Protein AF-A0A8R1HWM1-F1 (afdb_monomer)

Solvent-accessible surface area (backbone atoms only — not comparable to full-atom values): 23052 Å² total; per-residue (Å²): 131,86,76,56,77,92,45,78,84,64,81,51,101,79,60,51,82,54,88,75,76,94,62,88,82,75,90,76,90,52,84,56,70,100,64,66,70,79,60,43,54,37,56,49,40,22,76,74,70,72,50,34,58,72,68,88,91,53,58,70,65,62,51,48,55,46,31,58,74,72,67,46,66,76,88,62,41,38,75,86,42,36,60,61,50,49,51,52,50,52,52,40,65,73,65,43,74,74,76,65,71,82,68,69,85,60,83,48,70,48,51,56,53,39,40,39,74,74,55,67,76,42,70,67,28,49,49,53,50,52,49,53,52,48,42,46,51,52,44,51,50,39,53,54,53,42,68,37,70,91,41,39,41,60,29,37,62,57,95,93,43,78,44,72,66,85,65,89,77,89,71,64,74,94,44,58,45,79,41,49,42,68,67,45,56,53,53,42,50,54,37,44,54,51,54,50,51,55,50,49,56,53,53,73,39,43,92,54,52,68,68,45,58,73,32,70,73,47,41,40,56,47,53,41,44,43,45,59,54,50,55,51,48,38,58,72,70,66,50,50,69,70,75,40,46,81,42,70,63,49,52,49,49,57,54,48,37,61,56,41,50,62,52,35,64,59,53,53,38,80,76,32,68,65,48,49,53,48,53,52,33,48,61,75,36,39,69,54,52,51,52,46,51,54,54,50,53,50,47,24,56,51,51,9,46,56,39,26,75,65,40,53,87,47,84,92,47,77,37,79,38,50,75,57,21,33,57,46,30,49,35,38,30,68,67,65,58,86,71,86,64,72,67,84,48,70,71,28,45,53,52,49,53,51,42,40,56,50,19,52,59,59,52,52,60,52,52,54,53,47,50,52,45,38,48,58,55,50,53,50,51,52,53,54,51,51,53,50,52,51,53,49,51,52,55,59,58,74,76,108

pLDDT: mean 78.15, std 17.61, range [32.47, 98.19]

Radius of gyration: 32.24 Å; Cα contacts (8 Å, |Δi|>4): 320; chains: 1; bounding box: 120×38×75 Å

Mean predicted aligned error: 14.05 Å

InterPro domains:
  IPR003131 Potassium channel tetramerisation-type BTB domain [PF02214] (21-80)
  IPR003968 Potassium channel, voltage dependent, Kv [PR01491] (30-40)
  IPR003968 Potassium channel, voltage dependent, Kv [PR01491] (264-272)
  IPR003968 Potassium channel, voltage dependent, Kv [PR01491] (288-302)
  IPR003968 Potassium channel, voltage dependent, Kv [PR01491] (359-370)
  IPR003971 Potassium channel, voltage dependent, Kv5/Kv9 [PR01494] (22-35)
  IPR003971 Potassium channel, voltage dependent, Kv5/Kv9 [PR01494] (46-61)
  IPR003971 Potassium channel, voltage dependent, Kv5/Kv9 [PR01494] (69-81)
  IPR003971 Potassium channel, voltage dependent, Kv5/Kv9 [PR01494] (358-376)
  IPR005821 Ion transport domain [PF00520] (127-377)
  IPR011333 SKP1/BTB/POZ domain superfamily [G3DSA:3.30.710.10] (3-90)
  IPR011333 SKP1/BTB/POZ domain superfamily [SSF54695] (18-84)
  IPR027359 Voltage-dependent channel domain superfamily [G3DSA:1.20.120.350] (97-271)
  IPR028325 Voltage-gated potassium channel [PTHR11537] (4-377)

Structure (mmCIF, N/CA/C/O backbone):
data_AF-A0A8R1HWM1-F1
#
_entry.id   AF-A0A8R1HWM1-F1
#
loop_
_atom_site.group_PDB
_atom_site.id
_atom_site.type_symbol
_atom_site.label_atom_id
_atom_site.label_alt_id
_atom_site.label_comp_id
_atom_site.label_asym_id
_atom_site.label_entity_id
_atom_site.label_seq_id
_atom_site.pdbx_PDB_ins_code
_atom_site.Cartn_x
_atom_site.Cartn_y
_atom_site.Cartn_z
_atom_site.occupancy
_atom_site.B_iso_or_equiv
_atom_site.auth_seq_id
_atom_site.auth_comp_id
_atom_site.auth_asym_id
_atom_site.auth_atom_id
_atom_site.pdbx_PDB_model_num
ATOM 1 N N . MET A 1 1 ? -56.741 -4.517 9.909 1.00 45.84 1 MET A N 1
ATOM 2 C CA . MET A 1 1 ? -55.502 -5.313 9.727 1.00 45.84 1 MET A CA 1
ATOM 3 C C . MET A 1 1 ? -55.373 -6.243 10.922 1.00 45.84 1 MET A C 1
ATOM 5 O O . MET A 1 1 ? -55.339 -5.748 12.039 1.00 45.84 1 MET A O 1
ATOM 9 N N . VAL A 1 2 ? -55.370 -7.567 10.738 1.00 46.16 2 VAL A N 1
ATOM 10 C CA . VAL A 1 2 ? -55.149 -8.482 11.872 1.00 46.16 2 VAL A CA 1
ATOM 11 C C . VAL A 1 2 ? -53.681 -8.360 12.268 1.00 46.16 2 VAL A C 1
ATOM 13 O O . VAL A 1 2 ? -52.810 -8.808 11.526 1.00 46.16 2 VAL A O 1
ATOM 16 N N . ILE A 1 3 ? -53.399 -7.712 13.402 1.00 55.03 3 ILE A N 1
ATOM 17 C CA . ILE A 1 3 ? -52.036 -7.626 13.936 1.00 55.03 3 ILE A CA 1
ATOM 18 C C . ILE A 1 3 ? -51.513 -9.063 14.101 1.00 55.03 3 ILE A C 1
ATOM 20 O O . ILE A 1 3 ? -52.213 -9.889 14.707 1.00 55.03 3 ILE A O 1
ATOM 24 N N . PRO A 1 4 ? -50.330 -9.399 13.559 1.00 48.62 4 PRO A N 1
ATOM 25 C CA . PRO A 1 4 ? -49.829 -10.762 13.597 1.00 48.62 4 PRO A CA 1
ATOM 26 C C . PRO A 1 4 ? -49.644 -11.245 15.040 1.00 48.62 4 PRO A C 1
ATOM 28 O O . PRO A 1 4 ? -49.398 -10.472 15.973 1.00 48.62 4 PRO A O 1
ATOM 31 N N . SER A 1 5 ? -49.724 -12.561 15.225 1.00 48.03 5 SER A N 1
ATOM 32 C CA . SER A 1 5 ? -49.538 -13.249 16.511 1.00 48.03 5 SER A CA 1
ATOM 33 C C . SER A 1 5 ? -48.206 -12.933 17.210 1.00 48.03 5 SER A C 1
ATOM 35 O O . SER A 1 5 ? -48.091 -13.146 18.414 1.00 48.03 5 SER A O 1
ATOM 37 N N . THR A 1 6 ? -47.229 -12.354 16.504 1.00 48.84 6 THR A N 1
ATOM 38 C CA . THR A 1 6 ? -45.945 -11.875 17.044 1.00 48.84 6 THR A CA 1
ATOM 39 C C . THR A 1 6 ? -46.082 -10.773 18.107 1.00 48.84 6 THR A C 1
ATOM 41 O O . THR A 1 6 ? -45.171 -10.604 18.929 1.00 48.84 6 THR A O 1
ATOM 44 N N . ARG A 1 7 ? -47.216 -10.051 18.145 1.00 55.78 7 ARG A N 1
ATOM 45 C CA . ARG A 1 7 ? -47.496 -9.005 19.148 1.00 55.78 7 ARG A CA 1
ATOM 46 C C . ARG A 1 7 ? -48.726 -9.255 20.023 1.00 55.78 7 ARG A C 1
ATOM 48 O O . ARG A 1 7 ? -48.749 -8.747 21.141 1.00 55.78 7 ARG A O 1
ATOM 55 N N . LYS A 1 8 ? -49.699 -10.073 19.593 1.00 46.94 8 LYS A N 1
ATOM 56 C CA . LYS A 1 8 ? -50.934 -10.334 20.372 1.00 46.94 8 LYS A CA 1
ATOM 57 C C . LYS A 1 8 ? -50.687 -10.824 21.811 1.00 46.94 8 LYS A C 1
ATOM 59 O O . LYS A 1 8 ? -51.560 -10.663 22.649 1.00 46.94 8 LYS A O 1
ATOM 64 N N . GLY A 1 9 ? -49.508 -11.375 22.114 1.00 42.31 9 GLY A N 1
ATOM 65 C CA . GLY A 1 9 ? -49.141 -11.807 23.466 1.00 42.31 9 GLY A CA 1
ATOM 66 C C . GLY A 1 9 ? -48.302 -10.833 24.306 1.00 42.31 9 GLY A C 1
ATOM 67 O O . GLY A 1 9 ? -47.884 -11.246 25.380 1.00 42.31 9 GLY A O 1
ATOM 68 N N . HIS A 1 10 ? -47.956 -9.625 23.836 1.00 46.56 10 HIS A N 1
ATOM 69 C CA . HIS A 1 10 ? -46.914 -8.778 24.463 1.00 46.56 10 HIS A CA 1
ATOM 70 C C . HIS A 1 10 ? -47.157 -7.256 24.340 1.00 46.56 10 HIS A C 1
ATOM 72 O O . HIS A 1 10 ? -46.195 -6.493 24.259 1.00 46.56 10 HIS A O 1
ATOM 78 N N . ALA A 1 11 ? -48.409 -6.787 24.306 1.00 46.56 11 ALA A N 1
ATOM 79 C CA . ALA A 1 11 ? -48.686 -5.347 24.386 1.00 46.56 11 ALA A CA 1
ATOM 80 C C . ALA A 1 11 ? -48.074 -4.777 25.685 1.00 46.56 11 ALA A C 1
ATOM 82 O O . ALA A 1 11 ? -48.495 -5.127 26.787 1.00 46.56 11 ALA A O 1
ATOM 83 N N . GLY A 1 12 ? -47.009 -3.984 25.552 1.00 48.69 12 GLY A N 1
ATOM 84 C CA . GLY A 1 12 ? -46.338 -3.317 26.668 1.00 48.69 12 GLY A CA 1
ATOM 85 C C . GLY A 1 12 ? -47.055 -2.016 27.030 1.00 48.69 12 GLY A C 1
ATOM 86 O O . GLY A 1 12 ? -47.869 -1.524 26.255 1.00 48.69 12 GLY A O 1
ATOM 87 N N . SER A 1 13 ? -46.725 -1.415 28.178 1.00 46.03 13 SER A N 1
ATOM 88 C CA . SER A 1 13 ? -47.480 -0.299 28.790 1.00 46.03 13 SER A CA 1
ATOM 89 C C . SER A 1 13 ? -47.536 1.029 28.003 1.00 46.03 13 SER A C 1
ATOM 91 O O . SER A 1 13 ? -47.972 2.031 28.562 1.00 46.03 13 SER A O 1
ATOM 93 N N . ARG A 1 14 ? -47.055 1.067 26.754 1.00 46.69 14 ARG A N 1
ATOM 94 C CA . ARG A 1 14 ? -47.082 2.225 25.840 1.00 46.69 14 ARG A CA 1
ATOM 95 C C . ARG A 1 14 ? -48.038 2.050 24.655 1.00 46.69 14 ARG A C 1
ATOM 97 O O . ARG A 1 14 ? -48.199 2.975 23.869 1.00 46.69 14 ARG A O 1
ATOM 104 N N . ASP A 1 15 ? -48.658 0.882 24.524 1.00 51.81 15 ASP A N 1
ATOM 105 C CA . ASP A 1 15 ? -49.674 0.624 23.508 1.00 51.81 15 ASP A CA 1
ATOM 106 C C . ASP A 1 15 ? -51.043 0.895 24.137 1.00 51.81 15 ASP A C 1
ATOM 108 O O . ASP A 1 15 ? -51.530 0.102 24.945 1.00 51.81 15 ASP A O 1
ATOM 112 N N . HIS A 1 16 ? -51.651 2.038 23.825 1.00 52.09 16 HIS A N 1
ATOM 113 C CA . HIS A 1 16 ? -52.964 2.384 24.362 1.00 52.09 16 HIS A CA 1
ATOM 114 C C . HIS A 1 16 ? -54.080 1.892 23.437 1.00 52.09 16 HIS A C 1
ATOM 116 O O . HIS A 1 16 ? -54.130 2.226 22.255 1.00 52.09 16 HIS A O 1
ATOM 122 N N . PHE A 1 17 ? -55.004 1.111 24.003 1.00 46.34 17 PHE A N 1
ATOM 123 C CA . PHE A 1 17 ? -56.314 0.860 23.408 1.00 46.34 17 PHE A CA 1
ATOM 124 C C . PHE A 1 17 ? -57.102 2.171 23.463 1.00 46.34 17 PHE A C 1
ATOM 126 O O . PHE A 1 17 ? -57.482 2.623 24.545 1.00 46.34 17 PHE A O 1
ATOM 133 N N . ALA A 1 18 ? -57.316 2.803 22.315 1.00 44.47 18 ALA A N 1
ATOM 134 C CA . ALA A 1 18 ? -58.170 3.973 22.225 1.00 44.47 18 ALA A CA 1
ATOM 135 C C . ALA A 1 18 ? -59.570 3.519 21.797 1.00 44.47 18 ALA A C 1
ATOM 137 O O . ALA A 1 18 ? -59.796 3.193 20.639 1.00 44.47 18 ALA A O 1
ATOM 138 N N . ASN A 1 19 ? -60.521 3.506 22.733 1.00 44.00 19 ASN A N 1
ATOM 139 C CA . ASN A 1 19 ? -61.940 3.508 22.377 1.00 44.00 19 ASN A CA 1
ATOM 140 C C . ASN A 1 19 ? -62.306 4.947 21.996 1.00 44.00 19 ASN A C 1
ATOM 142 O O . ASN A 1 19 ? -62.684 5.736 22.863 1.00 44.00 19 ASN A O 1
ATOM 146 N N . SER A 1 20 ? -62.151 5.330 20.730 1.00 43.19 20 SER A N 1
ATOM 147 C CA . SER A 1 20 ? -62.604 6.644 20.271 1.00 43.19 20 SER A CA 1
ATOM 148 C C . SER A 1 20 ? -63.974 6.561 19.606 1.00 43.19 20 SER A C 1
ATOM 150 O O . SER A 1 20 ? -64.132 5.972 18.549 1.00 43.19 20 SER A O 1
ATOM 152 N N . HIS A 1 21 ? -64.924 7.222 20.268 1.00 42.06 21 HIS A N 1
ATOM 153 C CA . HIS A 1 21 ? -66.100 7.913 19.741 1.00 42.06 21 HIS A CA 1
ATOM 154 C C . HIS A 1 21 ? -67.022 7.202 18.734 1.00 42.06 21 HIS A C 1
ATOM 156 O O . HIS A 1 21 ? -66.702 6.983 17.573 1.00 42.06 21 HIS A O 1
ATOM 162 N N . HIS A 1 22 ? -68.265 7.015 19.196 1.00 45.72 22 HIS A N 1
ATOM 163 C CA . HIS A 1 22 ? -69.458 6.698 18.416 1.00 45.72 22 HIS A CA 1
ATOM 164 C C . HIS A 1 22 ? -69.655 7.648 17.220 1.00 45.72 22 HIS A C 1
ATOM 166 O O . HIS A 1 22 ? -70.283 8.699 17.347 1.00 45.72 22 HIS A O 1
ATOM 172 N N . HIS A 1 23 ? -69.207 7.232 16.042 1.00 42.28 23 HIS A N 1
ATOM 173 C CA . HIS A 1 23 ? -69.969 7.455 14.820 1.00 42.28 23 HIS A CA 1
ATOM 174 C C . HIS A 1 23 ? -70.703 6.154 14.494 1.00 42.28 23 HIS A C 1
ATOM 176 O O . HIS A 1 23 ? -70.165 5.077 14.717 1.00 42.28 23 HIS A O 1
ATOM 182 N N . GLY A 1 24 ? -71.976 6.281 14.115 1.00 49.19 24 GLY A N 1
ATOM 183 C CA . GLY A 1 24 ? -72.960 5.199 14.090 1.00 49.19 24 GLY A CA 1
ATOM 184 C C . GLY A 1 24 ? -72.475 3.881 13.479 1.00 49.19 24 GLY A C 1
ATOM 185 O O . GLY A 1 24 ? -71.831 3.874 12.436 1.00 49.19 24 GLY A O 1
ATOM 186 N N . ASP A 1 25 ? -72.897 2.817 14.162 1.00 52.41 25 ASP A N 1
ATOM 187 C CA . ASP A 1 25 ? -72.867 1.392 13.827 1.00 52.41 25 ASP A CA 1
ATOM 188 C C . ASP A 1 25 ? -71.491 0.678 13.825 1.00 52.41 25 ASP A C 1
ATOM 190 O O . ASP A 1 25 ? -70.649 0.851 12.952 1.00 52.41 25 ASP A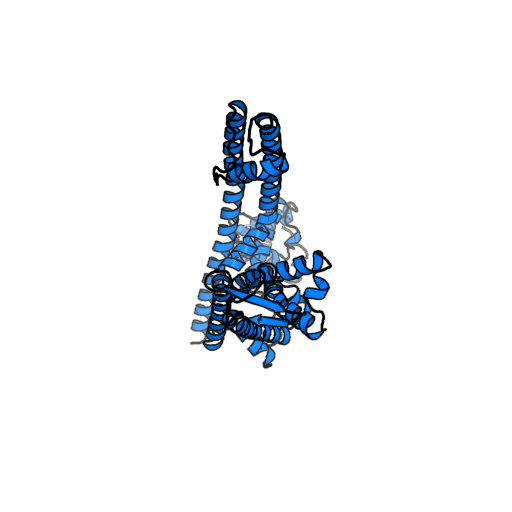 O 1
ATOM 194 N N . GLU A 1 26 ? -71.351 -0.191 14.842 1.00 53.25 26 GLU A N 1
ATOM 195 C CA . GLU A 1 26 ? -70.239 -1.078 15.245 1.00 53.25 26 GLU A CA 1
ATOM 196 C C . GLU A 1 26 ? -68.971 -0.426 15.857 1.00 53.25 26 GLU A C 1
ATOM 198 O O . GLU A 1 26 ? -68.368 0.468 15.267 1.00 53.25 26 GLU A O 1
ATOM 203 N N . PRO A 1 27 ? -68.511 -0.875 17.051 1.00 51.81 27 PRO A N 1
ATOM 204 C CA . PRO A 1 27 ? -67.243 -0.421 17.618 1.00 51.81 27 PRO A CA 1
ATOM 205 C C . PRO A 1 27 ? -66.083 -0.931 16.754 1.00 51.81 27 PRO A C 1
ATOM 207 O O . PRO A 1 27 ? -65.773 -2.122 16.752 1.00 51.81 27 PRO A O 1
ATOM 210 N N . GLN A 1 28 ? -65.434 -0.034 16.013 1.00 55.34 28 GLN A N 1
ATOM 211 C CA . GLN A 1 28 ? -64.207 -0.363 15.295 1.00 55.34 28 GLN A CA 1
ATOM 212 C C . GLN A 1 28 ? -63.047 -0.418 16.296 1.00 55.34 28 GLN A C 1
ATOM 214 O O . GLN A 1 28 ? -62.700 0.579 16.925 1.00 55.34 28 GLN A O 1
ATOM 219 N N . GLU A 1 29 ? -62.466 -1.606 16.479 1.00 68.06 29 GLU A N 1
ATOM 220 C CA . GLU A 1 29 ? -61.249 -1.780 17.273 1.00 68.06 29 GLU A CA 1
ATOM 221 C C . GLU A 1 29 ? -60.053 -1.189 16.512 1.00 68.06 29 GLU A C 1
ATOM 223 O O . GLU A 1 29 ? -59.460 -1.830 15.637 1.00 68.06 29 GLU A O 1
ATOM 228 N N . GLU A 1 30 ? -59.702 0.052 16.838 1.00 68.12 30 GLU A N 1
ATOM 229 C CA . GLU A 1 30 ? -58.536 0.734 16.287 1.00 68.12 30 GLU A CA 1
ATOM 230 C C . GLU A 1 30 ? -57.333 0.626 17.232 1.00 68.12 30 GLU A C 1
ATOM 232 O O . GLU A 1 30 ? -57.444 0.711 18.456 1.00 68.12 30 GLU A O 1
ATOM 237 N N . TYR A 1 31 ? -56.149 0.436 16.649 1.00 74.75 31 TYR A N 1
ATOM 238 C CA . TYR A 1 31 ? -54.893 0.371 17.389 1.00 74.75 31 TYR A CA 1
ATOM 239 C C . TYR A 1 31 ? -54.086 1.638 17.133 1.00 74.75 31 TYR A C 1
ATOM 241 O O . TYR A 1 31 ? -53.707 1.912 15.993 1.00 74.75 31 TYR A O 1
ATOM 249 N N . TYR A 1 32 ? -53.791 2.378 18.200 1.00 76.31 32 TYR A N 1
ATOM 250 C CA . TYR A 1 32 ? -52.963 3.574 18.132 1.00 76.31 32 TYR A CA 1
ATOM 251 C C . TYR A 1 32 ? -51.512 3.262 18.510 1.00 76.31 32 TYR A C 1
ATOM 253 O O . TYR A 1 32 ? -51.240 2.578 19.499 1.00 76.31 32 TYR A O 1
ATOM 261 N N . PHE A 1 33 ? -50.573 3.786 17.721 1.00 82.06 33 PHE A N 1
ATOM 262 C CA . PHE A 1 33 ? -49.137 3.647 17.952 1.00 82.06 33 PHE A CA 1
ATOM 263 C C . PHE A 1 33 ? -48.482 5.031 17.907 1.00 82.06 33 PHE A C 1
ATOM 265 O O . PHE A 1 33 ? -48.514 5.694 16.872 1.00 82.06 33 PHE A O 1
ATOM 272 N N . GLU A 1 34 ? -47.845 5.455 19.001 1.00 82.81 34 GLU A N 1
ATOM 273 C CA . GLU A 1 34 ? -47.062 6.702 19.075 1.00 82.81 34 GLU A CA 1
ATOM 274 C C . GLU A 1 34 ? -45.709 6.548 18.359 1.00 82.81 34 GLU A C 1
ATOM 276 O O . GLU A 1 34 ? -44.646 6.455 18.976 1.00 82.81 34 GLU A O 1
ATOM 281 N N . ARG A 1 35 ? -45.753 6.409 17.033 1.00 82.56 35 ARG A N 1
ATOM 282 C CA . ARG A 1 35 ? -44.607 6.067 16.179 1.00 82.56 35 ARG A CA 1
ATOM 283 C C . ARG A 1 35 ? -44.646 6.866 14.877 1.00 82.56 35 ARG A C 1
ATOM 285 O O . ARG A 1 35 ? -45.625 7.546 14.577 1.00 82.56 35 ARG A O 1
ATOM 292 N N . SER A 1 36 ? -43.578 6.778 14.087 1.00 83.31 36 SER A N 1
ATOM 293 C CA . SER A 1 36 ? -43.493 7.508 12.821 1.00 83.31 36 SER A CA 1
ATOM 294 C C . SER A 1 36 ? -44.486 6.961 11.790 1.00 83.31 36 SER A C 1
ATOM 296 O O . SER A 1 36 ? -44.346 5.838 11.297 1.00 83.31 36 SER A O 1
ATOM 298 N N . ALA A 1 37 ? -45.473 7.780 11.420 1.00 84.25 37 ALA A N 1
ATOM 299 C CA . ALA A 1 37 ? -46.473 7.431 10.408 1.00 84.25 37 ALA A CA 1
ATOM 300 C C . ALA A 1 37 ? -45.848 7.188 9.021 1.00 84.25 37 ALA A C 1
ATOM 302 O O . ALA A 1 37 ? -46.320 6.342 8.265 1.00 84.25 37 ALA A O 1
ATOM 303 N N . ILE A 1 38 ? -44.754 7.890 8.709 1.00 84.38 38 ILE A N 1
ATOM 304 C CA . ILE A 1 38 ? -44.042 7.780 7.427 1.00 84.38 38 ILE A CA 1
ATOM 305 C C . ILE A 1 38 ? -43.411 6.388 7.286 1.00 84.38 38 ILE A C 1
ATOM 307 O O . ILE A 1 38 ? -43.467 5.770 6.224 1.00 84.38 38 ILE A O 1
ATOM 311 N N . LEU A 1 39 ? -42.847 5.857 8.374 1.00 87.81 39 LEU A N 1
ATOM 312 C CA . LEU A 1 39 ? -42.186 4.550 8.374 1.00 87.81 39 LEU A CA 1
ATOM 313 C C . LEU A 1 39 ? -43.183 3.395 8.383 1.00 87.81 39 LEU A C 1
ATOM 315 O O . LEU A 1 39 ? -42.899 2.328 7.830 1.00 87.81 39 LEU A O 1
ATOM 319 N N . PHE A 1 40 ? -44.367 3.621 8.954 1.00 89.38 40 PHE A N 1
ATOM 320 C CA . PHE A 1 40 ? -45.415 2.614 9.027 1.00 89.38 40 PHE A CA 1
ATOM 321 C C . PHE A 1 40 ? -45.896 2.142 7.648 1.00 89.38 40 PHE A C 1
ATOM 323 O O . PHE A 1 40 ? -46.219 0.967 7.505 1.00 89.38 40 PHE A O 1
ATOM 330 N N . ASP A 1 41 ? -45.864 2.982 6.608 1.00 89.38 41 ASP A N 1
ATOM 331 C CA . ASP A 1 41 ? -46.233 2.571 5.241 1.00 89.38 41 ASP A CA 1
ATOM 332 C C . ASP A 1 41 ? -45.383 1.388 4.738 1.00 89.38 41 ASP A C 1
ATOM 334 O O . ASP A 1 41 ? -45.895 0.433 4.150 1.00 89.38 41 ASP A O 1
ATOM 338 N N . SER A 1 42 ? -44.084 1.386 5.046 1.00 88.88 42 SER A N 1
ATOM 339 C CA . SER A 1 42 ? -43.180 0.291 4.668 1.00 88.88 42 SER A CA 1
ATOM 340 C C . SER A 1 42 ? -43.459 -0.992 5.458 1.00 88.88 42 SER A C 1
ATOM 342 O O . SER A 1 42 ? -43.397 -2.093 4.909 1.00 88.88 42 SER A O 1
ATOM 344 N N . ILE A 1 43 ? -43.823 -0.851 6.735 1.00 89.94 43 ILE A N 1
ATOM 345 C CA . ILE A 1 43 ? -44.234 -1.956 7.612 1.00 89.94 43 ILE A CA 1
ATOM 346 C C . ILE A 1 43 ? -45.552 -2.562 7.122 1.00 89.94 43 ILE A C 1
ATOM 348 O O . ILE A 1 43 ? -45.688 -3.781 7.011 1.00 89.94 43 ILE A O 1
ATOM 352 N N . PHE A 1 44 ? -46.518 -1.713 6.779 1.00 88.75 44 PHE A N 1
ATOM 353 C CA . PHE A 1 44 ? -47.808 -2.118 6.244 1.00 88.75 44 PHE A CA 1
ATOM 354 C C . PHE A 1 44 ? -47.649 -2.870 4.920 1.00 88.75 44 PHE A C 1
ATOM 356 O O . PHE A 1 44 ? -48.184 -3.969 4.775 1.00 88.75 44 PHE A O 1
ATOM 363 N N . LYS A 1 45 ? -46.854 -2.334 3.985 1.00 88.75 45 LYS A N 1
ATOM 364 C CA . LYS A 1 45 ? -46.549 -2.983 2.699 1.00 88.75 45 LYS A CA 1
ATOM 365 C C . LYS A 1 45 ? -45.893 -4.348 2.872 1.00 88.75 45 LYS A C 1
ATOM 367 O O . LYS A 1 45 ? -46.241 -5.269 2.137 1.00 88.75 45 LYS A O 1
ATOM 372 N N . TYR A 1 46 ? -45.018 -4.513 3.863 1.00 89.44 46 TYR A N 1
ATOM 373 C CA . TYR A 1 46 ? -44.458 -5.823 4.189 1.00 89.44 46 TYR A CA 1
ATOM 374 C C . TYR A 1 46 ? -45.545 -6.830 4.583 1.00 89.44 46 TYR A C 1
ATOM 376 O O . TYR A 1 46 ? -45.574 -7.934 4.048 1.00 89.44 46 TYR A O 1
ATOM 384 N N . TYR A 1 47 ? -46.483 -6.455 5.452 1.00 85.69 47 TYR A N 1
ATOM 385 C CA . TYR A 1 47 ? -47.568 -7.357 5.846 1.00 85.69 47 TYR A CA 1
ATOM 386 C C . TYR A 1 47 ? -48.620 -7.575 4.751 1.00 85.69 47 TYR A C 1
ATOM 388 O O . TYR A 1 47 ? -49.224 -8.644 4.699 1.00 85.69 47 TYR A O 1
ATOM 396 N N . ALA A 1 48 ? -48.844 -6.589 3.881 1.00 87.38 48 ALA A N 1
ATOM 397 C CA . ALA A 1 48 ? -49.823 -6.676 2.802 1.00 87.38 48 ALA A CA 1
ATOM 398 C C . ALA A 1 48 ? -49.302 -7.453 1.580 1.00 87.38 48 ALA A C 1
ATOM 400 O O . ALA A 1 48 ? -50.036 -8.247 0.999 1.00 87.38 48 ALA A O 1
ATOM 401 N N . ALA A 1 49 ? -48.047 -7.225 1.185 1.00 86.94 49 ALA A N 1
ATOM 402 C CA . ALA A 1 49 ? -47.459 -7.745 -0.052 1.00 86.94 49 ALA A CA 1
ATOM 403 C C . ALA A 1 49 ? -46.314 -8.750 0.172 1.00 86.94 49 ALA A C 1
ATOM 405 O O . ALA A 1 49 ? -45.815 -9.334 -0.788 1.00 86.94 49 ALA A O 1
ATOM 406 N N . GLY A 1 50 ? -45.862 -8.944 1.415 1.00 84.94 50 GLY A N 1
ATOM 407 C CA . GLY A 1 50 ? -44.740 -9.828 1.753 1.00 84.94 50 GLY A CA 1
ATOM 408 C C . GLY A 1 50 ? -43.360 -9.276 1.382 1.00 84.94 50 GLY A C 1
ATOM 409 O O . GLY A 1 50 ? -42.371 -9.997 1.484 1.00 84.94 50 GLY A O 1
ATOM 410 N N . GLN A 1 51 ? -43.271 -8.021 0.933 1.00 85.81 51 GLN A N 1
ATOM 411 C CA . GLN A 1 51 ? -42.024 -7.399 0.484 1.00 85.81 51 GLN A CA 1
ATOM 412 C C . GLN A 1 51 ? -41.637 -6.241 1.396 1.00 85.81 51 GLN A C 1
ATOM 414 O O . GLN A 1 51 ? -42.407 -5.298 1.575 1.00 85.81 51 GLN A O 1
ATOM 419 N N . LEU A 1 52 ? -40.421 -6.293 1.943 1.00 89.31 52 LEU A N 1
ATOM 420 C CA . LEU A 1 52 ? -39.884 -5.237 2.792 1.00 89.31 52 LEU A CA 1
ATOM 421 C C . LEU A 1 52 ? -38.927 -4.344 1.997 1.00 89.31 52 LEU A C 1
ATOM 423 O O . LEU A 1 52 ? -37.868 -4.786 1.540 1.00 89.31 52 LEU A O 1
ATOM 427 N N . HIS A 1 53 ? -39.297 -3.072 1.870 1.00 88.50 53 HIS A N 1
ATOM 428 C CA . HIS A 1 53 ? -38.494 -2.034 1.234 1.00 88.50 53 HIS A CA 1
ATOM 429 C C . HIS A 1 53 ? -38.271 -0.874 2.200 1.00 88.50 53 HIS A C 1
ATOM 431 O O . HIS A 1 53 ? -39.167 -0.513 2.957 1.00 88.50 53 HIS A O 1
ATOM 437 N N . ARG A 1 54 ? -37.074 -0.287 2.149 1.00 86.38 54 ARG A N 1
ATOM 438 C CA . ARG A 1 54 ? -36.705 0.881 2.952 1.00 86.38 54 ARG A CA 1
ATOM 439 C C . ARG A 1 54 ? -36.820 2.160 2.112 1.00 86.38 54 ARG A C 1
ATOM 441 O O . ARG A 1 54 ? -36.215 2.189 1.033 1.00 86.38 54 ARG A O 1
ATOM 448 N N . PRO A 1 55 ? -37.492 3.214 2.604 1.00 85.06 55 PRO A N 1
ATOM 449 C CA . PRO A 1 55 ? -37.463 4.537 1.982 1.00 85.06 55 PRO A CA 1
ATOM 450 C C . PRO A 1 55 ? -36.034 5.108 1.932 1.00 85.06 55 PRO A C 1
ATOM 452 O O . PRO A 1 55 ? -35.235 4.907 2.850 1.00 85.06 55 PRO A O 1
ATOM 455 N N . LEU A 1 56 ? -35.665 5.774 0.833 1.00 77.81 56 LEU A N 1
ATOM 456 C CA . LEU A 1 56 ? -34.287 6.253 0.619 1.00 77.81 56 LEU A CA 1
ATOM 457 C C . LEU A 1 56 ? -33.941 7.489 1.461 1.00 77.81 56 LEU A C 1
ATOM 459 O O . LEU A 1 56 ? -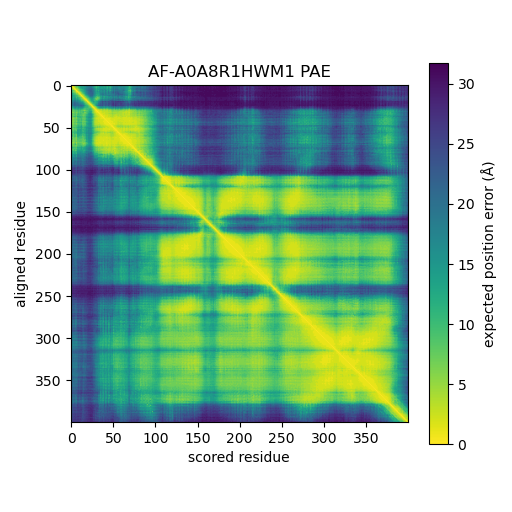32.771 7.705 1.765 1.00 77.81 56 LEU A O 1
ATOM 463 N N . ASP A 1 57 ? -34.958 8.255 1.827 1.00 78.81 57 ASP A N 1
ATOM 464 C CA . ASP A 1 57 ? -34.953 9.501 2.594 1.00 78.81 57 ASP A CA 1
ATOM 465 C C . ASP A 1 57 ? -34.887 9.296 4.116 1.00 78.81 57 ASP A C 1
ATOM 467 O O . ASP A 1 57 ? -34.662 10.245 4.860 1.00 78.81 57 ASP A O 1
ATOM 471 N N . VAL A 1 58 ? -35.030 8.057 4.584 1.00 79.44 58 VAL A N 1
ATOM 472 C CA . VAL A 1 58 ? -35.050 7.713 6.011 1.00 79.44 58 VAL A CA 1
ATOM 473 C C . VAL A 1 58 ? -33.676 7.230 6.473 1.00 79.44 58 VAL A C 1
ATOM 475 O O . VAL A 1 58 ? -32.972 6.532 5.739 1.00 79.44 58 VAL A O 1
ATOM 478 N N . CYS A 1 59 ? -33.285 7.533 7.713 1.00 75.38 59 CYS A N 1
ATOM 479 C CA . CYS A 1 59 ? -32.058 6.999 8.307 1.00 75.38 59 CYS A CA 1
ATOM 480 C C . CYS A 1 59 ? -32.137 5.461 8.490 1.00 75.38 59 CYS A C 1
ATOM 482 O O . CYS A 1 59 ? -33.138 4.953 8.997 1.00 75.38 59 CYS A O 1
ATOM 484 N N . PRO A 1 60 ? -31.096 4.675 8.137 1.00 75.88 60 PRO A N 1
ATOM 485 C CA . PRO A 1 60 ? -31.094 3.225 8.352 1.00 75.88 60 PRO A CA 1
ATOM 486 C C . PRO A 1 60 ? -31.353 2.800 9.805 1.00 75.88 60 PRO A C 1
ATOM 488 O O . PRO A 1 60 ? -32.049 1.811 10.014 1.00 75.88 60 PRO A O 1
ATOM 491 N N . GLN A 1 61 ? -30.838 3.544 10.792 1.00 74.25 61 GLN A N 1
ATOM 492 C CA . GLN A 1 61 ? -31.040 3.242 12.215 1.00 74.25 61 GLN A CA 1
ATOM 493 C C . GLN A 1 61 ? -32.488 3.460 12.651 1.00 74.25 61 GLN A C 1
ATOM 495 O O . GLN A 1 61 ? -33.056 2.622 13.341 1.00 74.25 61 GLN A O 1
ATOM 500 N N . GLU A 1 62 ? -33.093 4.565 12.218 1.00 80.75 62 GLU A N 1
ATOM 501 C CA . GLU A 1 62 ? -34.490 4.882 12.518 1.00 80.75 62 GLU A CA 1
ATOM 502 C C . GLU A 1 62 ? -35.418 3.807 11.939 1.00 80.75 62 GLU A C 1
ATOM 504 O O . GLU A 1 62 ? -36.316 3.309 12.616 1.00 80.75 62 GLU A O 1
ATOM 509 N N . PHE A 1 63 ? -35.123 3.354 10.717 1.00 86.88 63 PHE A N 1
ATOM 510 C CA . PHE A 1 63 ? -35.851 2.251 10.105 1.00 86.88 63 PHE A CA 1
ATOM 511 C C . PHE A 1 63 ? -35.621 0.913 10.822 1.00 86.88 63 PHE A C 1
ATOM 513 O O . PHE A 1 63 ? -36.579 0.181 11.050 1.00 86.88 63 PHE A O 1
ATOM 520 N N . SER A 1 64 ? -34.384 0.596 11.223 1.00 83.50 64 SER A N 1
ATOM 521 C CA . SER A 1 64 ? -34.076 -0.615 12.002 1.00 83.50 64 SER A CA 1
ATOM 522 C C . SER A 1 64 ? -34.786 -0.606 13.362 1.00 83.50 64 SER A C 1
ATOM 524 O O . SER A 1 64 ? -35.356 -1.613 13.774 1.00 83.50 64 SER A O 1
ATOM 526 N N . ALA A 1 65 ? -34.848 0.549 14.032 1.00 82.06 65 ALA A N 1
ATOM 527 C CA . ALA A 1 65 ? -35.592 0.727 15.277 1.00 82.06 65 ALA A CA 1
ATOM 528 C C . ALA A 1 65 ? -37.109 0.543 15.083 1.00 82.06 65 ALA A C 1
ATOM 530 O O . ALA A 1 65 ? -37.799 0.064 15.991 1.00 82.06 65 ALA A O 1
ATOM 531 N N . GLU A 1 66 ? -37.640 0.887 13.905 1.00 87.50 66 GLU A N 1
ATOM 532 C CA . GLU A 1 66 ? -39.001 0.519 13.516 1.00 87.50 66 GLU A CA 1
ATOM 533 C C . GLU A 1 66 ? -39.167 -0.980 13.308 1.00 87.50 66 GLU A C 1
ATOM 535 O O . GLU A 1 66 ? -40.025 -1.586 13.950 1.00 87.50 66 GLU A O 1
ATOM 540 N N . LEU A 1 67 ? -38.321 -1.617 12.504 1.00 87.69 67 LEU A N 1
ATOM 541 C CA . LEU A 1 67 ? -38.391 -3.064 12.284 1.00 87.69 67 LEU A CA 1
ATOM 542 C C . LEU A 1 67 ? -38.287 -3.855 13.592 1.00 87.69 67 LEU A C 1
ATOM 544 O O . LEU A 1 67 ? -39.090 -4.762 13.817 1.00 87.69 67 LEU A O 1
ATOM 548 N N . ALA A 1 68 ? -37.385 -3.460 14.492 1.00 84.81 68 ALA A N 1
ATOM 549 C CA . ALA A 1 68 ? -37.219 -4.070 15.805 1.00 84.81 68 ALA A CA 1
ATOM 550 C C . ALA A 1 68 ? -38.485 -3.957 16.669 1.00 84.81 68 ALA A C 1
ATOM 552 O O . ALA A 1 68 ? -38.900 -4.939 17.289 1.00 84.81 68 ALA A O 1
ATOM 553 N N . TYR A 1 69 ? -39.142 -2.793 16.678 1.00 83.81 69 TYR A N 1
ATOM 554 C CA . TYR A 1 69 ? -40.412 -2.595 17.388 1.00 83.81 69 TYR A CA 1
ATOM 555 C C . TYR A 1 69 ? -41.536 -3.454 16.806 1.00 83.81 69 TYR A C 1
ATOM 557 O O . TYR A 1 69 ? -42.275 -4.103 17.548 1.00 83.81 69 TYR A O 1
ATOM 565 N N . TRP A 1 70 ? -41.625 -3.521 15.476 1.00 85.38 70 TRP A N 1
ATOM 566 C CA . TRP A 1 70 ? -42.589 -4.366 14.768 1.00 85.38 70 TRP A CA 1
ATOM 567 C C . TRP A 1 70 ? -42.190 -5.849 14.732 1.00 85.38 70 TRP A C 1
ATOM 569 O O . TRP A 1 70 ? -42.945 -6.667 14.201 1.00 85.38 70 TRP A O 1
ATOM 579 N N . LYS A 1 71 ? -41.038 -6.203 15.322 1.00 83.75 71 LYS A N 1
ATOM 580 C CA . LYS A 1 71 ? -40.430 -7.543 15.342 1.00 83.75 71 LYS A CA 1
ATOM 581 C C . LYS A 1 71 ? -40.285 -8.165 13.951 1.00 83.75 71 LYS A C 1
ATOM 583 O O . LYS A 1 71 ? -40.433 -9.376 13.782 1.00 83.75 71 LYS A O 1
ATOM 588 N N . ILE A 1 72 ? -40.011 -7.337 12.953 1.00 86.06 72 ILE A N 1
ATOM 589 C CA . ILE A 1 72 ? -39.693 -7.780 11.600 1.00 86.06 72 ILE A CA 1
ATOM 590 C C . ILE A 1 72 ? -38.184 -7.985 11.539 1.00 86.06 72 ILE A C 1
ATOM 592 O O . ILE A 1 72 ? -37.421 -7.119 11.948 1.00 86.06 72 ILE A O 1
ATOM 596 N N . ASN A 1 73 ? -37.747 -9.146 11.055 1.00 81.62 73 ASN A N 1
ATOM 597 C CA . ASN A 1 73 ? -36.325 -9.402 10.870 1.00 81.62 73 ASN A CA 1
ATOM 598 C C . ASN A 1 73 ? -35.813 -8.587 9.677 1.00 81.62 73 ASN A C 1
ATOM 600 O O . ASN A 1 73 ? -36.271 -8.792 8.552 1.00 81.62 73 ASN A O 1
ATOM 604 N N . ASP A 1 74 ? -34.831 -7.720 9.916 1.00 80.38 74 ASP A N 1
ATOM 605 C CA . ASP A 1 74 ? -34.146 -6.913 8.902 1.00 80.38 74 ASP A CA 1
ATOM 606 C C . ASP A 1 74 ? -33.666 -7.753 7.707 1.00 80.38 74 ASP A C 1
ATOM 608 O O . ASP A 1 74 ? -33.680 -7.276 6.573 1.00 80.38 74 ASP A O 1
ATOM 612 N N . GLY A 1 75 ? -33.318 -9.027 7.940 1.00 77.62 75 GLY A N 1
ATOM 613 C CA . GLY A 1 75 ? -32.912 -10.012 6.931 1.00 77.62 75 GLY A CA 1
ATOM 614 C C . GLY A 1 75 ? -33.943 -10.326 5.844 1.00 77.62 75 GLY A C 1
ATOM 615 O O . GLY A 1 75 ? -33.594 -10.945 4.843 1.00 77.62 75 GLY A O 1
ATOM 616 N N . LEU A 1 76 ? -35.197 -9.907 6.019 1.00 83.31 76 LEU A N 1
ATOM 617 C CA . LEU A 1 76 ? -36.287 -10.103 5.056 1.00 83.31 76 LEU A CA 1
ATOM 618 C C . LEU A 1 76 ? -36.359 -8.997 3.994 1.00 83.31 76 LEU A C 1
ATOM 620 O O . LEU A 1 76 ? -37.236 -9.011 3.130 1.00 83.31 76 LEU A O 1
ATOM 624 N N . MET A 1 77 ? -35.458 -8.020 4.060 1.00 85.75 77 MET A N 1
ATOM 625 C CA . MET A 1 77 ? -35.435 -6.888 3.146 1.00 85.75 77 MET A CA 1
ATOM 626 C C . MET A 1 77 ? -35.055 -7.305 1.721 1.00 85.75 77 MET A C 1
ATOM 628 O O . MET A 1 77 ? -34.061 -7.992 1.482 1.00 85.75 77 MET A O 1
ATOM 632 N N . SER A 1 78 ? -35.838 -6.829 0.751 1.00 83.19 78 SER A N 1
ATOM 633 C CA . SER A 1 78 ? -35.652 -7.119 -0.670 1.00 83.19 78 SER A CA 1
ATOM 634 C C . SER A 1 78 ? -34.265 -6.698 -1.180 1.00 83.19 78 SER A C 1
ATOM 636 O O . SER A 1 78 ? -33.713 -5.667 -0.783 1.00 83.19 78 SER A O 1
ATOM 638 N N . ASN A 1 79 ? -33.732 -7.443 -2.159 1.00 77.19 79 ASN A N 1
ATOM 639 C CA . ASN A 1 79 ? -32.380 -7.266 -2.716 1.00 77.19 79 ASN A CA 1
ATOM 640 C C . ASN A 1 79 ? -32.036 -5.830 -3.167 1.00 77.19 79 ASN A C 1
ATOM 642 O O . ASN A 1 79 ? -30.877 -5.421 -3.074 1.00 77.19 79 ASN A O 1
ATOM 646 N N . CYS A 1 80 ? -33.015 -5.057 -3.652 1.00 79.81 80 CYS A N 1
ATOM 647 C CA . CYS A 1 80 ? -32.800 -3.676 -4.100 1.00 79.81 80 CYS A CA 1
ATOM 648 C C . CYS A 1 80 ? -32.476 -2.711 -2.946 1.00 79.81 80 CYS A C 1
ATOM 650 O O . CYS A 1 80 ? -31.665 -1.805 -3.118 1.00 79.81 80 CYS A O 1
ATOM 652 N N . CYS A 1 81 ? -33.048 -2.935 -1.761 1.00 77.62 81 CYS A N 1
ATOM 653 C CA . CYS A 1 81 ? -32.804 -2.133 -0.562 1.00 77.62 81 CYS A CA 1
ATOM 654 C C . CYS A 1 81 ? -31.685 -2.739 0.302 1.00 77.62 81 CYS A C 1
ATOM 656 O O . CYS A 1 81 ? -30.969 -2.005 0.985 1.00 77.62 81 CYS A O 1
ATOM 658 N N . TRP A 1 82 ? -31.478 -4.060 0.210 1.00 70.19 82 TRP A N 1
ATOM 659 C CA . TRP A 1 82 ? -30.488 -4.812 0.984 1.00 70.19 82 TRP A CA 1
ATOM 660 C C . TRP A 1 82 ? -29.057 -4.310 0.791 1.00 70.19 82 TRP A C 1
ATOM 662 O O . TRP A 1 82 ? -28.322 -4.137 1.757 1.00 70.19 82 TRP A O 1
ATOM 672 N N . ARG A 1 83 ? -28.636 -4.032 -0.449 1.00 60.03 83 ARG A N 1
ATOM 673 C CA . ARG A 1 83 ? -27.233 -3.683 -0.739 1.00 60.03 83 ARG A CA 1
ATOM 674 C C . ARG A 1 83 ? -26.828 -2.315 -0.180 1.00 60.03 83 ARG A C 1
ATOM 676 O O . ARG A 1 83 ? -25.713 -2.172 0.314 1.00 60.03 83 ARG A O 1
ATOM 683 N N . GLY A 1 84 ? -27.730 -1.334 -0.238 1.00 61.25 84 GLY A N 1
ATOM 684 C CA . GLY A 1 84 ? -27.532 -0.016 0.370 1.00 61.25 84 GLY A CA 1
ATOM 685 C C . GLY A 1 84 ? -27.595 -0.075 1.896 1.00 61.25 84 GLY A C 1
ATOM 686 O O . GLY A 1 84 ? -26.715 0.478 2.549 1.00 61.25 84 GLY A O 1
ATOM 687 N N . TYR A 1 85 ? -28.565 -0.820 2.443 1.00 64.12 85 TYR A N 1
ATOM 688 C CA . TYR A 1 85 ? -28.744 -1.031 3.884 1.00 64.12 85 TYR A CA 1
ATOM 689 C C . TYR A 1 85 ? -27.554 -1.750 4.534 1.00 64.12 85 TYR A C 1
ATOM 691 O O . TYR A 1 85 ? -27.039 -1.307 5.555 1.00 64.12 85 TYR A O 1
ATOM 699 N N . ASN A 1 86 ? -27.055 -2.818 3.908 1.00 60.94 86 ASN A N 1
ATOM 700 C CA . ASN A 1 86 ? -25.955 -3.620 4.436 1.00 60.94 86 ASN A CA 1
ATOM 701 C C . ASN A 1 86 ? -24.597 -2.917 4.268 1.00 60.94 86 ASN A C 1
ATOM 703 O O . ASN A 1 86 ? -23.736 -3.036 5.129 1.00 60.94 86 ASN A O 1
ATOM 707 N N . MET A 1 87 ? -24.395 -2.119 3.211 1.00 55.31 87 MET A N 1
ATOM 708 C CA . MET A 1 87 ? -23.217 -1.245 3.108 1.00 55.31 87 MET A CA 1
ATOM 709 C C . MET A 1 87 ? -23.259 -0.148 4.175 1.00 55.31 87 MET A C 1
ATOM 711 O O . MET A 1 87 ? -22.236 0.128 4.794 1.00 55.31 87 MET A O 1
ATOM 715 N N . SER A 1 88 ? -24.425 0.467 4.425 1.00 56.62 88 SER A N 1
ATOM 716 C CA . SER A 1 88 ? -24.541 1.438 5.510 1.00 56.62 88 SER A CA 1
ATOM 717 C C . SER A 1 88 ? -24.291 0.798 6.867 1.00 56.62 88 SER A C 1
ATOM 719 O O . SER A 1 88 ? -23.446 1.318 7.581 1.00 56.62 88 SER A O 1
ATOM 721 N N . ALA A 1 89 ? -24.921 -0.344 7.150 1.00 55.41 89 ALA A N 1
ATOM 722 C CA . ALA A 1 89 ? -24.805 -1.068 8.409 1.00 55.41 89 ALA A CA 1
ATOM 723 C C . ALA A 1 89 ? -23.404 -1.654 8.637 1.00 55.41 89 ALA A C 1
ATOM 725 O O . ALA A 1 89 ? -22.896 -1.548 9.738 1.00 55.41 89 ALA A O 1
ATOM 726 N N . SER A 1 90 ? -22.729 -2.199 7.618 1.00 52.16 90 SER A N 1
ATOM 727 C CA . SER A 1 90 ? -21.361 -2.733 7.756 1.00 52.16 90 SER A CA 1
ATOM 728 C C . SER A 1 90 ? -20.285 -1.652 7.828 1.00 52.16 90 SER A C 1
ATOM 730 O O . SER A 1 90 ? -19.322 -1.814 8.574 1.00 52.16 90 SER A O 1
ATOM 732 N N . LEU A 1 91 ? -20.419 -0.531 7.103 1.00 51.50 91 LEU A N 1
ATOM 733 C CA . LEU A 1 91 ? -19.547 0.627 7.338 1.00 51.50 91 LEU A CA 1
ATOM 734 C C . LEU A 1 91 ? -19.786 1.201 8.726 1.00 51.50 91 LEU A C 1
ATOM 736 O O . LEU A 1 91 ? -18.840 1.616 9.373 1.00 51.50 91 LEU A O 1
ATOM 740 N N . GLU A 1 92 ? -21.027 1.217 9.186 1.00 53.81 92 GLU A N 1
ATOM 741 C CA . GLU A 1 92 ? -21.358 1.705 10.513 1.00 53.81 92 GLU A CA 1
ATOM 742 C C . GLU A 1 92 ? -20.938 0.717 11.598 1.00 53.81 92 GLU A C 1
ATOM 744 O O . GLU A 1 92 ? -20.418 1.154 12.593 1.00 53.81 92 GLU A O 1
ATOM 749 N N . GLU A 1 93 ? -20.948 -0.595 11.397 1.00 53.84 93 GLU A N 1
ATOM 750 C CA . GLU A 1 93 ? -20.329 -1.556 12.325 1.00 53.84 93 GLU A CA 1
ATOM 751 C C . GLU A 1 93 ? -18.789 -1.424 12.369 1.00 53.84 93 GLU A C 1
ATOM 753 O O . GLU A 1 93 ? -18.146 -1.734 13.373 1.00 53.84 93 GLU A O 1
ATOM 758 N N . LEU A 1 94 ? -18.177 -0.942 11.279 1.00 50.66 94 LEU A N 1
ATOM 759 C CA . LEU A 1 94 ? -16.744 -0.636 11.205 1.00 50.66 94 LEU A CA 1
ATOM 760 C C . LEU A 1 94 ? -16.381 0.737 11.807 1.00 50.66 94 LEU A C 1
ATOM 762 O O . LEU A 1 94 ? -15.228 0.917 12.208 1.00 50.66 94 LEU A O 1
ATOM 766 N N . VAL A 1 95 ? -17.317 1.695 11.821 1.00 49.16 95 VAL A N 1
ATOM 767 C CA . VAL A 1 95 ? -17.111 3.105 12.224 1.00 49.16 95 VAL A CA 1
ATOM 768 C C . VAL A 1 95 ? -17.715 3.415 13.591 1.00 49.16 95 VAL A C 1
ATOM 770 O O . VAL A 1 95 ? -17.098 4.132 14.380 1.00 49.16 95 VAL A O 1
ATOM 773 N N . ALA A 1 96 ? -18.898 2.877 13.883 1.00 45.00 96 ALA A N 1
ATOM 774 C CA . ALA A 1 96 ? -19.483 2.881 15.207 1.00 45.00 96 ALA A CA 1
ATOM 775 C C . ALA A 1 96 ? -18.433 2.297 16.144 1.00 45.00 96 ALA A C 1
ATOM 777 O O . ALA A 1 96 ? -17.791 1.284 15.816 1.00 45.00 96 ALA A O 1
ATOM 778 N N . PRO A 1 97 ? -18.211 2.935 17.303 1.00 41.28 97 PRO A N 1
ATOM 779 C CA . PRO A 1 97 ? -17.459 2.266 18.334 1.00 41.28 97 PRO A CA 1
ATOM 780 C C . PRO A 1 97 ? -18.125 0.906 18.477 1.00 41.28 97 PRO A C 1
ATOM 782 O O . PRO A 1 97 ? -19.345 0.830 18.613 1.00 41.28 97 PRO A O 1
ATOM 785 N N . LYS A 1 98 ? -17.340 -0.176 18.418 1.00 40.41 98 LYS A N 1
ATOM 786 C CA . LYS A 1 98 ? -17.787 -1.388 19.083 1.00 40.41 98 LYS A CA 1
ATOM 787 C C . LYS A 1 98 ? -18.176 -0.885 20.461 1.00 40.41 98 LYS A C 1
ATOM 789 O O . LYS A 1 98 ? -17.284 -0.546 21.244 1.00 40.41 98 LYS A O 1
ATOM 794 N N . GLU A 1 99 ? -19.471 -0.795 20.744 1.00 38.34 99 GLU A N 1
ATOM 795 C CA . GLU A 1 99 ? -19.950 -0.989 22.087 1.00 38.34 99 GLU A CA 1
ATOM 796 C C . GLU A 1 99 ? -19.417 -2.376 22.395 1.00 38.34 99 GLU A C 1
ATOM 798 O O . GLU A 1 99 ? -20.009 -3.410 22.085 1.00 38.34 99 GLU A O 1
ATOM 803 N N . LYS A 1 100 ? -18.173 -2.407 22.890 1.00 38.91 100 LYS A N 1
ATOM 804 C CA . LYS A 1 100 ? -17.700 -3.486 23.714 1.00 38.91 100 LYS A CA 1
ATOM 805 C C . LYS A 1 100 ? -18.835 -3.547 24.705 1.00 38.91 100 LYS A C 1
ATOM 807 O O . LYS A 1 100 ? -18.960 -2.626 25.516 1.00 38.91 100 LYS A O 1
ATOM 812 N N . LYS A 1 101 ? -19.697 -4.569 24.558 1.00 33.50 101 LYS A N 1
ATOM 813 C CA . LYS A 1 101 ? -20.532 -5.069 25.643 1.00 33.50 101 LYS A CA 1
ATOM 814 C C . LYS A 1 101 ? -19.717 -4.774 26.874 1.00 33.50 101 LYS A C 1
ATOM 816 O O . LYS A 1 101 ? -18.550 -5.177 26.895 1.00 33.50 101 LYS A O 1
ATOM 821 N N . ILE A 1 102 ? -20.265 -3.955 27.763 1.00 40.31 102 ILE A N 1
ATOM 822 C CA . ILE A 1 102 ? -19.636 -3.607 29.024 1.00 40.31 102 ILE A CA 1
ATOM 823 C C . ILE A 1 102 ? -19.491 -4.946 29.753 1.00 40.31 102 ILE A C 1
ATOM 825 O O . ILE A 1 102 ? -20.337 -5.356 30.538 1.00 40.31 102 ILE A O 1
ATOM 829 N N . GLU A 1 103 ? -18.460 -5.705 29.389 1.00 41.25 103 GLU A N 1
ATOM 830 C CA . GLU A 1 103 ? -17.888 -6.777 30.155 1.00 41.25 103 GLU A CA 1
ATOM 831 C C . GLU A 1 103 ? -17.364 -6.018 31.352 1.00 41.25 103 GLU A C 1
ATOM 833 O O . GLU A 1 103 ? -16.377 -5.287 31.251 1.00 41.25 103 GLU A O 1
ATOM 838 N N . LEU A 1 104 ? -18.198 -6.040 32.393 1.00 46.25 104 LEU A N 1
ATOM 839 C CA . LEU A 1 104 ? -17.919 -5.723 33.780 1.00 46.25 104 LEU A CA 1
ATOM 840 C C . LEU A 1 104 ? -16.534 -5.091 33.937 1.00 46.25 104 LEU A C 1
ATOM 842 O O . LEU A 1 104 ? -15.551 -5.820 33.883 1.00 46.25 104 LEU A O 1
ATOM 846 N N . HIS A 1 105 ? -16.472 -3.758 34.054 1.00 48.78 105 HIS A N 1
ATOM 847 C CA . HIS A 1 105 ? -15.246 -2.957 34.144 1.00 48.78 105 HIS A CA 1
ATOM 848 C C . HIS A 1 105 ? -14.175 -3.654 35.001 1.00 48.78 105 HIS A C 1
ATOM 850 O O . HIS A 1 105 ? -14.133 -3.485 36.222 1.00 48.78 105 HIS A O 1
ATOM 856 N N . ASP A 1 106 ? -13.327 -4.465 34.363 1.00 54.41 106 ASP A N 1
ATOM 857 C CA . ASP A 1 106 ? -12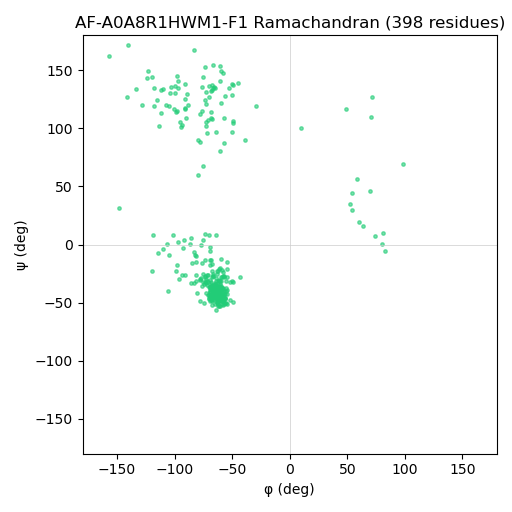.266 -5.173 35.055 1.00 54.41 106 ASP A CA 1
ATOM 858 C C . ASP A 1 106 ? -11.229 -4.113 35.412 1.00 54.41 106 ASP A C 1
ATOM 860 O O . ASP A 1 106 ? -10.522 -3.583 34.549 1.00 54.41 106 ASP A O 1
ATOM 864 N N . ARG A 1 107 ? -11.181 -3.748 36.698 1.00 59.09 107 ARG A N 1
ATOM 865 C CA . ARG A 1 107 ? -10.230 -2.769 37.251 1.00 59.09 107 ARG A CA 1
ATOM 866 C C . ARG A 1 107 ? -8.795 -3.293 37.283 1.00 59.09 107 ARG A C 1
ATOM 868 O O . ARG A 1 107 ? -7.920 -2.632 37.840 1.00 59.09 107 ARG A O 1
ATOM 875 N N . SER A 1 108 ? -8.543 -4.453 36.683 1.00 77.38 108 SER A N 1
ATOM 876 C CA . SER A 1 108 ? -7.215 -4.989 36.449 1.00 77.38 108 SER A CA 1
ATOM 877 C C . SER A 1 108 ? -6.290 -3.964 35.782 1.00 77.38 108 SER A C 1
ATOM 879 O O . SER A 1 108 ? -6.653 -3.264 34.831 1.00 77.38 108 SER A O 1
ATOM 881 N N . LEU A 1 109 ? -5.042 -3.925 36.259 1.00 82.81 109 LEU A N 1
ATOM 882 C CA . LEU A 1 109 ? -3.943 -3.148 35.675 1.00 82.81 109 LEU A CA 1
ATOM 883 C C . LEU A 1 109 ? -3.819 -3.376 34.161 1.00 82.81 109 LEU A C 1
ATOM 885 O O . LEU A 1 109 ? -3.498 -2.448 33.423 1.00 82.81 109 LEU A O 1
ATOM 889 N N . ARG A 1 110 ? -4.148 -4.584 33.686 1.00 85.88 110 ARG A N 1
ATOM 890 C CA . ARG A 1 110 ? -4.174 -4.932 32.262 1.00 85.88 110 ARG A CA 1
ATOM 891 C C . ARG A 1 110 ? -5.127 -4.036 31.472 1.00 85.88 110 ARG A C 1
ATOM 893 O O . ARG A 1 110 ? -4.730 -3.484 30.455 1.00 85.88 110 ARG A O 1
ATOM 900 N N . SER A 1 111 ? -6.358 -3.852 31.945 1.00 83.06 111 SER A N 1
ATOM 901 C CA . SER A 1 111 ? -7.367 -3.031 31.263 1.00 83.06 111 SER A CA 1
ATOM 902 C C . SER A 1 111 ? -6.936 -1.561 31.180 1.00 83.06 111 SER A C 1
ATOM 904 O O . SER A 1 111 ? -7.053 -0.935 30.128 1.00 83.06 111 SER A O 1
ATOM 906 N N . ARG A 1 112 ? -6.318 -1.036 32.249 1.00 84.38 112 ARG A N 1
ATOM 907 C CA . ARG A 1 112 ? -5.769 0.331 32.271 1.00 84.38 112 ARG A CA 1
ATOM 908 C C . ARG A 1 112 ? -4.643 0.527 31.261 1.00 84.38 112 ARG A C 1
ATOM 910 O O . ARG A 1 112 ? -4.663 1.494 30.510 1.00 84.38 112 ARG A O 1
ATOM 917 N N . ILE A 1 113 ? -3.685 -0.401 31.206 1.00 86.81 113 ILE A N 1
ATOM 918 C CA . ILE A 1 113 ? -2.590 -0.333 30.226 1.00 86.81 113 ILE A CA 1
ATOM 919 C C . ILE A 1 113 ? -3.146 -0.487 28.800 1.00 86.81 113 ILE A C 1
ATOM 921 O O . ILE A 1 113 ? -2.649 0.149 27.876 1.00 86.81 113 ILE A O 1
ATOM 925 N N . HIS A 1 114 ? -4.210 -1.276 28.612 1.00 86.06 114 HIS A N 1
ATOM 926 C CA . HIS A 1 114 ? -4.837 -1.456 27.302 1.00 86.06 114 HIS A CA 1
ATOM 927 C C . HIS A 1 114 ? -5.406 -0.136 26.793 1.00 86.06 114 HIS A C 1
ATOM 929 O O . HIS A 1 114 ? -5.113 0.275 25.674 1.00 86.06 114 HIS A O 1
ATOM 935 N N . GLN A 1 115 ? -6.190 0.535 27.639 1.00 83.56 115 GLN A N 1
ATOM 936 C CA . GLN A 1 115 ? -6.785 1.835 27.340 1.00 83.56 115 GLN A CA 1
ATOM 937 C C . GLN A 1 115 ? -5.704 2.892 27.101 1.00 83.56 115 GLN A C 1
ATOM 939 O O . GLN A 1 115 ? -5.764 3.614 26.109 1.00 83.56 115 GLN A O 1
ATOM 944 N N . PHE A 1 116 ? -4.658 2.905 27.929 1.00 88.19 116 PHE A N 1
ATOM 945 C CA . PHE A 1 116 ? -3.496 3.766 27.735 1.00 88.19 116 PHE A CA 1
ATOM 946 C C . PHE A 1 116 ? -2.841 3.568 26.357 1.00 88.19 116 PHE A C 1
ATOM 948 O O . PHE A 1 116 ? -2.571 4.543 25.658 1.00 88.19 116 PHE A O 1
ATOM 955 N N . CYS A 1 117 ? -2.613 2.320 25.935 1.00 85.38 117 CYS A N 1
ATOM 956 C CA . CYS A 1 117 ? -2.013 2.005 24.636 1.00 85.38 117 CYS A CA 1
ATOM 957 C C . CYS A 1 117 ? -2.933 2.291 23.439 1.00 85.38 117 CYS A C 1
ATOM 959 O O . CYS A 1 117 ? -2.424 2.484 22.331 1.00 85.38 117 CYS A O 1
ATOM 961 N N . GLU A 1 118 ? -4.256 2.270 23.632 1.00 80.19 118 GLU A N 1
ATOM 962 C CA . GLU A 1 118 ? -5.243 2.601 22.596 1.00 80.19 118 GLU A CA 1
ATOM 963 C C . GLU A 1 118 ? -5.466 4.111 22.430 1.00 80.19 118 GLU A C 1
ATOM 965 O O . GLU A 1 118 ? -5.994 4.516 21.394 1.00 80.19 118 GLU A O 1
ATOM 970 N N . GLY A 1 119 ? -5.024 4.937 23.382 1.00 77.19 119 GLY A N 1
ATOM 971 C CA . GLY A 1 119 ? -5.265 6.378 23.355 1.00 77.19 119 GLY A CA 1
ATOM 972 C C . GLY A 1 119 ? -6.441 6.774 24.238 1.00 77.19 119 GLY A C 1
ATOM 973 O O . GLY A 1 119 ? -7.476 7.189 23.726 1.00 77.19 119 GLY A O 1
ATOM 974 N N . ASP A 1 120 ? -6.295 6.671 25.560 1.00 77.12 120 ASP A N 1
ATOM 975 C CA . ASP A 1 120 ? -7.337 7.048 26.533 1.00 77.12 120 ASP A CA 1
ATOM 976 C C . ASP A 1 120 ? -7.598 8.568 26.617 1.00 77.12 120 ASP A C 1
ATOM 978 O O . ASP A 1 120 ? -8.475 9.008 27.357 1.00 77.12 120 ASP A O 1
ATOM 982 N N . GLY A 1 121 ? -6.850 9.375 25.857 1.00 76.50 121 GLY A N 1
ATOM 983 C CA . GLY A 1 121 ? -6.918 10.838 25.872 1.00 76.50 121 GLY A CA 1
ATOM 984 C C . GLY A 1 121 ? -6.147 11.476 27.030 1.00 76.50 121 GLY A C 1
ATOM 985 O O . GLY A 1 121 ? -6.109 12.700 27.137 1.00 76.50 121 GLY A O 1
ATOM 986 N N . SER A 1 122 ? -5.495 10.680 27.884 1.00 87.12 122 SER A N 1
ATOM 987 C CA . SER A 1 122 ? -4.630 11.207 28.935 1.00 87.12 122 SER A CA 1
ATOM 988 C C . SER A 1 122 ? -3.397 11.894 28.345 1.00 87.12 122 SER A C 1
ATOM 990 O O . SER A 1 122 ? -2.913 11.563 27.254 1.00 87.12 122 SER A O 1
ATOM 992 N N . LEU A 1 123 ? -2.829 12.836 29.103 1.00 87.31 123 LEU A N 1
ATOM 993 C CA . LEU A 1 123 ? -1.589 13.515 28.722 1.00 87.31 123 LEU A CA 1
ATOM 994 C C . LEU A 1 123 ? -0.440 12.512 28.527 1.00 87.31 123 LEU A C 1
ATOM 996 O O . LEU A 1 123 ? 0.344 12.642 27.591 1.00 87.31 123 LEU A O 1
ATOM 1000 N N . LEU A 1 124 ? -0.378 11.470 29.362 1.00 88.69 124 LEU A N 1
ATOM 1001 C CA . LEU A 1 124 ? 0.644 10.428 29.262 1.00 88.69 124 LEU A CA 1
ATOM 1002 C C . LEU A 1 124 ? 0.465 9.555 28.013 1.00 88.69 124 LEU A C 1
ATOM 1004 O O . LEU A 1 124 ? 1.452 9.240 27.352 1.00 88.69 124 LEU A O 1
ATOM 1008 N N . SER A 1 125 ? -0.769 9.179 27.661 1.00 88.12 125 SER A N 1
ATOM 1009 C CA . SER A 1 125 ? -1.033 8.405 26.439 1.00 88.12 125 SER A CA 1
ATOM 1010 C C . SER A 1 125 ? -0.754 9.231 25.180 1.00 88.12 125 SER A C 1
ATOM 1012 O O . SER A 1 125 ? -0.185 8.737 24.200 1.00 88.12 125 SER A O 1
ATOM 1014 N N . THR A 1 126 ? -1.055 10.530 25.238 1.00 88.12 126 THR A N 1
ATOM 1015 C CA . THR A 1 126 ? -0.708 11.492 24.186 1.00 88.12 126 THR A CA 1
ATOM 1016 C C . THR A 1 126 ? 0.808 11.609 24.026 1.00 88.12 126 THR A C 1
ATOM 1018 O O . THR A 1 126 ? 1.316 11.532 22.908 1.00 88.12 126 THR A O 1
ATOM 1021 N N . LEU A 1 127 ? 1.554 11.706 25.132 1.00 91.19 127 LEU A N 1
ATOM 1022 C CA . LEU A 1 127 ? 3.017 11.745 25.111 1.00 91.19 127 LEU A CA 1
ATOM 1023 C C . LEU A 1 127 ? 3.620 10.441 24.574 1.00 91.19 127 LEU A C 1
ATOM 1025 O O . LEU A 1 127 ? 4.543 10.479 23.766 1.00 91.19 127 LEU A O 1
ATOM 1029 N N . PHE A 1 128 ? 3.080 9.287 24.969 1.00 91.31 128 PHE A N 1
ATOM 1030 C CA . PHE A 1 128 ? 3.491 7.984 24.444 1.00 91.31 128 PHE A CA 1
ATOM 1031 C C . PHE A 1 128 ? 3.256 7.868 22.932 1.00 91.31 128 PHE A C 1
ATOM 1033 O O . PHE A 1 128 ? 4.111 7.369 22.193 1.00 91.31 128 PHE A O 1
ATOM 1040 N N . THR A 1 129 ? 2.116 8.373 22.460 1.00 90.31 129 THR A N 1
ATOM 1041 C CA . THR A 1 129 ? 1.775 8.448 21.036 1.00 90.31 129 THR A CA 1
ATOM 1042 C C . THR A 1 129 ? 2.752 9.347 20.282 1.00 90.31 129 THR A C 1
ATOM 1044 O O . THR A 1 129 ? 3.336 8.920 19.287 1.00 90.31 129 THR A O 1
ATOM 1047 N N . PHE A 1 130 ? 2.998 10.557 20.788 1.00 91.88 130 PHE A N 1
ATOM 1048 C CA . PHE A 1 130 ? 3.951 11.498 20.201 1.00 91.88 130 PHE A CA 1
ATOM 1049 C C . PHE A 1 130 ? 5.379 10.937 20.175 1.00 91.88 130 PHE A C 1
ATOM 1051 O O . PHE A 1 130 ? 6.065 11.021 19.154 1.00 91.88 130 PHE A O 1
ATOM 1058 N N . GLY A 1 131 ? 5.810 10.298 21.265 1.00 93.56 131 GLY A N 1
ATOM 1059 C CA . GLY A 1 131 ? 7.094 9.609 21.345 1.00 93.56 131 GLY A CA 1
ATOM 1060 C C . GLY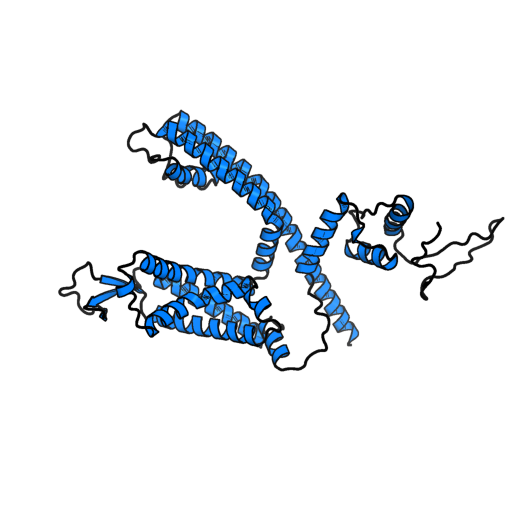 A 1 131 ? 7.210 8.517 20.285 1.00 93.56 131 GLY A C 1
ATOM 1061 O O . GLY A 1 131 ? 8.183 8.483 19.538 1.00 93.56 131 GLY A O 1
ATOM 1062 N N . SER A 1 132 ? 6.182 7.682 20.136 1.00 93.50 132 SER A N 1
ATOM 1063 C CA . SER A 1 132 ? 6.188 6.607 19.139 1.00 93.50 132 SER A CA 1
ATOM 1064 C C . SER A 1 132 ? 6.242 7.131 17.700 1.00 93.50 132 SER A C 1
ATOM 1066 O O . SER A 1 132 ? 7.010 6.607 16.895 1.00 93.50 132 SER A O 1
ATOM 1068 N N . ILE A 1 133 ? 5.505 8.202 17.379 1.00 93.38 133 ILE A N 1
ATOM 1069 C CA . ILE A 1 133 ? 5.605 8.886 16.077 1.00 93.38 133 ILE A CA 1
ATOM 1070 C C . ILE A 1 133 ? 7.027 9.418 15.863 1.00 93.38 133 ILE A C 1
ATOM 1072 O O . ILE A 1 133 ? 7.607 9.215 14.797 1.00 93.38 133 ILE A O 1
ATOM 1076 N N . THR A 1 134 ? 7.613 10.041 16.886 1.00 94.81 134 THR A N 1
ATOM 1077 C CA . THR A 1 134 ? 8.972 10.598 16.834 1.00 94.81 134 THR A CA 1
ATOM 1078 C C . THR A 1 134 ? 10.012 9.513 16.543 1.00 94.81 134 THR A C 1
ATOM 1080 O O . THR A 1 134 ? 10.841 9.694 15.655 1.00 94.81 134 THR A O 1
ATOM 1083 N N . PHE A 1 135 ? 9.935 8.349 17.198 1.00 96.00 135 PHE A N 1
ATOM 1084 C CA . PHE A 1 135 ? 10.823 7.214 16.910 1.00 96.00 135 PHE A CA 1
ATOM 1085 C C . PHE A 1 135 ? 10.662 6.677 15.482 1.00 96.00 135 PHE A C 1
ATOM 1087 O O . PHE A 1 135 ? 11.657 6.326 14.845 1.00 96.00 135 PHE A O 1
ATOM 1094 N N . VAL A 1 136 ? 9.439 6.649 14.939 1.00 94.94 136 VAL A N 1
ATOM 1095 C CA . VAL A 1 136 ? 9.224 6.288 13.527 1.00 94.94 136 VAL A CA 1
ATOM 1096 C C . VAL A 1 136 ? 9.895 7.298 12.598 1.00 94.94 136 VAL A C 1
ATOM 1098 O O . VAL A 1 136 ? 10.617 6.886 11.692 1.00 94.94 136 VAL A O 1
ATOM 1101 N N . LEU A 1 137 ? 9.730 8.599 12.844 1.00 94.69 137 LEU A N 1
ATOM 1102 C CA . LEU A 1 137 ? 10.363 9.645 12.037 1.00 94.69 137 LEU A CA 1
ATOM 1103 C C . LEU A 1 137 ? 11.894 9.578 12.103 1.00 94.69 137 LEU A C 1
ATOM 1105 O O . LEU A 1 137 ? 12.537 9.590 11.057 1.00 94.69 137 LEU A O 1
ATOM 1109 N N . ILE A 1 138 ? 12.478 9.425 13.297 1.00 95.75 138 ILE A N 1
ATOM 1110 C CA . ILE A 1 138 ? 13.932 9.264 13.476 1.00 95.75 138 ILE A CA 1
ATOM 1111 C C . ILE A 1 138 ? 14.440 8.046 12.696 1.00 95.75 138 ILE A C 1
ATOM 1113 O O . ILE A 1 138 ? 15.454 8.132 12.008 1.00 95.75 138 ILE A O 1
ATOM 1117 N N . SER A 1 139 ? 13.725 6.924 12.754 1.00 94.56 139 SER A N 1
ATOM 1118 C CA . SER A 1 139 ? 14.113 5.698 12.056 1.00 94.56 139 SER A CA 1
ATOM 1119 C C . SER A 1 139 ? 14.009 5.817 10.526 1.00 94.56 139 SER A C 1
ATOM 1121 O O . SER A 1 139 ? 14.853 5.285 9.801 1.00 94.56 139 SER A O 1
ATOM 1123 N N . VAL A 1 140 ? 13.013 6.550 10.014 1.00 93.56 140 VAL A N 1
ATOM 1124 C CA . VAL A 1 140 ? 12.892 6.860 8.578 1.00 93.56 140 VAL A CA 1
ATOM 1125 C C . VAL A 1 140 ? 14.000 7.816 8.133 1.00 93.56 140 VAL A C 1
ATOM 1127 O O . VAL A 1 140 ? 14.648 7.555 7.124 1.00 93.56 140 VAL A O 1
ATOM 1130 N N . ILE A 1 141 ? 14.277 8.872 8.901 1.00 93.88 141 ILE A N 1
ATOM 1131 C CA . ILE A 1 141 ? 15.373 9.808 8.618 1.00 93.88 141 ILE A CA 1
ATOM 1132 C C . ILE A 1 141 ? 16.717 9.073 8.630 1.00 93.88 141 ILE A C 1
ATOM 1134 O O . ILE A 1 141 ? 17.510 9.254 7.715 1.00 93.88 141 ILE A O 1
ATOM 1138 N N . GLY A 1 142 ? 16.959 8.195 9.607 1.00 92.69 142 GLY A N 1
ATOM 1139 C CA . GLY A 1 142 ? 18.167 7.370 9.662 1.00 92.69 142 GLY A CA 1
ATOM 1140 C C . GLY A 1 142 ? 18.323 6.457 8.443 1.00 92.69 142 GLY A C 1
ATOM 1141 O O . GLY A 1 142 ? 19.430 6.314 7.930 1.00 92.69 142 GLY A O 1
ATOM 1142 N N . LEU A 1 143 ? 17.222 5.894 7.931 1.00 90.44 143 LEU A N 1
ATOM 1143 C CA . LEU A 1 143 ? 17.222 5.104 6.695 1.00 90.44 143 LEU A CA 1
ATOM 1144 C C . LEU A 1 143 ? 17.564 5.959 5.469 1.00 90.44 143 LEU A C 1
ATOM 1146 O O . LEU A 1 143 ? 18.375 5.541 4.647 1.00 90.44 143 LEU A O 1
ATOM 1150 N N . VAL A 1 144 ? 16.974 7.152 5.357 1.00 92.00 144 VAL A N 1
ATOM 1151 C CA . VAL A 1 144 ? 17.242 8.080 4.249 1.00 92.00 144 VAL A CA 1
ATOM 1152 C C . VAL A 1 144 ? 18.692 8.559 4.297 1.00 92.00 144 VAL A C 1
ATOM 1154 O O . VAL A 1 144 ? 19.412 8.405 3.315 1.00 92.00 144 VAL A O 1
ATOM 1157 N N . LEU A 1 145 ? 19.162 9.059 5.441 1.00 93.44 145 LEU A N 1
ATOM 1158 C CA . LEU A 1 145 ? 20.535 9.542 5.602 1.00 93.44 145 LEU A CA 1
ATOM 1159 C C . LEU A 1 145 ? 21.570 8.424 5.424 1.00 93.44 145 LEU A C 1
ATOM 1161 O O . LEU A 1 145 ? 22.605 8.654 4.814 1.00 93.44 145 LEU A O 1
ATOM 1165 N N . GLY A 1 146 ? 21.282 7.200 5.873 1.00 89.50 146 GLY A N 1
ATOM 1166 C CA . GLY A 1 146 ? 22.162 6.049 5.646 1.00 89.50 146 GLY A CA 1
ATOM 1167 C C . GLY A 1 146 ? 22.267 5.615 4.177 1.00 89.50 146 GLY A C 1
ATOM 1168 O O . GLY A 1 146 ? 23.192 4.885 3.822 1.00 89.50 146 GLY A O 1
ATOM 1169 N N . SER A 1 147 ? 21.340 6.048 3.314 1.00 89.19 147 SER A N 1
ATOM 1170 C CA . SER A 1 147 ? 21.387 5.767 1.872 1.00 89.19 147 SER A CA 1
ATOM 1171 C C . SER A 1 147 ? 22.258 6.751 1.080 1.00 89.19 147 SER A C 1
ATOM 1173 O O . SER A 1 147 ? 22.632 6.449 -0.051 1.00 89.19 147 SER A O 1
ATOM 1175 N N . ILE A 1 148 ? 22.605 7.896 1.677 1.00 91.50 148 ILE A N 1
ATOM 1176 C CA . ILE A 1 148 ? 23.415 8.958 1.068 1.00 91.50 148 ILE A CA 1
ATOM 1177 C C . ILE A 1 148 ? 24.879 8.505 0.982 1.00 91.50 148 ILE A C 1
ATOM 1179 O O . ILE A 1 148 ? 25.437 8.029 1.972 1.00 91.50 148 ILE A O 1
ATOM 1183 N N . HIS A 1 149 ? 25.505 8.665 -0.189 1.00 87.44 149 HIS A N 1
ATOM 1184 C CA . HIS A 1 149 ? 26.861 8.169 -0.452 1.00 87.44 149 HIS A CA 1
ATOM 1185 C C . HIS A 1 149 ? 27.913 8.826 0.453 1.00 87.44 149 HIS A C 1
ATOM 1187 O O . HIS A 1 149 ? 28.804 8.152 0.959 1.00 87.44 149 HIS A O 1
ATOM 1193 N N . GLU A 1 150 ? 27.759 10.116 0.747 1.00 89.62 150 GLU A N 1
ATOM 1194 C CA . GLU A 1 150 ? 28.637 10.895 1.625 1.00 89.62 150 GLU A CA 1
ATOM 1195 C C . GLU A 1 150 ? 28.661 10.374 3.072 1.00 89.62 150 GLU A C 1
ATOM 1197 O O . GLU A 1 150 ? 29.620 10.607 3.806 1.00 89.62 150 GLU A O 1
ATOM 1202 N N . PHE A 1 151 ? 27.616 9.655 3.489 1.00 89.38 151 PHE A N 1
ATOM 1203 C CA . PHE A 1 151 ? 27.508 9.048 4.815 1.00 89.38 151 PHE A CA 1
ATOM 1204 C C . PHE A 1 151 ? 27.805 7.541 4.822 1.00 89.38 151 PHE A C 1
ATOM 1206 O O . PHE A 1 151 ? 27.628 6.875 5.852 1.00 89.38 151 PHE A O 1
ATOM 1213 N N . GLN A 1 152 ? 28.272 6.997 3.698 1.00 87.88 152 GLN A N 1
ATOM 1214 C CA . GLN A 1 152 ? 28.753 5.626 3.604 1.00 87.88 152 GLN A CA 1
ATOM 1215 C C . GLN A 1 152 ? 30.253 5.573 3.885 1.00 87.88 152 GLN A C 1
ATOM 1217 O O . GLN A 1 152 ? 31.034 6.406 3.436 1.00 87.88 152 GLN A O 1
ATOM 1222 N N . VAL A 1 153 ? 30.660 4.564 4.648 1.00 85.06 153 VAL A N 1
ATOM 1223 C CA . VAL A 1 153 ? 32.057 4.311 4.988 1.00 85.06 153 VAL A CA 1
ATOM 1224 C C . VAL A 1 153 ? 32.509 3.055 4.256 1.00 85.06 153 VAL A C 1
ATOM 1226 O O . VAL A 1 153 ? 31.810 2.040 4.252 1.00 85.06 153 VAL A O 1
ATOM 1229 N N . ALA A 1 154 ? 33.690 3.128 3.646 1.00 79.50 154 ALA A N 1
ATOM 1230 C CA . ALA A 1 154 ? 34.323 1.996 2.989 1.00 79.50 154 ALA A CA 1
ATOM 1231 C C . ALA A 1 154 ? 34.877 1.004 4.029 1.00 79.50 154 ALA A C 1
ATOM 1233 O O . ALA A 1 154 ? 35.674 1.358 4.906 1.00 79.50 154 ALA A O 1
ATOM 1234 N N . ILE A 1 155 ? 34.451 -0.251 3.925 1.00 75.50 155 ILE A N 1
ATOM 1235 C CA . ILE A 1 155 ? 34.888 -1.363 4.772 1.00 75.50 155 ILE A CA 1
ATOM 1236 C C . ILE A 1 155 ? 35.574 -2.396 3.882 1.00 75.50 155 ILE A C 1
ATOM 1238 O O . ILE A 1 155 ? 35.054 -2.743 2.824 1.00 75.50 155 ILE A O 1
ATOM 1242 N N . TYR A 1 156 ? 36.724 -2.907 4.318 1.00 69.44 156 TYR A N 1
ATOM 1243 C CA . TYR A 1 156 ? 37.431 -3.989 3.638 1.00 69.44 156 TYR A CA 1
ATOM 1244 C C . TYR A 1 156 ? 37.225 -5.308 4.383 1.00 69.44 156 TYR A C 1
ATOM 1246 O O . TYR A 1 156 ? 37.335 -5.360 5.611 1.00 69.44 156 TYR A O 1
ATOM 1254 N N . LYS A 1 157 ? 36.945 -6.391 3.651 1.00 62.62 157 LYS A N 1
ATOM 1255 C CA . LYS A 1 157 ? 36.857 -7.740 4.229 1.00 62.62 157 LYS A CA 1
ATOM 1256 C C . LYS A 1 157 ? 38.154 -8.516 4.009 1.00 62.62 157 LYS A C 1
ATOM 1258 O O . LYS A 1 157 ? 38.454 -8.907 2.887 1.00 62.62 157 LYS A O 1
ATOM 1263 N N . LYS A 1 158 ? 38.870 -8.830 5.096 1.00 60.22 158 LYS A N 1
ATOM 1264 C CA . LYS A 1 158 ? 40.030 -9.737 5.088 1.00 60.22 158 LYS A CA 1
ATOM 1265 C C . LYS A 1 158 ? 39.698 -11.021 5.844 1.00 60.22 158 LYS A C 1
ATOM 1267 O O . LYS A 1 158 ? 39.504 -10.989 7.056 1.00 60.22 158 LYS A O 1
ATOM 1272 N N . GLY A 1 159 ? 39.636 -12.159 5.147 1.00 56.47 159 GLY A N 1
ATOM 1273 C CA . GLY A 1 159 ? 39.505 -13.484 5.778 1.00 56.47 159 GLY A CA 1
ATOM 1274 C C . GLY A 1 159 ? 38.322 -13.621 6.750 1.00 56.47 159 GLY A C 1
ATOM 1275 O O . GLY A 1 159 ? 38.502 -14.117 7.858 1.00 56.47 159 GLY A O 1
ATOM 1276 N N . GLY A 1 160 ? 37.138 -13.120 6.374 1.00 56.81 160 GLY A N 1
ATOM 1277 C CA . GLY A 1 160 ? 35.920 -13.174 7.202 1.00 56.81 160 GLY A CA 1
ATOM 1278 C C . GLY A 1 160 ? 35.797 -12.073 8.265 1.00 56.81 160 GLY A C 1
ATOM 1279 O O . GLY A 1 160 ? 34.750 -11.945 8.890 1.00 56.81 160 GLY A O 1
ATOM 1280 N N . LYS A 1 161 ? 36.821 -11.228 8.452 1.00 56.19 161 LYS A N 1
ATOM 1281 C CA . LYS A 1 161 ? 36.762 -10.061 9.344 1.00 56.19 161 LYS A CA 1
ATOM 1282 C C . LYS A 1 161 ? 36.620 -8.772 8.537 1.00 56.19 161 LYS A C 1
ATOM 1284 O O . LYS A 1 161 ? 37.354 -8.543 7.577 1.00 56.19 161 LYS A O 1
ATOM 1289 N N . SER A 1 162 ? 35.654 -7.947 8.929 1.00 59.78 162 SER A N 1
ATOM 1290 C CA . SER A 1 162 ? 35.406 -6.620 8.359 1.00 59.78 162 SER A CA 1
ATOM 1291 C C . SER A 1 162 ? 36.190 -5.570 9.148 1.00 59.78 162 SER A C 1
ATOM 1293 O O . SER A 1 162 ? 35.914 -5.368 10.330 1.00 59.78 162 SER A O 1
ATOM 1295 N N . GLU A 1 163 ? 37.137 -4.884 8.510 1.00 64.50 163 GLU A N 1
ATOM 1296 C CA . GLU A 1 163 ? 37.909 -3.792 9.118 1.00 64.50 163 GLU A CA 1
ATOM 1297 C C . GLU A 1 163 ? 37.688 -2.481 8.349 1.00 64.50 163 GLU A C 1
ATOM 1299 O O . GLU A 1 163 ? 37.510 -2.470 7.128 1.00 64.50 163 GLU A O 1
ATOM 1304 N N . ARG A 1 164 ? 37.653 -1.349 9.067 1.00 64.44 164 ARG A N 1
ATOM 1305 C CA . ARG A 1 164 ? 37.492 -0.029 8.437 1.00 64.44 164 ARG A CA 1
ATOM 1306 C C . ARG A 1 164 ? 38.799 0.405 7.796 1.00 64.44 164 ARG A C 1
ATOM 1308 O O . ARG A 1 164 ? 39.850 0.335 8.429 1.00 64.44 164 ARG A O 1
ATOM 1315 N N . ILE A 1 165 ? 38.709 0.928 6.579 1.00 65.38 165 ILE A N 1
ATOM 1316 C CA . ILE A 1 165 ? 39.869 1.461 5.869 1.00 65.38 165 ILE A CA 1
ATOM 1317 C C . ILE A 1 165 ? 40.266 2.781 6.540 1.00 65.38 165 ILE A C 1
ATOM 1319 O O . ILE A 1 165 ? 39.610 3.802 6.356 1.00 65.38 165 ILE A O 1
ATOM 1323 N N . GLN A 1 166 ? 41.318 2.754 7.360 1.00 65.19 166 GLN A N 1
ATOM 1324 C CA . GLN A 1 166 ? 41.917 3.973 7.917 1.00 65.19 166 GLN A CA 1
ATOM 1325 C C . GLN A 1 166 ? 42.911 4.613 6.938 1.00 65.19 166 GLN A C 1
ATOM 1327 O O . GLN A 1 166 ? 42.982 5.834 6.874 1.00 65.19 166 GLN A O 1
ATOM 1332 N N . ASN A 1 167 ? 43.617 3.802 6.138 1.00 63.22 167 ASN A N 1
ATOM 1333 C CA . ASN A 1 167 ? 44.594 4.242 5.140 1.00 63.22 167 ASN A CA 1
ATOM 1334 C C . ASN A 1 167 ? 44.367 3.503 3.812 1.00 63.22 167 ASN A C 1
ATOM 1336 O O . ASN A 1 167 ? 44.245 2.281 3.799 1.00 63.22 167 ASN A O 1
ATOM 1340 N N . TRP A 1 168 ? 44.367 4.229 2.690 1.00 60.19 168 TRP A N 1
ATOM 1341 C CA . TRP A 1 168 ? 44.096 3.707 1.337 1.00 60.19 168 TRP A CA 1
ATOM 1342 C C . TRP A 1 168 ? 45.232 2.871 0.720 1.00 60.19 168 TRP A C 1
ATOM 1344 O O . TRP A 1 168 ? 45.207 2.546 -0.466 1.00 60.19 168 TRP A O 1
ATOM 1354 N N . THR A 1 169 ? 46.262 2.525 1.488 1.00 55.34 169 THR A N 1
ATOM 1355 C CA . THR A 1 169 ? 47.420 1.801 0.962 1.00 55.34 169 THR A CA 1
ATOM 1356 C C . THR A 1 169 ? 47.096 0.316 0.793 1.00 55.34 169 THR A C 1
ATOM 1358 O O . THR A 1 169 ? 46.959 -0.397 1.783 1.00 55.34 169 THR A O 1
ATOM 1361 N N . MET A 1 170 ? 47.049 -0.137 -0.466 1.00 54.34 170 MET A N 1
ATOM 1362 C CA . MET A 1 170 ? 46.995 -1.549 -0.893 1.00 54.34 170 MET A CA 1
ATOM 1363 C C . MET A 1 170 ? 45.674 -2.275 -0.579 1.00 54.34 170 MET A C 1
ATOM 1365 O O . MET A 1 170 ? 45.680 -3.404 -0.093 1.00 54.34 170 MET A O 1
ATOM 1369 N N . VAL A 1 171 ? 44.537 -1.638 -0.870 1.00 60.41 171 VAL A N 1
ATOM 1370 C CA . VAL A 1 171 ? 43.222 -2.294 -0.854 1.00 60.41 171 VAL A CA 1
ATOM 1371 C C . VAL A 1 171 ? 42.770 -2.548 -2.293 1.00 60.41 171 VAL A C 1
ATOM 1373 O O . VAL A 1 171 ? 42.623 -1.614 -3.075 1.00 60.41 171 VAL A O 1
ATOM 1376 N N . GLU A 1 172 ? 42.573 -3.815 -2.651 1.00 63.12 172 GLU A N 1
ATOM 1377 C CA . GLU A 1 172 ? 42.031 -4.219 -3.951 1.00 63.12 172 GLU A CA 1
ATOM 1378 C C . GLU A 1 172 ? 40.538 -3.844 -4.036 1.00 63.12 172 GLU A C 1
ATOM 1380 O O . GLU A 1 172 ? 39.761 -4.187 -3.141 1.00 63.12 172 GLU A O 1
ATOM 1385 N N . ASN A 1 173 ? 40.129 -3.120 -5.089 1.00 60.81 173 ASN A N 1
ATOM 1386 C CA . ASN A 1 173 ? 38.783 -2.528 -5.205 1.00 60.81 173 ASN A CA 1
ATOM 1387 C C . ASN A 1 173 ? 37.639 -3.550 -5.047 1.00 60.81 173 ASN A C 1
ATOM 1389 O O . ASN A 1 173 ? 36.597 -3.208 -4.491 1.00 60.81 173 ASN A O 1
ATOM 1393 N N . ASP A 1 174 ? 37.845 -4.805 -5.456 1.00 62.00 174 ASP A N 1
ATOM 1394 C CA . ASP A 1 174 ? 36.822 -5.865 -5.448 1.00 62.00 174 ASP A CA 1
ATOM 1395 C C . ASP A 1 174 ? 36.404 -6.346 -4.045 1.00 62.00 174 ASP A C 1
ATOM 1397 O O . ASP A 1 174 ? 35.469 -7.132 -3.899 1.00 62.00 174 ASP A O 1
ATOM 1401 N N . SER A 1 175 ? 37.060 -5.864 -2.987 1.00 64.69 175 SER A N 1
ATOM 1402 C CA . SER A 1 175 ? 36.784 -6.256 -1.592 1.00 64.69 175 SER A CA 1
ATOM 1403 C C . SER A 1 175 ? 36.339 -5.095 -0.700 1.00 64.69 175 SER A C 1
ATOM 1405 O O . SER A 1 175 ? 36.170 -5.265 0.513 1.00 64.69 175 SER A O 1
ATOM 1407 N N . VAL A 1 176 ? 36.094 -3.929 -1.306 1.00 70.38 176 VAL A N 1
ATOM 1408 C CA . VAL A 1 176 ? 35.545 -2.748 -0.636 1.00 70.38 176 VAL A CA 1
ATOM 1409 C C . VAL A 1 176 ? 34.019 -2.791 -0.674 1.00 70.38 176 VAL A C 1
ATOM 1411 O O . VAL A 1 176 ? 33.401 -2.782 -1.736 1.00 70.38 176 VAL A O 1
ATOM 1414 N N . ILE A 1 177 ? 33.396 -2.808 0.503 1.00 76.38 177 ILE A N 1
ATOM 1415 C CA . ILE A 1 177 ? 31.942 -2.762 0.674 1.00 76.38 177 ILE A CA 1
ATOM 1416 C C . ILE A 1 177 ? 31.576 -1.423 1.312 1.00 76.38 177 ILE A C 1
ATOM 1418 O O . ILE A 1 177 ? 32.181 -1.008 2.300 1.00 76.38 177 ILE A O 1
ATOM 1422 N N . TRP A 1 178 ? 30.564 -0.760 0.756 1.00 78.62 178 TRP A N 1
ATOM 1423 C CA . TRP A 1 178 ? 30.020 0.479 1.299 1.00 78.62 178 TRP A CA 1
ATOM 1424 C C . TRP A 1 178 ? 28.887 0.171 2.268 1.00 78.62 178 TRP A C 1
ATOM 1426 O O . TRP A 1 178 ? 27.860 -0.397 1.889 1.00 78.62 178 TRP A O 1
ATOM 1436 N N . GLU A 1 179 ? 29.076 0.554 3.526 1.00 82.06 179 GLU A N 1
ATOM 1437 C CA . GLU A 1 179 ? 28.054 0.433 4.560 1.00 82.06 179 GLU A CA 1
ATOM 1438 C C . GLU A 1 179 ? 27.768 1.802 5.186 1.00 82.06 179 GLU A C 1
ATO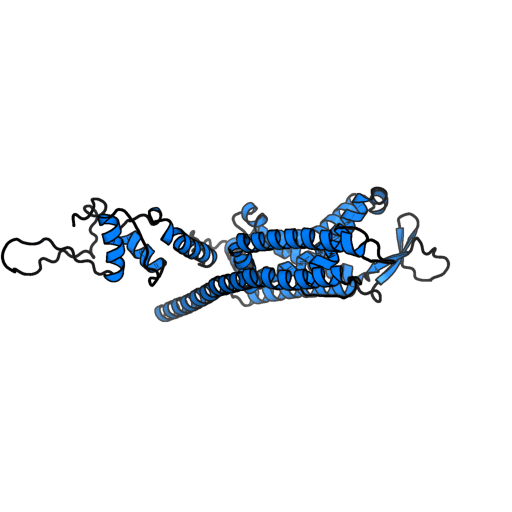M 1440 O O . GLU A 1 179 ? 28.654 2.659 5.237 1.00 82.06 179 GLU A O 1
ATOM 1445 N N . PRO A 1 180 ? 26.532 2.047 5.650 1.00 86.88 180 PRO A N 1
ATOM 1446 C CA . PRO A 1 180 ? 26.201 3.296 6.321 1.00 86.88 180 PRO A CA 1
ATOM 1447 C C . PRO A 1 180 ? 27.063 3.491 7.571 1.00 86.88 180 PRO A C 1
ATOM 1449 O O . PRO A 1 180 ? 27.428 2.530 8.253 1.00 86.88 180 PRO A O 1
ATOM 1452 N N . HIS A 1 181 ? 27.342 4.751 7.910 1.00 89.00 181 HIS A N 1
ATOM 1453 C CA . HIS A 1 181 ? 28.069 5.097 9.128 1.00 89.00 181 HIS A CA 1
ATOM 1454 C C . HIS A 1 181 ? 27.471 4.387 10.371 1.00 89.00 181 HIS A C 1
ATOM 1456 O O . HIS A 1 181 ? 26.247 4.376 10.545 1.00 89.00 181 HIS A O 1
ATOM 1462 N N . PRO A 1 182 ? 28.294 3.838 11.291 1.00 88.00 182 PRO A N 1
ATOM 1463 C CA . PRO A 1 182 ? 27.846 3.034 12.444 1.00 88.00 182 PRO A CA 1
ATOM 1464 C C . PRO A 1 182 ? 26.802 3.717 13.336 1.00 88.00 182 PRO A C 1
ATOM 1466 O O . PRO A 1 182 ? 25.986 3.041 13.958 1.00 88.00 182 PRO A O 1
ATOM 1469 N N . VAL A 1 183 ? 26.807 5.054 13.392 1.00 90.38 183 VAL A N 1
ATOM 1470 C CA . VAL A 1 183 ? 25.825 5.848 14.150 1.00 90.38 183 VAL A CA 1
ATOM 1471 C C . VAL A 1 183 ? 24.396 5.517 13.725 1.00 90.38 183 VAL A C 1
ATOM 1473 O O . VAL A 1 183 ? 23.539 5.357 14.591 1.00 90.38 183 VAL A O 1
ATOM 1476 N N . PHE A 1 184 ? 24.141 5.320 12.427 1.00 91.19 184 PHE A N 1
ATOM 1477 C CA . PHE A 1 184 ? 22.813 4.934 11.951 1.00 91.19 184 PHE A CA 1
ATOM 1478 C C . PHE A 1 184 ? 22.406 3.547 12.454 1.00 91.19 184 PHE A C 1
ATOM 1480 O O . PHE A 1 184 ? 21.243 3.347 12.781 1.00 91.19 184 PHE A O 1
ATOM 1487 N N . GLY A 1 185 ? 23.355 2.617 12.605 1.00 88.69 185 GLY A N 1
ATOM 1488 C CA . GLY A 1 185 ? 23.108 1.303 13.205 1.00 88.69 185 GLY A CA 1
ATOM 1489 C C . GLY A 1 185 ? 22.723 1.379 14.687 1.00 88.69 185 GLY A C 1
ATOM 1490 O O . GLY A 1 185 ? 21.806 0.682 15.125 1.00 88.69 185 GLY A O 1
ATOM 1491 N N . TYR A 1 186 ? 23.360 2.262 15.462 1.00 92.44 186 TYR A N 1
ATOM 1492 C CA . TYR A 1 186 ? 22.978 2.488 16.862 1.00 92.44 186 TYR A CA 1
ATOM 1493 C C . TYR A 1 186 ? 21.597 3.143 16.982 1.00 92.44 186 TYR A C 1
ATOM 1495 O O . TYR A 1 186 ? 20.768 2.678 17.764 1.00 92.44 186 TYR A O 1
ATOM 1503 N N . VAL A 1 187 ? 21.323 4.175 16.176 1.00 93.25 187 VAL A N 1
ATOM 1504 C CA . VAL A 1 187 ? 20.011 4.846 16.133 1.00 93.25 187 VAL A CA 1
ATOM 1505 C C . VAL A 1 187 ? 18.908 3.858 15.753 1.00 93.25 187 VAL A C 1
ATOM 1507 O O . VAL A 1 187 ? 17.876 3.796 16.421 1.00 93.25 187 VAL A O 1
ATOM 1510 N N . GLU A 1 188 ? 19.147 3.045 14.724 1.00 92.44 188 GLU A N 1
ATOM 1511 C CA . GLU A 1 188 ? 18.257 1.965 14.300 1.00 92.44 188 GLU A CA 1
ATOM 1512 C C . GLU A 1 188 ? 17.962 1.009 15.459 1.00 92.44 188 GLU A C 1
ATOM 1514 O O . GLU A 1 188 ? 16.801 0.742 15.757 1.00 92.44 188 GLU A O 1
ATOM 1519 N N . THR A 1 189 ? 19.003 0.541 16.152 1.00 92.88 189 THR A N 1
ATOM 1520 C CA . THR A 1 189 ? 18.873 -0.398 17.274 1.00 92.88 189 THR A CA 1
ATOM 1521 C C . THR A 1 189 ? 17.999 0.181 18.388 1.00 92.88 189 THR A C 1
ATOM 1523 O O . THR A 1 189 ? 17.097 -0.497 18.874 1.00 92.88 189 THR A O 1
ATOM 1526 N N . ILE A 1 190 ? 18.201 1.452 18.753 1.00 95.56 190 ILE A N 1
ATOM 1527 C CA . ILE A 1 190 ? 17.384 2.140 19.765 1.00 95.56 190 ILE A CA 1
ATOM 1528 C C . ILE A 1 190 ? 15.915 2.228 19.319 1.00 95.56 190 ILE A C 1
ATOM 1530 O O . ILE A 1 190 ? 15.013 1.930 20.105 1.00 95.56 190 ILE A O 1
ATOM 1534 N N . CYS A 1 191 ? 15.661 2.582 18.055 1.00 95.81 191 CYS A N 1
ATOM 1535 C CA . CYS A 1 191 ? 14.301 2.658 17.512 1.00 95.81 191 CYS A CA 1
ATOM 1536 C C . CYS A 1 191 ? 13.612 1.285 17.497 1.00 95.81 191 CYS A C 1
ATOM 1538 O O . CYS A 1 191 ? 12.442 1.176 17.860 1.00 95.81 191 CYS A O 1
ATOM 1540 N N . ILE A 1 192 ? 14.334 0.225 17.118 1.00 95.25 192 ILE A N 1
ATOM 1541 C CA . ILE A 1 192 ? 13.805 -1.143 17.129 1.00 95.25 192 ILE A CA 1
ATOM 1542 C C . ILE A 1 192 ? 13.493 -1.595 18.554 1.00 95.25 192 ILE A C 1
ATOM 1544 O O . ILE A 1 192 ? 12.421 -2.150 18.771 1.00 95.25 192 ILE A O 1
ATOM 1548 N N . ILE A 1 193 ? 14.357 -1.312 19.535 1.00 96.00 193 ILE A N 1
ATOM 1549 C CA . ILE A 1 193 ? 14.074 -1.615 20.947 1.00 96.00 193 ILE A CA 1
ATOM 1550 C C . ILE A 1 193 ? 12.759 -0.955 21.377 1.00 96.00 193 ILE A C 1
ATOM 1552 O O . ILE A 1 193 ? 11.907 -1.628 21.960 1.00 96.00 193 ILE A O 1
ATOM 1556 N N . TRP A 1 194 ? 12.550 0.321 21.036 1.00 96.31 194 TRP A N 1
ATOM 1557 C CA . TRP A 1 194 ? 11.288 1.011 21.315 1.00 96.31 194 TRP A CA 1
ATOM 1558 C C . TRP A 1 194 ? 10.089 0.316 20.653 1.00 96.31 194 TRP A C 1
ATOM 1560 O O . TRP A 1 194 ? 9.103 0.019 21.327 1.00 96.31 194 TRP A O 1
ATOM 1570 N N . PHE A 1 195 ? 10.175 -0.011 19.358 1.00 96.00 195 PHE A N 1
ATOM 1571 C CA . PHE A 1 195 ? 9.095 -0.702 18.640 1.00 96.00 195 PHE A CA 1
ATOM 1572 C C . PHE A 1 195 ? 8.798 -2.093 19.197 1.00 96.00 195 PHE A C 1
ATOM 1574 O O . PHE A 1 195 ? 7.633 -2.490 19.246 1.00 96.00 195 PHE A O 1
ATOM 1581 N N . THR A 1 196 ? 9.821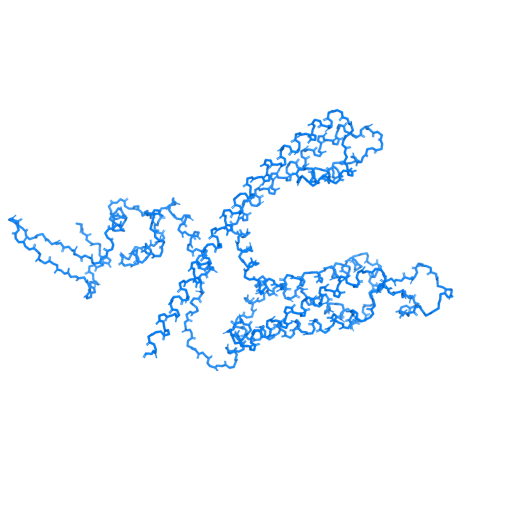 -2.825 19.631 1.00 96.31 196 THR A N 1
ATOM 1582 C CA . THR A 1 196 ? 9.659 -4.132 20.265 1.00 96.31 196 THR A CA 1
ATOM 1583 C C . THR A 1 196 ? 8.948 -3.999 21.602 1.00 96.31 196 THR A C 1
ATOM 1585 O O . THR A 1 196 ? 7.991 -4.729 21.848 1.00 96.31 196 THR A O 1
ATOM 1588 N N . VAL A 1 197 ? 9.368 -3.059 22.457 1.00 95.75 197 VAL A N 1
ATOM 1589 C CA . VAL A 1 197 ? 8.705 -2.802 23.746 1.00 95.75 197 VAL A CA 1
ATOM 1590 C C . VAL A 1 197 ? 7.241 -2.433 23.518 1.00 95.75 197 VAL A C 1
ATOM 1592 O O . VAL A 1 197 ? 6.352 -3.028 24.123 1.00 95.75 197 VAL A O 1
ATOM 1595 N N . GLU A 1 198 ? 6.979 -1.514 22.593 1.00 94.94 198 GLU A N 1
ATOM 1596 C CA . GLU A 1 198 ? 5.633 -1.097 22.208 1.00 94.94 198 GLU A CA 1
ATOM 1597 C C . GLU A 1 198 ? 4.766 -2.284 21.742 1.00 94.94 198 GLU A C 1
ATOM 1599 O O . GLU A 1 198 ? 3.622 -2.436 22.181 1.00 94.94 198 GLU A O 1
ATOM 1604 N N . PHE A 1 199 ? 5.308 -3.157 20.887 1.00 94.56 199 PHE A N 1
ATOM 1605 C CA . PHE A 1 199 ? 4.612 -4.347 20.398 1.00 94.56 199 PHE A CA 1
ATOM 1606 C C . PHE A 1 199 ? 4.345 -5.368 21.513 1.00 94.56 199 PHE A C 1
ATOM 1608 O O . PHE A 1 199 ? 3.222 -5.862 21.633 1.00 94.56 199 PHE A O 1
ATOM 1615 N N . ILE A 1 200 ? 5.340 -5.655 22.359 1.00 94.62 200 ILE A N 1
ATOM 1616 C CA . ILE A 1 200 ? 5.220 -6.609 23.471 1.00 94.62 200 ILE A CA 1
ATOM 1617 C C . ILE A 1 200 ? 4.193 -6.125 24.493 1.00 94.62 200 ILE A C 1
ATOM 1619 O O . ILE A 1 200 ? 3.342 -6.913 24.906 1.00 94.62 200 ILE A O 1
ATOM 1623 N N . VAL A 1 201 ? 4.225 -4.842 24.874 1.00 92.81 201 VAL A N 1
ATOM 1624 C CA . VAL A 1 201 ? 3.253 -4.266 25.817 1.00 92.81 201 VAL A CA 1
ATOM 1625 C C . VAL A 1 201 ? 1.834 -4.428 25.272 1.00 92.81 201 VAL A C 1
ATOM 1627 O O . VAL A 1 201 ? 0.958 -4.924 25.981 1.00 92.81 201 VAL A O 1
ATOM 1630 N N . ARG A 1 202 ? 1.601 -4.113 23.991 1.00 91.44 202 ARG A N 1
ATOM 1631 C CA . ARG A 1 202 ? 0.283 -4.303 23.360 1.00 91.44 202 ARG A CA 1
ATOM 1632 C C . ARG A 1 202 ? -0.140 -5.771 23.306 1.00 91.44 202 ARG A C 1
ATOM 1634 O O . ARG A 1 202 ? -1.285 -6.091 23.634 1.00 91.44 202 ARG A O 1
ATOM 1641 N N . LEU A 1 203 ? 0.769 -6.669 22.931 1.00 92.69 203 LEU A N 1
ATOM 1642 C CA . LEU A 1 203 ? 0.494 -8.104 22.844 1.00 92.69 203 LEU A CA 1
ATOM 1643 C C . LEU A 1 203 ? 0.167 -8.713 24.217 1.00 92.69 203 LEU A C 1
ATOM 1645 O O . LEU A 1 203 ? -0.751 -9.527 24.324 1.00 92.69 203 LEU A O 1
ATOM 1649 N N . ALA A 1 204 ? 0.891 -8.314 25.265 1.00 90.75 204 ALA A N 1
ATOM 1650 C CA . ALA A 1 204 ? 0.688 -8.797 26.631 1.00 90.75 204 ALA A CA 1
ATOM 1651 C C . ALA A 1 204 ? -0.676 -8.376 27.192 1.00 90.75 204 ALA A C 1
ATOM 1653 O O . ALA A 1 204 ? -1.317 -9.118 27.940 1.00 90.75 204 ALA A O 1
ATOM 1654 N N . VAL A 1 205 ? -1.123 -7.185 26.808 1.00 89.56 205 VAL A N 1
ATOM 1655 C CA . VAL A 1 205 ? -2.292 -6.540 27.387 1.00 89.56 205 VAL A CA 1
ATOM 1656 C C . VAL A 1 205 ? -3.587 -6.879 26.636 1.00 89.56 205 VAL A C 1
ATOM 1658 O O . VAL A 1 205 ? -4.651 -6.944 27.253 1.00 89.56 205 VAL A O 1
ATOM 1661 N N . THR A 1 206 ? -3.516 -7.211 25.344 1.00 86.06 206 THR A N 1
ATOM 1662 C CA . THR A 1 206 ? -4.694 -7.559 24.527 1.00 86.06 206 THR A CA 1
ATOM 1663 C C . THR A 1 206 ? -5.364 -8.865 24.997 1.00 86.06 206 THR A C 1
ATOM 1665 O O . THR A 1 206 ? -4.649 -9.837 25.255 1.00 86.06 206 THR A O 1
ATOM 1668 N N . PRO A 1 207 ? -6.712 -8.949 25.107 1.00 81.88 207 PRO A N 1
ATOM 1669 C CA . PRO A 1 207 ? -7.435 -10.154 25.545 1.00 81.88 207 PRO A CA 1
ATOM 1670 C C . PRO A 1 207 ? -7.163 -11.386 24.672 1.00 81.88 207 PRO A C 1
ATOM 1672 O O . PRO A 1 207 ? -6.824 -12.443 25.202 1.00 81.88 207 PRO A O 1
ATOM 1675 N N . ASN A 1 208 ? -7.250 -11.237 23.346 1.00 86.75 208 ASN A N 1
ATOM 1676 C CA . ASN A 1 208 ? -7.052 -12.318 22.381 1.00 86.75 208 ASN A CA 1
ATOM 1677 C C . ASN A 1 208 ? -5.789 -12.083 21.535 1.00 86.75 208 ASN A C 1
ATOM 1679 O O . ASN A 1 208 ? -5.784 -11.285 20.596 1.00 86.75 208 ASN A O 1
ATOM 1683 N N . ARG A 1 209 ? -4.707 -12.797 21.869 1.00 90.00 209 ARG A N 1
ATOM 1684 C CA . ARG A 1 209 ? -3.385 -12.639 21.236 1.00 90.00 209 ARG A CA 1
ATOM 1685 C C . ARG A 1 209 ? -3.382 -13.034 19.760 1.00 90.00 209 ARG A C 1
ATOM 1687 O O . ARG A 1 209 ? -2.723 -12.383 18.962 1.00 90.00 209 ARG A O 1
ATOM 1694 N N . PHE A 1 210 ? -4.123 -14.072 19.379 1.00 89.06 210 PHE A N 1
ATOM 1695 C CA . PHE A 1 210 ? -4.150 -14.523 17.987 1.00 89.06 210 PHE A CA 1
ATOM 1696 C C . PHE A 1 210 ? -4.880 -13.515 17.096 1.00 89.06 210 PHE A C 1
ATOM 1698 O O . PHE A 1 210 ? -4.362 -13.104 16.060 1.00 89.06 210 PHE A O 1
ATOM 1705 N N . GLN A 1 211 ? -6.042 -13.036 17.550 1.00 86.12 211 GLN A N 1
ATOM 1706 C CA . GLN A 1 211 ? -6.773 -11.979 16.849 1.00 86.12 211 GLN A CA 1
ATOM 1707 C C . GLN A 1 211 ? -5.945 -10.692 16.738 1.00 86.12 211 GLN A C 1
ATOM 1709 O O . GLN A 1 211 ? -6.005 -10.008 15.718 1.00 86.12 211 GLN A O 1
ATOM 1714 N N . PHE A 1 212 ? -5.145 -10.381 17.763 1.00 87.94 212 PHE A N 1
ATOM 1715 C CA . PHE A 1 212 ? -4.186 -9.286 17.705 1.00 87.94 212 PHE A CA 1
ATOM 1716 C C . PHE A 1 212 ? -3.154 -9.502 16.593 1.00 87.94 212 PHE A C 1
ATOM 1718 O O . PHE A 1 212 ? -3.012 -8.635 15.737 1.00 87.94 212 PHE A O 1
ATOM 1725 N N . LEU A 1 213 ? -2.473 -10.649 16.553 1.00 90.00 213 LEU A N 1
ATOM 1726 C CA . LEU A 1 213 ? -1.402 -10.913 15.582 1.00 90.00 213 LEU A CA 1
ATOM 1727 C C . LEU A 1 213 ? -1.872 -10.872 14.119 1.00 90.00 213 LEU A C 1
ATOM 1729 O O . LEU A 1 213 ? -1.110 -10.461 13.251 1.00 90.00 213 LEU A O 1
ATOM 1733 N N . VAL A 1 214 ? -3.125 -11.243 13.845 1.00 88.50 214 VAL A N 1
ATOM 1734 C CA . VAL A 1 214 ? -3.705 -11.225 12.488 1.00 88.50 214 VAL A CA 1
ATOM 1735 C C . VAL A 1 214 ? -4.195 -9.823 12.069 1.00 88.50 214 VAL A C 1
ATOM 1737 O O . VAL A 1 214 ? -4.519 -9.584 10.907 1.00 88.50 214 VAL A O 1
ATOM 1740 N N . GLY A 1 215 ? -4.237 -8.851 12.985 1.00 85.69 215 GLY A N 1
ATOM 1741 C CA . GLY A 1 215 ? -4.652 -7.482 12.673 1.00 85.69 215 GLY A CA 1
ATOM 1742 C C . GLY A 1 215 ? -3.657 -6.750 11.764 1.00 85.69 215 GLY A C 1
ATOM 1743 O O . GLY A 1 215 ? -2.468 -6.715 12.060 1.00 85.69 215 GLY A O 1
ATOM 1744 N N . ILE A 1 216 ? -4.143 -6.079 10.709 1.00 85.69 216 ILE A N 1
ATOM 1745 C CA . ILE A 1 216 ? -3.315 -5.397 9.684 1.00 85.69 216 ILE A CA 1
ATOM 1746 C C . ILE A 1 216 ? -2.237 -4.489 10.304 1.00 85.69 216 ILE A C 1
ATOM 1748 O O . ILE A 1 216 ? -1.064 -4.599 9.964 1.00 85.69 216 ILE A O 1
ATOM 1752 N N . MET A 1 217 ? -2.609 -3.627 11.257 1.00 84.81 217 MET A N 1
ATOM 1753 C CA . MET A 1 217 ? -1.656 -2.715 11.912 1.00 84.81 217 MET A CA 1
ATOM 1754 C C . MET A 1 217 ? -0.629 -3.442 12.791 1.00 84.81 217 MET A C 1
ATOM 1756 O O . MET A 1 217 ? 0.487 -2.964 12.966 1.00 84.81 217 MET A O 1
ATOM 1760 N N . ASN A 1 218 ? -0.987 -4.603 13.338 1.00 90.75 218 ASN A N 1
ATOM 1761 C CA . ASN A 1 218 ? -0.096 -5.398 14.180 1.00 90.75 218 ASN A CA 1
ATOM 1762 C C . ASN A 1 218 ? 0.864 -6.244 13.326 1.00 90.75 218 ASN A C 1
ATOM 1764 O O . ASN A 1 218 ? 2.012 -6.436 13.715 1.00 90.75 218 ASN A O 1
ATOM 1768 N N . ILE A 1 219 ? 0.434 -6.674 12.132 1.00 91.38 219 ILE A N 1
ATOM 1769 C CA . ILE A 1 219 ? 1.314 -7.269 11.115 1.00 91.38 219 ILE A CA 1
ATOM 1770 C C . ILE A 1 219 ? 2.380 -6.254 10.688 1.00 91.38 219 ILE A C 1
ATOM 1772 O O . ILE A 1 219 ? 3.555 -6.605 10.618 1.00 91.38 219 ILE A O 1
ATOM 1776 N N . VAL A 1 220 ? 1.999 -4.993 10.455 1.00 91.69 220 VAL A N 1
ATOM 1777 C CA . VAL A 1 220 ? 2.954 -3.912 10.147 1.00 91.69 220 VAL A CA 1
ATOM 1778 C C . VAL A 1 220 ? 3.963 -3.723 11.284 1.00 91.69 220 VAL A C 1
ATOM 1780 O O . VAL A 1 220 ? 5.162 -3.660 11.016 1.00 91.69 220 VAL A O 1
ATOM 1783 N N . ASP A 1 221 ? 3.509 -3.695 12.544 1.00 92.50 221 ASP A N 1
ATOM 1784 C CA . ASP A 1 221 ? 4.401 -3.602 13.710 1.00 92.50 221 ASP A CA 1
ATOM 1785 C C . ASP A 1 221 ? 5.397 -4.776 13.771 1.00 92.50 221 ASP A C 1
ATOM 1787 O O . ASP A 1 221 ? 6.569 -4.569 14.082 1.00 92.50 221 ASP A O 1
ATOM 1791 N N . MET A 1 222 ? 4.955 -5.990 13.429 1.00 92.50 222 MET A N 1
ATOM 1792 C CA . MET A 1 222 ? 5.801 -7.184 13.394 1.00 92.50 222 MET A CA 1
ATOM 1793 C C . MET A 1 222 ? 6.825 -7.130 12.247 1.00 92.50 222 MET A C 1
ATOM 1795 O O . MET A 1 222 ? 8.016 -7.335 12.474 1.00 92.50 222 MET A O 1
ATOM 1799 N N . ILE A 1 223 ? 6.398 -6.801 11.022 1.00 92.12 223 ILE A N 1
ATOM 1800 C CA . ILE A 1 223 ? 7.296 -6.671 9.858 1.00 92.12 223 ILE A CA 1
ATOM 1801 C C . ILE A 1 223 ? 8.344 -5.578 10.090 1.00 92.12 223 ILE A C 1
ATOM 1803 O O . ILE A 1 223 ? 9.485 -5.737 9.668 1.00 92.12 223 ILE A O 1
ATOM 1807 N N . ALA A 1 224 ? 8.000 -4.507 10.808 1.00 92.00 224 ALA A N 1
ATOM 1808 C CA . ALA A 1 224 ? 8.928 -3.422 11.113 1.00 92.00 224 ALA A CA 1
ATOM 1809 C C . ALA A 1 224 ? 10.121 -3.847 11.993 1.00 92.00 224 ALA A C 1
ATOM 1811 O O . ALA A 1 224 ? 11.188 -3.244 11.879 1.00 92.00 224 ALA A O 1
ATOM 1812 N N . ILE A 1 225 ? 9.964 -4.863 12.854 1.00 93.69 225 ILE A N 1
ATOM 1813 C CA . ILE A 1 225 ? 11.034 -5.353 13.745 1.00 93.69 225 ILE A CA 1
ATOM 1814 C C . ILE A 1 225 ? 11.754 -6.600 13.209 1.00 93.69 225 ILE A C 1
ATOM 1816 O O . ILE A 1 225 ? 12.907 -6.838 13.570 1.00 93.69 225 ILE A O 1
ATOM 1820 N N . ILE A 1 226 ? 11.109 -7.377 12.328 1.00 91.50 226 ILE A N 1
ATOM 1821 C CA . ILE A 1 226 ? 11.639 -8.641 11.784 1.00 91.50 226 ILE A CA 1
ATOM 1822 C C . ILE A 1 226 ? 13.053 -8.509 11.187 1.00 91.50 226 ILE A C 1
ATOM 1824 O O . ILE A 1 226 ? 13.889 -9.341 11.543 1.00 91.50 226 ILE A O 1
ATOM 1828 N N . PRO A 1 227 ? 13.373 -7.513 10.330 1.00 89.31 227 PRO A N 1
ATOM 1829 C CA . PRO A 1 227 ? 14.691 -7.428 9.702 1.00 89.31 227 PRO A CA 1
ATOM 1830 C C . PRO A 1 227 ? 15.848 -7.434 10.706 1.00 89.31 227 PRO A C 1
ATOM 1832 O O . PRO A 1 227 ? 16.826 -8.146 10.503 1.00 89.31 227 PRO A O 1
ATOM 1835 N N . PHE A 1 228 ? 15.711 -6.699 11.815 1.00 90.00 228 PHE A N 1
ATOM 1836 C CA . PHE A 1 228 ? 16.741 -6.609 12.850 1.00 90.00 228 PHE A CA 1
ATOM 1837 C C . PHE A 1 228 ? 16.935 -7.938 13.587 1.00 90.00 228 PHE A C 1
ATOM 1839 O O . PHE A 1 228 ? 18.059 -8.412 13.725 1.00 90.00 228 PHE A O 1
ATOM 1846 N N . TYR A 1 229 ? 15.846 -8.564 14.042 1.00 90.75 229 TYR A N 1
ATOM 1847 C CA . TYR A 1 229 ? 15.942 -9.826 14.783 1.00 90.75 229 TYR A CA 1
ATOM 1848 C C . TYR A 1 229 ? 16.388 -10.991 13.907 1.00 90.75 229 TYR A C 1
ATOM 1850 O O . TYR A 1 229 ? 17.057 -11.896 14.401 1.00 90.75 229 TYR A O 1
ATOM 1858 N N . LEU A 1 230 ? 16.052 -10.968 12.617 1.00 87.19 230 LEU A N 1
ATOM 1859 C CA . LEU A 1 230 ? 16.513 -11.977 11.675 1.00 87.19 230 LEU A CA 1
ATOM 1860 C C . LEU A 1 230 ? 18.018 -11.835 11.405 1.00 87.19 230 LEU A C 1
ATOM 1862 O O . LEU A 1 230 ? 18.726 -12.836 11.454 1.00 87.19 230 LEU A O 1
ATOM 1866 N N . GLU A 1 231 ? 18.525 -10.612 11.208 1.00 82.19 231 GLU A N 1
ATOM 1867 C CA . GLU A 1 231 ? 19.971 -10.349 11.104 1.00 82.19 231 GLU A CA 1
ATOM 1868 C C . GLU A 1 231 ? 20.719 -10.745 12.389 1.00 82.19 231 GLU A C 1
ATOM 1870 O O . GLU A 1 231 ? 21.742 -11.427 12.321 1.00 82.19 231 GLU A O 1
ATOM 1875 N N . LEU A 1 232 ? 20.182 -10.388 13.562 1.00 86.00 232 LEU A N 1
ATOM 1876 C CA . LEU A 1 232 ? 20.751 -10.768 14.857 1.00 86.00 232 LEU A CA 1
ATOM 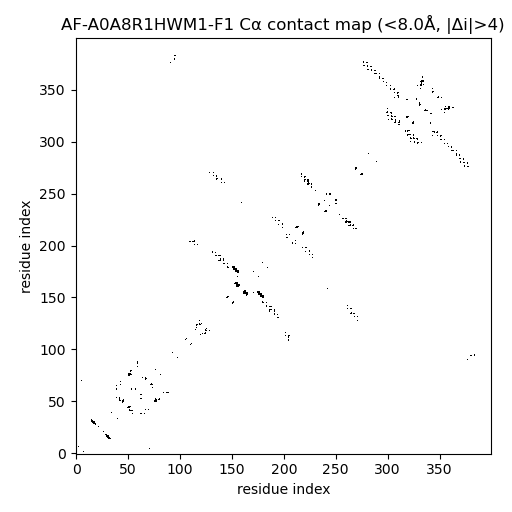1877 C C . LEU A 1 232 ? 20.758 -12.291 15.056 1.00 86.00 232 LEU A C 1
ATOM 1879 O O . LEU A 1 232 ? 21.752 -12.846 15.514 1.00 86.00 232 LEU A O 1
ATOM 1883 N N . GLY A 1 233 ? 19.669 -12.975 14.697 1.00 84.62 233 GLY A N 1
ATOM 1884 C CA . GLY A 1 233 ? 19.566 -14.429 14.778 1.00 84.62 233 GLY A CA 1
ATOM 1885 C C . GLY A 1 233 ? 20.607 -15.122 13.902 1.00 84.62 233 GLY A C 1
ATOM 1886 O O . GLY A 1 233 ? 21.337 -15.979 14.392 1.00 84.62 233 GLY A O 1
ATOM 1887 N N . LEU A 1 234 ? 20.736 -14.707 12.637 1.00 80.81 234 LEU A N 1
ATOM 1888 C CA . LEU A 1 234 ? 21.753 -15.236 11.719 1.00 80.81 234 LEU A CA 1
ATOM 1889 C C . LEU A 1 234 ? 23.173 -15.070 12.282 1.00 80.81 234 LEU A C 1
ATOM 1891 O O . LEU A 1 234 ? 23.956 -16.019 12.243 1.00 80.81 234 LEU A O 1
ATOM 1895 N N . ALA A 1 235 ? 23.472 -13.908 12.873 1.00 76.31 235 ALA A N 1
ATOM 1896 C CA . ALA A 1 235 ? 24.757 -13.651 13.519 1.00 76.31 235 ALA A CA 1
ATOM 1897 C C . ALA A 1 235 ? 25.003 -14.558 14.742 1.00 76.31 235 ALA A C 1
ATOM 1899 O O . ALA A 1 235 ? 26.103 -15.083 14.902 1.00 76.31 235 ALA A O 1
ATOM 1900 N N . LEU A 1 236 ? 23.989 -14.784 15.587 1.00 82.12 236 LEU A N 1
ATOM 1901 C CA . LEU A 1 236 ? 24.098 -15.639 16.779 1.00 82.12 236 LEU A CA 1
ATOM 1902 C C . LEU A 1 236 ? 24.294 -17.121 16.444 1.00 82.12 236 LEU A C 1
ATOM 1904 O O . LEU A 1 236 ? 25.027 -17.811 17.147 1.00 82.12 236 LEU A O 1
ATOM 1908 N N . PHE A 1 237 ? 23.673 -17.612 15.368 1.00 79.25 237 PHE A N 1
ATOM 1909 C CA . PHE A 1 237 ? 23.857 -18.991 14.903 1.00 79.25 237 PHE A CA 1
ATOM 1910 C C . PHE A 1 237 ? 25.204 -19.218 14.197 1.00 79.25 237 PHE A C 1
ATOM 1912 O O . PHE A 1 237 ? 25.450 -20.315 13.701 1.00 79.25 237 PHE A O 1
ATOM 1919 N N . GLY A 1 238 ? 26.077 -18.203 14.141 1.00 65.69 238 GLY A N 1
ATOM 1920 C CA . GLY A 1 238 ? 27.383 -18.295 13.486 1.00 65.69 238 GLY A CA 1
ATOM 1921 C C . GLY A 1 238 ? 27.278 -18.549 11.983 1.00 65.69 238 GLY A C 1
ATOM 1922 O O . GLY A 1 238 ? 28.256 -18.959 11.359 1.00 65.69 238 GLY A O 1
ATOM 1923 N N . ILE A 1 239 ? 26.096 -18.326 11.396 1.00 66.56 239 ILE A N 1
ATOM 1924 C CA . ILE A 1 239 ? 25.888 -18.439 9.960 1.00 66.56 239 ILE A CA 1
ATOM 1925 C C . ILE A 1 239 ? 26.423 -17.151 9.365 1.00 66.56 239 ILE A C 1
ATOM 1927 O O . ILE A 1 239 ? 25.723 -16.142 9.259 1.00 66.56 239 ILE A O 1
ATOM 1931 N N . ASP A 1 240 ? 27.705 -17.184 9.022 1.00 59.22 240 ASP A N 1
ATOM 1932 C CA . ASP A 1 240 ? 28.341 -16.055 8.383 1.00 59.22 240 ASP A CA 1
ATOM 1933 C C . ASP A 1 240 ? 27.600 -15.779 7.070 1.00 59.22 240 ASP A C 1
ATOM 1935 O O . ASP A 1 240 ? 27.477 -16.650 6.203 1.00 59.22 240 ASP A O 1
ATOM 1939 N N . VAL A 1 241 ? 27.066 -14.567 6.921 1.00 57.69 241 VAL A N 1
ATOM 1940 C CA . VAL A 1 241 ? 26.285 -14.158 5.741 1.00 57.69 241 VAL A CA 1
ATOM 1941 C C . VAL A 1 241 ? 27.124 -14.320 4.463 1.00 57.69 241 VAL A C 1
ATOM 1943 O O . VAL A 1 241 ? 26.590 -14.514 3.373 1.00 57.69 241 VAL A O 1
ATOM 1946 N N . ALA A 1 242 ? 28.453 -14.304 4.616 1.00 54.12 242 ALA A N 1
ATOM 1947 C CA . ALA A 1 242 ? 29.427 -14.630 3.584 1.00 54.12 242 ALA A CA 1
ATOM 1948 C C . ALA A 1 242 ? 29.433 -16.120 3.180 1.00 54.12 242 ALA A C 1
ATOM 1950 O O . ALA A 1 242 ? 29.554 -16.412 1.998 1.00 54.12 242 ALA A O 1
ATOM 1951 N N . SER A 1 243 ? 29.225 -17.068 4.096 1.00 54.50 243 SER A N 1
ATOM 1952 C CA . SER A 1 243 ? 29.128 -18.505 3.763 1.00 54.50 243 SER A CA 1
ATOM 1953 C C . SER A 1 243 ? 27.807 -18.849 3.066 1.00 54.50 243 SER A C 1
ATOM 1955 O O . SER A 1 243 ? 27.729 -19.766 2.257 1.00 54.50 243 SER A O 1
ATOM 1957 N N . LEU A 1 244 ? 26.759 -18.069 3.340 1.00 54.88 244 LEU A N 1
ATOM 1958 C CA . LEU A 1 244 ? 25.500 -18.116 2.599 1.00 54.88 244 LEU A CA 1
ATOM 1959 C C . LEU A 1 244 ? 25.584 -17.423 1.228 1.00 54.88 244 LEU A C 1
ATOM 1961 O O . LEU A 1 244 ? 24.707 -17.635 0.392 1.00 54.88 244 LEU A O 1
ATOM 1965 N N . SER A 1 245 ? 26.614 -16.606 0.979 1.00 54.81 245 SER A N 1
ATOM 1966 C CA . SER A 1 245 ? 26.738 -15.822 -0.256 1.00 54.81 245 SER A CA 1
ATOM 1967 C C . SER A 1 245 ? 27.010 -16.660 -1.514 1.00 54.81 245 SER A C 1
ATOM 1969 O O . SER A 1 245 ? 26.686 -16.205 -2.611 1.00 54.81 245 SER A O 1
ATOM 1971 N N . ASP A 1 246 ? 27.463 -17.911 -1.355 1.00 56.34 246 ASP A N 1
ATOM 1972 C CA . ASP A 1 246 ? 27.557 -18.903 -2.439 1.00 56.34 246 ASP A CA 1
ATOM 1973 C C . ASP A 1 246 ? 26.178 -19.344 -2.960 1.00 56.34 246 ASP A C 1
ATOM 1975 O O . ASP A 1 246 ? 26.024 -19.752 -4.114 1.00 56.34 246 ASP A O 1
ATOM 1979 N N . ILE A 1 247 ? 25.127 -19.190 -2.150 1.00 60.12 247 ILE A N 1
ATOM 1980 C CA . ILE A 1 247 ? 23.747 -19.377 -2.582 1.00 60.12 247 ILE A CA 1
ATOM 1981 C C . ILE A 1 247 ? 23.217 -17.997 -2.968 1.00 60.12 247 ILE A C 1
ATOM 1983 O O . ILE A 1 247 ? 22.795 -17.220 -2.112 1.00 60.12 247 ILE A O 1
ATOM 1987 N N . LYS A 1 248 ? 23.169 -17.693 -4.273 1.00 57.69 248 LYS A N 1
ATOM 1988 C CA . LYS A 1 248 ? 22.612 -16.434 -4.829 1.00 57.69 248 LYS A CA 1
ATOM 1989 C C . LYS A 1 248 ? 21.282 -15.996 -4.180 1.00 57.69 248 LYS A C 1
ATOM 1991 O O . LYS A 1 248 ? 20.992 -14.803 -4.108 1.00 57.69 248 LYS A O 1
ATOM 1996 N N . GLY A 1 249 ? 20.485 -16.945 -3.679 1.00 60.94 249 GLY A N 1
ATOM 1997 C CA . GLY A 1 249 ? 19.248 -16.690 -2.938 1.00 60.94 249 GLY A CA 1
ATOM 1998 C C . GLY A 1 249 ? 19.426 -16.019 -1.568 1.00 60.94 249 GLY A C 1
ATOM 1999 O O . GLY A 1 249 ? 18.621 -15.162 -1.219 1.00 60.94 249 GLY A O 1
ATOM 2000 N N . ALA A 1 250 ? 20.468 -16.330 -0.794 1.00 64.00 250 ALA A N 1
ATOM 2001 C CA . ALA A 1 250 ? 20.622 -15.778 0.554 1.00 64.00 250 ALA A CA 1
ATOM 2002 C C . ALA A 1 250 ? 21.061 -14.302 0.549 1.00 64.00 250 ALA A C 1
ATOM 2004 O O . ALA A 1 250 ? 20.573 -13.513 1.360 1.00 64.00 250 ALA A O 1
ATOM 2005 N N . LEU A 1 251 ? 21.886 -13.894 -0.425 1.00 63.59 251 LEU A N 1
ATOM 2006 C CA . LEU A 1 251 ? 22.176 -12.475 -0.678 1.00 63.59 251 LEU A CA 1
ATOM 2007 C C . LEU A 1 251 ? 20.910 -11.692 -1.051 1.00 63.59 251 LEU A C 1
ATOM 2009 O O . LEU A 1 251 ? 20.720 -10.564 -0.592 1.00 63.59 251 LEU A O 1
ATOM 2013 N N . LEU A 1 252 ? 20.025 -12.295 -1.852 1.00 66.81 252 LEU A N 1
ATOM 2014 C CA . LEU A 1 252 ? 18.746 -11.690 -2.222 1.00 66.81 252 LEU A CA 1
ATOM 2015 C C . LEU A 1 252 ? 17.860 -11.508 -0.984 1.00 66.81 252 LEU A C 1
ATOM 2017 O O . LEU A 1 252 ? 17.323 -10.420 -0.783 1.00 66.81 252 LEU A O 1
ATOM 2021 N N . VAL A 1 253 ? 17.775 -12.520 -0.113 1.00 73.31 253 VAL A N 1
ATOM 2022 C CA . VAL A 1 253 ? 16.997 -12.452 1.134 1.00 73.31 253 VAL A CA 1
ATOM 2023 C C . VAL A 1 253 ? 17.486 -11.312 2.029 1.00 73.31 253 VAL A C 1
ATOM 2025 O O . VAL A 1 253 ? 16.682 -10.462 2.397 1.00 73.31 253 VAL A O 1
ATOM 2028 N N . VAL A 1 254 ? 18.788 -11.209 2.316 1.00 71.62 254 VAL A N 1
ATOM 2029 C CA . VAL A 1 254 ? 19.330 -10.120 3.157 1.00 71.62 254 VAL A CA 1
ATOM 2030 C C . VAL A 1 254 ? 19.057 -8.743 2.546 1.00 71.62 254 VAL A C 1
ATOM 2032 O O . VAL A 1 254 ? 18.689 -7.805 3.255 1.00 71.62 254 VAL A O 1
ATOM 2035 N N . ARG A 1 255 ? 19.160 -8.612 1.218 1.00 75.50 255 ARG A N 1
ATOM 2036 C CA . ARG A 1 255 ? 18.849 -7.358 0.516 1.00 75.50 255 ARG A CA 1
ATOM 2037 C C . ARG A 1 255 ? 17.370 -6.988 0.629 1.00 75.50 255 ARG A C 1
ATOM 2039 O O . ARG A 1 255 ? 17.055 -5.830 0.891 1.00 75.50 255 ARG A O 1
ATOM 2046 N N . VAL A 1 256 ? 16.473 -7.961 0.482 1.00 80.62 256 VAL A N 1
ATOM 2047 C CA . VAL A 1 256 ? 15.026 -7.756 0.641 1.00 80.62 256 VAL A CA 1
ATOM 2048 C C . VAL A 1 256 ? 14.683 -7.379 2.081 1.00 80.62 256 VAL A C 1
ATOM 2050 O O . VAL A 1 256 ? 13.923 -6.437 2.282 1.00 80.62 256 VAL A O 1
ATOM 2053 N N . LEU A 1 257 ? 15.286 -8.020 3.087 1.00 80.81 257 LEU A N 1
ATOM 2054 C CA . LEU A 1 257 ? 15.073 -7.674 4.500 1.00 80.81 257 LEU A CA 1
ATOM 2055 C C . LEU A 1 257 ? 15.466 -6.225 4.811 1.00 80.81 257 LEU A C 1
ATOM 2057 O O . LEU A 1 257 ? 14.761 -5.542 5.554 1.00 80.81 257 LEU A O 1
ATOM 2061 N N . ARG A 1 258 ? 16.543 -5.718 4.197 1.00 79.38 258 ARG A N 1
ATOM 2062 C CA . ARG A 1 258 ? 16.920 -4.300 4.306 1.00 79.38 258 ARG A CA 1
ATOM 2063 C C . ARG A 1 258 ? 15.853 -3.377 3.709 1.00 79.38 258 ARG A C 1
ATOM 2065 O O . ARG A 1 258 ? 15.539 -2.361 4.320 1.00 79.38 258 ARG A O 1
ATOM 2072 N N . VAL A 1 259 ? 15.247 -3.746 2.579 1.00 83.56 259 VAL A N 1
ATOM 2073 C CA . VAL A 1 259 ? 14.140 -2.984 1.965 1.00 83.56 259 VAL A CA 1
ATOM 2074 C C . VAL A 1 259 ? 12.875 -3.032 2.827 1.00 83.56 259 VAL A C 1
ATOM 2076 O O . VAL A 1 259 ? 12.195 -2.015 2.963 1.00 83.56 259 VAL A O 1
ATOM 2079 N N . LEU A 1 260 ? 12.583 -4.162 3.485 1.00 86.38 260 LEU A N 1
ATOM 2080 C CA . LEU A 1 260 ? 11.427 -4.287 4.384 1.00 86.38 260 LEU A CA 1
ATOM 2081 C C . LEU A 1 260 ? 11.450 -3.275 5.535 1.00 86.38 260 LEU A C 1
ATOM 2083 O O . LEU A 1 260 ? 10.392 -2.935 6.055 1.00 86.38 260 LEU A O 1
ATOM 2087 N N . ARG A 1 261 ? 12.610 -2.719 5.900 1.00 87.44 261 ARG A N 1
ATOM 2088 C CA . ARG A 1 261 ? 12.695 -1.643 6.897 1.00 87.44 261 ARG A CA 1
ATOM 2089 C C . ARG A 1 261 ? 11.885 -0.410 6.495 1.00 87.44 261 ARG A C 1
ATOM 2091 O O . ARG A 1 261 ? 11.374 0.269 7.376 1.00 87.44 261 ARG A O 1
ATOM 2098 N N . VAL A 1 262 ? 11.685 -0.149 5.198 1.00 89.56 262 VAL A N 1
ATOM 2099 C CA . VAL A 1 262 ? 10.816 0.942 4.715 1.00 89.56 262 VAL A CA 1
ATOM 2100 C C . VAL A 1 262 ? 9.370 0.750 5.181 1.00 89.56 262 VAL A C 1
ATOM 2102 O O . VAL A 1 262 ? 8.699 1.732 5.482 1.00 89.56 262 VAL A O 1
ATOM 2105 N N . VAL A 1 263 ? 8.904 -0.495 5.351 1.00 90.38 263 VAL A N 1
ATOM 2106 C CA . VAL A 1 263 ? 7.538 -0.818 5.808 1.00 90.38 263 VAL A CA 1
ATOM 2107 C C . VAL A 1 263 ? 7.213 -0.177 7.157 1.00 90.38 263 VAL A C 1
ATOM 2109 O O . VAL A 1 263 ? 6.054 0.146 7.407 1.00 90.38 263 VAL A O 1
ATOM 2112 N N . ARG A 1 264 ? 8.208 0.097 8.014 1.00 92.06 264 ARG A N 1
ATOM 2113 C CA . ARG A 1 264 ? 7.972 0.751 9.311 1.00 92.06 264 ARG A CA 1
ATOM 2114 C C . ARG A 1 264 ? 7.358 2.146 9.196 1.00 92.06 264 ARG A C 1
ATOM 2116 O O . ARG A 1 264 ? 6.732 2.591 10.152 1.00 92.06 264 ARG A O 1
ATOM 2123 N N . ILE A 1 265 ? 7.469 2.815 8.042 1.00 91.50 265 ILE A N 1
ATOM 2124 C CA . ILE A 1 265 ? 6.762 4.080 7.789 1.00 91.50 265 ILE A CA 1
ATOM 2125 C C . ILE A 1 265 ? 5.243 3.901 7.905 1.00 91.50 265 ILE A C 1
ATOM 2127 O O . ILE A 1 265 ? 4.543 4.791 8.381 1.00 91.50 265 ILE A O 1
ATOM 2131 N N . LEU A 1 266 ? 4.733 2.709 7.572 1.00 89.94 266 LEU A N 1
ATOM 2132 C CA . LEU A 1 266 ? 3.318 2.373 7.687 1.00 89.94 266 LEU A CA 1
ATOM 2133 C C . LEU A 1 266 ? 2.855 2.279 9.150 1.00 89.94 266 LEU A C 1
ATOM 2135 O O . LEU A 1 266 ? 1.650 2.341 9.396 1.00 89.94 266 LEU A O 1
ATOM 2139 N N . LYS A 1 267 ? 3.766 2.224 10.140 1.00 90.31 267 LYS A N 1
ATOM 2140 C CA . LYS A 1 267 ? 3.391 2.358 11.561 1.00 90.31 267 LYS A CA 1
ATOM 2141 C C . LYS A 1 267 ? 2.721 3.702 11.848 1.00 90.31 267 LYS A C 1
ATOM 2143 O O . LYS A 1 267 ? 1.851 3.762 12.716 1.00 90.31 267 LYS A O 1
ATOM 2148 N N . LEU A 1 268 ? 3.037 4.756 11.082 1.00 87.88 268 LEU A N 1
ATOM 2149 C CA . LEU A 1 268 ? 2.373 6.063 11.199 1.00 87.88 268 LEU A CA 1
ATOM 2150 C C . LEU A 1 268 ? 0.855 5.971 10.990 1.00 87.88 268 LEU A C 1
ATOM 2152 O O . LEU A 1 268 ? 0.097 6.743 11.577 1.00 87.88 268 LEU A O 1
ATOM 2156 N N . GLY A 1 269 ? 0.388 4.977 10.232 1.00 84.19 269 GLY A N 1
ATOM 2157 C CA . GLY A 1 269 ? -1.037 4.750 10.024 1.00 84.19 269 GLY A CA 1
ATOM 2158 C C . GLY A 1 269 ? -1.820 4.398 11.271 1.00 84.19 269 GLY A C 1
ATOM 2159 O O . GLY A 1 269 ? -3.028 4.621 11.315 1.00 84.19 269 GLY A O 1
ATOM 2160 N N . ARG A 1 270 ? -1.161 3.870 12.309 1.00 83.19 270 ARG A N 1
ATOM 2161 C CA . ARG A 1 270 ? -1.814 3.636 13.597 1.00 83.19 270 ARG A CA 1
ATOM 2162 C C . ARG A 1 270 ? -2.294 4.949 14.211 1.00 83.19 270 ARG A C 1
ATOM 2164 O O . ARG A 1 270 ? -3.349 4.945 14.842 1.00 83.19 270 ARG A O 1
ATOM 2171 N N . TYR A 1 271 ? -1.555 6.034 14.002 1.00 81.50 271 TYR A N 1
ATOM 2172 C CA . TYR A 1 271 ? -1.818 7.345 14.597 1.00 81.50 271 TYR A CA 1
ATOM 2173 C C . TYR A 1 271 ? -2.566 8.291 13.657 1.00 81.50 271 TYR A C 1
ATOM 2175 O O . TYR A 1 271 ? -3.162 9.260 14.112 1.00 81.50 271 TYR A O 1
ATOM 2183 N N . SER A 1 272 ? -2.578 7.997 12.356 1.00 82.19 272 SER A N 1
ATOM 2184 C CA . SER A 1 272 ? -3.377 8.730 11.378 1.00 82.19 272 SER A CA 1
ATOM 2185 C C . SER A 1 272 ? -4.761 8.099 11.228 1.00 82.19 272 SER A C 1
ATOM 2187 O O . SER A 1 272 ? -4.916 7.032 10.627 1.00 82.19 272 SER A O 1
ATOM 2189 N N . SER A 1 273 ? -5.790 8.785 11.734 1.00 69.75 273 SER A N 1
ATOM 2190 C CA . SER A 1 273 ? -7.190 8.456 11.431 1.00 69.75 273 SER A CA 1
ATOM 2191 C C . SER A 1 273 ? -7.433 8.427 9.918 1.00 69.75 273 SER A C 1
ATOM 2193 O O . SER A 1 273 ? -8.068 7.498 9.420 1.00 69.75 273 SER A O 1
ATOM 2195 N N . GLY A 1 274 ? -6.825 9.359 9.175 1.00 74.69 274 GLY A N 1
ATOM 2196 C CA . GLY A 1 274 ? -6.913 9.436 7.716 1.00 74.69 274 GLY A CA 1
ATOM 2197 C C . GLY A 1 274 ? -6.429 8.172 7.006 1.00 74.69 274 GLY A C 1
ATOM 2198 O O . GLY A 1 274 ? -7.057 7.725 6.051 1.00 74.69 274 GLY A O 1
ATOM 2199 N N . MET A 1 275 ? -5.373 7.523 7.502 1.00 76.81 275 MET A N 1
ATOM 2200 C CA . MET A 1 275 ? -4.859 6.289 6.898 1.00 76.81 275 MET A CA 1
ATOM 2201 C C . MET A 1 275 ? -5.779 5.085 7.138 1.00 76.81 275 MET A C 1
ATOM 2203 O O . MET A 1 275 ? -5.892 4.212 6.275 1.00 76.81 275 MET A O 1
ATOM 2207 N N . ARG A 1 276 ? -6.491 5.052 8.273 1.00 73.75 276 ARG A N 1
ATOM 2208 C CA . ARG A 1 276 ? -7.540 4.050 8.532 1.00 73.75 276 ARG A CA 1
ATOM 2209 C C . ARG A 1 276 ? -8.740 4.273 7.611 1.00 73.75 276 ARG A C 1
ATOM 2211 O O . ARG A 1 276 ? -9.194 3.321 6.981 1.00 73.75 276 ARG A O 1
ATOM 2218 N N . THR A 1 277 ? -9.200 5.517 7.475 1.00 74.81 277 THR A N 1
ATOM 2219 C CA . THR A 1 277 ? -10.279 5.905 6.549 1.00 74.81 277 THR A CA 1
ATOM 2220 C C . THR A 1 277 ? -9.927 5.562 5.106 1.00 74.81 277 THR A C 1
ATOM 2222 O O . THR A 1 277 ? -10.731 4.963 4.392 1.00 74.81 277 THR A O 1
ATOM 2225 N N . PHE A 1 278 ? -8.698 5.859 4.687 1.00 81.50 278 PHE A N 1
ATOM 2226 C CA . PHE A 1 278 ? -8.190 5.498 3.370 1.00 81.50 278 PHE A CA 1
ATOM 2227 C C . PHE A 1 278 ? -8.173 3.978 3.159 1.00 81.50 278 PHE A C 1
ATOM 2229 O O . PHE A 1 278 ? -8.705 3.495 2.163 1.00 81.50 278 PHE A O 1
ATOM 2236 N N . ALA A 1 279 ? -7.654 3.199 4.116 1.00 79.56 279 ALA A N 1
ATOM 2237 C CA . ALA A 1 279 ? -7.641 1.738 4.022 1.00 79.56 279 ALA A CA 1
ATOM 2238 C C . ALA A 1 279 ? -9.056 1.133 3.939 1.00 79.56 279 ALA A C 1
ATOM 2240 O O . ALA A 1 279 ? -9.294 0.212 3.155 1.00 79.56 279 ALA A O 1
ATOM 2241 N N . LEU A 1 280 ? -10.013 1.663 4.709 1.00 75.38 280 LEU A N 1
ATOM 2242 C CA . LEU A 1 280 ? -11.421 1.260 4.636 1.00 75.38 280 LEU A CA 1
ATOM 2243 C C . LEU A 1 280 ? -12.047 1.618 3.284 1.00 75.38 280 LEU A C 1
ATOM 2245 O O . LEU A 1 280 ? -12.771 0.803 2.716 1.00 75.38 280 LEU A O 1
ATOM 2249 N N . THR A 1 281 ? -11.712 2.788 2.744 1.00 80.31 281 THR A N 1
ATOM 2250 C CA . THR A 1 281 ? -12.157 3.239 1.419 1.00 80.31 281 THR A CA 1
ATOM 2251 C C . THR A 1 281 ? -11.604 2.347 0.306 1.00 80.31 281 THR A C 1
ATOM 2253 O O . THR A 1 281 ? -12.333 1.964 -0.608 1.00 80.31 281 THR A O 1
ATOM 2256 N N . LEU A 1 282 ? -10.329 1.954 0.385 1.00 83.56 282 LEU A N 1
ATOM 2257 C CA . LEU A 1 282 ? -9.737 0.998 -0.553 1.00 83.56 282 LEU A CA 1
ATOM 2258 C C . LEU A 1 282 ? -10.414 -0.369 -0.454 1.00 83.56 282 LEU A C 1
ATOM 2260 O O . LEU A 1 282 ? -10.695 -0.985 -1.479 1.00 83.56 282 LEU A O 1
ATOM 2264 N N . LYS A 1 283 ? -10.720 -0.834 0.764 1.00 81.38 283 LYS A N 1
ATOM 2265 C CA . LYS A 1 283 ? -11.429 -2.101 0.981 1.00 81.38 283 LYS A CA 1
ATOM 2266 C C . LYS A 1 283 ? -12.842 -2.066 0.392 1.00 81.38 283 LYS A C 1
ATOM 2268 O O . LYS A 1 283 ? -13.236 -3.025 -0.267 1.00 81.38 283 LYS A O 1
ATOM 2273 N N . SER A 1 284 ? -13.592 -0.979 0.589 1.00 78.81 284 SER A N 1
ATOM 2274 C CA . SER A 1 284 ? -14.935 -0.827 0.012 1.00 78.81 284 SER A CA 1
ATOM 2275 C C . SER A 1 284 ? -14.899 -0.674 -1.514 1.00 78.81 284 SER A C 1
ATOM 2277 O O . SER A 1 284 ? -15.777 -1.189 -2.204 1.00 78.81 284 SER A O 1
ATOM 2279 N N . SER A 1 285 ? -13.837 -0.063 -2.048 1.00 84.31 285 SER A N 1
ATOM 2280 C CA . SER A 1 285 ? -13.629 0.153 -3.487 1.00 84.31 285 SER A CA 1
ATOM 2281 C C . SER A 1 285 ? -12.837 -0.972 -4.172 1.00 84.31 285 SER A C 1
ATOM 2283 O O . SER A 1 285 ? -12.547 -0.882 -5.365 1.00 84.31 285 SER A O 1
ATOM 2285 N N . ALA A 1 286 ? -12.490 -2.055 -3.463 1.00 85.50 286 ALA A N 1
ATOM 2286 C CA . ALA A 1 286 ? -11.550 -3.075 -3.944 1.00 85.50 286 ALA A CA 1
ATOM 2287 C C . ALA A 1 286 ? -11.999 -3.738 -5.253 1.00 85.50 286 ALA A C 1
ATOM 2289 O O . ALA A 1 286 ? -11.186 -3.977 -6.144 1.00 85.50 286 ALA A O 1
ATOM 2290 N N . ARG A 1 287 ? -13.307 -3.986 -5.413 1.00 84.69 287 ARG A N 1
ATOM 2291 C CA . ARG A 1 287 ? -13.864 -4.532 -6.662 1.00 84.69 287 ARG A CA 1
ATOM 2292 C C . ARG A 1 287 ? -13.663 -3.577 -7.840 1.00 84.69 287 ARG A C 1
ATOM 2294 O O . ARG A 1 287 ? -13.342 -4.028 -8.933 1.00 84.69 287 ARG A O 1
ATOM 2301 N N . GLN A 1 288 ? -13.850 -2.278 -7.626 1.00 84.88 288 GLN A N 1
ATOM 2302 C CA . GLN A 1 288 ? -13.718 -1.257 -8.670 1.00 84.88 288 GLN A CA 1
ATOM 2303 C C . GLN A 1 288 ? -12.246 -1.039 -9.035 1.00 84.88 288 GLN A C 1
ATOM 2305 O O . GLN A 1 288 ? -11.910 -1.013 -10.215 1.00 84.88 288 GLN A O 1
ATOM 2310 N N . LEU A 1 289 ? -11.362 -0.996 -8.033 1.00 86.94 289 LEU A N 1
ATOM 2311 C CA . LEU A 1 289 ? -9.909 -0.988 -8.224 1.00 86.94 289 LEU A CA 1
ATOM 2312 C C . LEU A 1 289 ? -9.423 -2.226 -8.988 1.00 86.94 289 LEU A C 1
ATOM 2314 O O . LEU A 1 289 ? -8.616 -2.104 -9.905 1.00 86.94 289 LEU A O 1
ATOM 2318 N N . GLY A 1 290 ? -9.947 -3.409 -8.659 1.00 89.00 290 GLY A N 1
ATOM 2319 C CA . GLY A 1 290 ? -9.637 -4.645 -9.376 1.00 89.00 290 GLY A CA 1
ATOM 2320 C C . GLY A 1 290 ? -10.080 -4.601 -10.840 1.00 89.00 290 GLY A C 1
ATOM 2321 O O . GLY A 1 290 ? -9.312 -4.968 -11.725 1.00 89.00 290 GLY A O 1
ATOM 2322 N N . MET A 1 291 ? -11.286 -4.089 -11.116 1.00 87.19 291 MET A N 1
ATOM 2323 C CA . MET A 1 291 ? -11.763 -3.887 -12.489 1.00 87.19 291 MET A CA 1
ATOM 2324 C C . MET A 1 291 ? -10.885 -2.892 -13.262 1.00 87.19 291 MET A C 1
ATOM 2326 O O . MET A 1 291 ? -10.524 -3.181 -14.400 1.00 87.19 291 MET A O 1
ATOM 2330 N N . MET A 1 292 ? -10.479 -1.777 -12.642 1.00 88.69 292 MET A N 1
ATOM 2331 C CA . MET A 1 292 ? -9.525 -0.830 -13.236 1.00 88.69 292 MET A CA 1
ATOM 2332 C C . MET A 1 292 ? -8.199 -1.511 -13.579 1.00 88.69 292 MET A C 1
ATOM 2334 O O . MET A 1 292 ? -7.706 -1.366 -14.694 1.00 88.69 292 MET A O 1
ATOM 2338 N N . GLY A 1 293 ? -7.644 -2.276 -12.636 1.00 91.19 293 GLY A N 1
ATOM 2339 C CA . GLY A 1 293 ? -6.389 -2.998 -12.828 1.00 91.19 293 GLY A CA 1
ATOM 2340 C C . GLY A 1 293 ? -6.443 -3.971 -14.006 1.00 91.19 293 GLY A C 1
ATOM 2341 O O . GLY A 1 293 ? -5.498 -4.021 -14.785 1.00 91.19 293 GLY A O 1
ATOM 2342 N N . MET A 1 294 ? -7.561 -4.686 -14.186 1.00 91.69 294 MET A N 1
ATOM 2343 C CA . MET A 1 294 ? -7.753 -5.590 -15.329 1.00 91.69 294 MET A CA 1
ATOM 2344 C C . MET A 1 294 ? -7.848 -4.854 -16.673 1.00 91.69 294 MET A C 1
ATOM 2346 O O . MET A 1 294 ? -7.304 -5.322 -17.674 1.00 91.69 294 MET A O 1
ATOM 2350 N N . VAL A 1 295 ? -8.530 -3.705 -16.721 1.00 92.00 295 VAL A N 1
ATOM 2351 C CA . VAL A 1 295 ? -8.635 -2.910 -17.957 1.00 92.00 295 VAL A CA 1
ATOM 2352 C C . VAL A 1 295 ? -7.283 -2.289 -18.313 1.00 92.00 295 VAL A C 1
ATOM 2354 O O . VAL A 1 295 ? -6.863 -2.370 -19.466 1.00 92.00 295 VAL A O 1
ATOM 2357 N N . LEU A 1 296 ? -6.567 -1.735 -17.328 1.00 92.88 296 LEU A N 1
ATOM 2358 C CA . LEU A 1 296 ? -5.224 -1.189 -17.530 1.00 92.88 296 LEU A CA 1
ATOM 2359 C C . LEU A 1 296 ? -4.232 -2.263 -17.975 1.00 92.88 296 LEU A C 1
ATOM 2361 O O . LEU A 1 296 ? -3.495 -2.027 -18.925 1.00 92.88 296 LEU A O 1
ATOM 2365 N N . SER A 1 297 ? -4.219 -3.443 -17.348 1.00 95.12 297 SER A N 1
ATOM 2366 C CA . SER A 1 297 ? -3.302 -4.517 -17.750 1.00 95.12 297 SER A CA 1
ATOM 2367 C C . SER A 1 297 ? -3.571 -4.994 -19.177 1.00 95.12 297 SER A C 1
ATOM 2369 O O . SER A 1 297 ? -2.632 -5.183 -19.947 1.00 95.12 297 SER A O 1
ATOM 2371 N N . THR A 1 298 ? -4.844 -5.110 -19.564 1.00 95.81 298 THR A N 1
ATOM 2372 C CA . THR A 1 298 ? -5.236 -5.442 -20.941 1.00 95.81 298 THR A CA 1
ATOM 2373 C C . THR A 1 298 ? -4.776 -4.363 -21.920 1.00 95.81 298 THR A C 1
ATOM 2375 O O . THR A 1 298 ? -4.204 -4.688 -22.958 1.00 95.81 298 THR A O 1
ATOM 2378 N N . GLY A 1 299 ? -4.969 -3.085 -21.579 1.00 96.06 299 GLY A N 1
ATOM 2379 C CA . GLY A 1 299 ? -4.503 -1.958 -22.386 1.00 96.06 299 GLY A CA 1
ATOM 2380 C C . GLY A 1 299 ? -2.983 -1.939 -22.552 1.00 96.06 299 GLY A C 1
ATOM 2381 O O . GLY A 1 299 ? -2.502 -1.795 -23.672 1.00 96.06 299 GLY A O 1
ATOM 2382 N N . VAL A 1 300 ? -2.233 -2.174 -21.471 1.00 97.62 300 VAL A N 1
ATOM 2383 C CA . VAL A 1 300 ? -0.766 -2.285 -21.504 1.00 97.62 300 VAL A CA 1
ATOM 2384 C C . VAL A 1 300 ? -0.340 -3.391 -22.462 1.00 97.62 300 VAL A C 1
ATOM 2386 O O . VAL A 1 300 ? 0.421 -3.130 -23.386 1.00 97.62 300 VAL A O 1
ATOM 2389 N N . VAL A 1 301 ? -0.881 -4.605 -22.322 1.00 98.06 301 VAL A N 1
ATOM 2390 C CA . VAL A 1 301 ? -0.534 -5.720 -23.220 1.00 98.06 301 VAL A CA 1
ATOM 2391 C C . VAL A 1 301 ? -0.888 -5.396 -24.674 1.00 98.06 301 VAL A C 1
ATOM 2393 O O . VAL A 1 301 ? -0.078 -5.633 -25.573 1.00 98.06 301 VAL A O 1
ATOM 2396 N N . PHE A 1 302 ? -2.069 -4.827 -24.913 1.00 98.19 302 PHE A N 1
ATOM 2397 C CA . PHE A 1 302 ? -2.562 -4.498 -26.247 1.00 98.19 302 PHE A CA 1
ATOM 2398 C C . PHE A 1 302 ? -1.699 -3.439 -26.949 1.00 98.19 302 PHE A C 1
ATOM 2400 O O . PHE A 1 302 ? -1.162 -3.699 -28.028 1.00 98.19 302 PHE A O 1
ATOM 2407 N N . PHE A 1 303 ? -1.513 -2.268 -26.332 1.00 97.94 303 PHE A N 1
ATOM 2408 C CA . PHE A 1 303 ? -0.759 -1.169 -26.936 1.00 97.94 303 PHE A CA 1
ATOM 2409 C C . PHE A 1 303 ? 0.735 -1.478 -27.046 1.00 97.94 303 PHE A C 1
ATOM 2411 O O . PHE A 1 303 ? 1.337 -1.144 -28.064 1.00 97.94 303 PHE A O 1
ATOM 2418 N N . SER A 1 304 ? 1.331 -2.168 -26.068 1.00 98.00 304 SER A N 1
ATOM 2419 C CA . SER A 1 304 ? 2.731 -2.598 -26.158 1.00 98.00 304 SER A CA 1
ATOM 2420 C C . SER A 1 304 ? 2.965 -3.599 -27.284 1.00 98.00 304 SER A C 1
ATOM 2422 O O . SER A 1 304 ? 3.987 -3.517 -27.957 1.00 98.00 304 SER A O 1
ATOM 2424 N N . THR A 1 305 ? 2.025 -4.519 -27.523 1.00 98.12 305 THR A N 1
ATOM 2425 C CA . THR A 1 305 ? 2.135 -5.482 -28.629 1.00 98.12 305 THR A CA 1
ATOM 2426 C C . THR A 1 305 ? 2.060 -4.773 -29.979 1.00 98.12 305 THR A C 1
ATOM 2428 O O . THR A 1 305 ? 2.907 -5.010 -30.838 1.00 98.12 305 THR A O 1
ATOM 2431 N N . LEU A 1 306 ? 1.086 -3.871 -30.159 1.00 97.88 306 LEU A N 1
ATOM 2432 C CA . LEU A 1 306 ? 0.962 -3.084 -31.389 1.00 97.88 306 LEU A CA 1
ATOM 2433 C C . LEU A 1 306 ? 2.206 -2.234 -31.644 1.00 97.88 306 LEU A C 1
ATOM 2435 O O . LEU A 1 306 ? 2.741 -2.250 -32.751 1.00 97.88 306 LEU A O 1
ATOM 2439 N N . LEU A 1 307 ? 2.676 -1.518 -30.621 1.00 97.12 307 LEU A N 1
ATOM 2440 C CA . LEU A 1 307 ? 3.815 -0.626 -30.773 1.00 97.12 307 LEU A CA 1
ATOM 2441 C C . LEU A 1 307 ? 5.102 -1.394 -31.069 1.00 97.12 307 LEU A C 1
ATOM 2443 O O . LEU A 1 307 ? 5.852 -0.995 -31.953 1.00 97.12 307 LEU A O 1
ATOM 2447 N N . TYR A 1 308 ? 5.319 -2.526 -30.395 1.00 97.75 308 TYR A N 1
ATOM 2448 C CA . TYR A 1 308 ? 6.455 -3.401 -30.667 1.00 97.75 308 TYR A CA 1
ATOM 2449 C C . TYR A 1 308 ? 6.506 -3.808 -32.142 1.00 97.75 308 TYR A C 1
ATOM 2451 O O . TYR A 1 308 ? 7.531 -3.628 -32.784 1.00 97.75 308 TYR A O 1
ATOM 2459 N N . PHE A 1 309 ? 5.407 -4.306 -32.716 1.00 97.31 309 PHE A N 1
ATOM 2460 C CA . PHE A 1 309 ? 5.426 -4.762 -34.110 1.00 97.31 309 PHE A CA 1
ATOM 2461 C C . PHE A 1 309 ? 5.643 -3.648 -35.131 1.00 97.31 309 PHE A C 1
ATOM 2463 O O . PHE A 1 309 ? 6.127 -3.934 -36.223 1.00 97.31 309 PHE A O 1
ATOM 2470 N N . VAL A 1 310 ? 5.291 -2.413 -34.785 1.00 96.94 310 VAL A N 1
ATOM 2471 C CA . VAL A 1 310 ? 5.456 -1.251 -35.659 1.00 96.94 310 VAL A CA 1
ATOM 2472 C C . VAL A 1 310 ? 6.850 -0.627 -35.542 1.00 96.94 310 VAL A C 1
ATOM 2474 O O . VAL A 1 310 ? 7.365 -0.124 -36.532 1.00 96.94 310 VAL A O 1
ATOM 2477 N N . GLU A 1 311 ? 7.467 -0.669 -34.361 1.00 96.19 311 GLU A N 1
ATOM 2478 C CA . GLU A 1 311 ? 8.743 0.007 -34.082 1.00 96.19 311 GLU A CA 1
ATOM 2479 C C . GLU A 1 311 ? 9.950 -0.944 -34.011 1.00 96.19 311 GLU A C 1
ATOM 2481 O O . GLU A 1 311 ? 11.079 -0.471 -33.925 1.00 96.19 311 GLU A O 1
ATOM 2486 N N . LYS A 1 312 ? 9.756 -2.273 -34.017 1.00 94.69 312 LYS A N 1
ATOM 2487 C CA . LYS A 1 312 ? 10.846 -3.257 -33.828 1.00 94.69 312 LYS A CA 1
ATOM 2488 C C . LYS A 1 312 ? 11.926 -3.234 -34.915 1.00 94.69 312 LYS A C 1
ATOM 2490 O O . LYS A 1 312 ? 13.039 -3.679 -34.654 1.00 94.69 312 LYS A O 1
ATOM 2495 N N . ASP A 1 313 ? 11.583 -2.784 -36.120 1.00 94.12 313 ASP A N 1
ATOM 2496 C CA . ASP A 1 313 ? 12.481 -2.801 -37.279 1.00 94.12 313 ASP A CA 1
ATOM 2497 C C . ASP A 1 313 ? 13.253 -1.470 -37.422 1.00 94.12 313 ASP A C 1
ATOM 2499 O O . ASP A 1 313 ? 14.124 -1.341 -38.285 1.00 94.12 313 ASP A O 1
ATOM 2503 N N . GLU A 1 314 ? 12.969 -0.489 -36.557 1.00 94.44 314 GLU A N 1
ATOM 2504 C CA . GLU A 1 314 ? 13.694 0.780 -36.496 1.00 94.44 314 GLU A CA 1
ATOM 2505 C C . GLU A 1 314 ? 15.064 0.619 -35.826 1.00 94.44 314 GLU A C 1
ATOM 2507 O O . GLU A 1 314 ? 15.247 -0.143 -34.870 1.00 94.44 314 GLU A O 1
ATOM 2512 N N . LYS A 1 315 ? 16.055 1.368 -36.321 1.00 91.38 315 LYS A N 1
ATOM 2513 C CA . LYS A 1 315 ? 17.416 1.340 -35.767 1.00 91.38 315 LYS A CA 1
ATOM 2514 C C . LYS A 1 315 ? 17.436 1.942 -34.364 1.00 91.38 315 LYS A C 1
ATOM 2516 O O . LYS A 1 315 ? 16.836 2.987 -34.135 1.00 91.38 315 LYS A O 1
ATOM 2521 N N . ASP A 1 316 ? 18.160 1.288 -33.457 1.00 89.06 316 ASP A N 1
ATOM 2522 C CA . ASP A 1 316 ? 18.347 1.720 -32.064 1.00 89.06 316 ASP A CA 1
ATOM 2523 C C . ASP A 1 316 ? 17.028 1.967 -31.306 1.00 89.06 316 ASP A C 1
ATOM 2525 O O . ASP A 1 316 ? 16.948 2.787 -30.391 1.00 89.06 316 ASP A O 1
ATOM 2529 N N . THR A 1 317 ? 15.976 1.233 -31.680 1.00 93.06 317 THR A N 1
ATOM 2530 C CA . THR A 1 317 ? 14.669 1.313 -31.031 1.00 93.06 317 THR A CA 1
ATOM 2531 C C . THR A 1 317 ? 14.728 0.790 -29.589 1.00 93.06 317 THR A C 1
ATOM 2533 O O . THR A 1 317 ? 15.267 -0.294 -29.337 1.00 93.06 317 THR A O 1
ATOM 2536 N N . PRO A 1 318 ? 14.134 1.500 -28.611 1.00 91.56 318 PRO A N 1
ATOM 2537 C CA . PRO A 1 318 ? 14.067 1.005 -27.241 1.00 91.56 318 PRO A CA 1
ATOM 2538 C C . PRO A 1 318 ? 13.038 -0.141 -27.109 1.00 91.56 318 PRO A C 1
ATOM 2540 O O . PRO A 1 318 ? 13.051 -0.900 -26.137 1.00 91.56 318 PRO A O 1
ATOM 2543 N N . PHE A 1 319 ? 12.177 -0.342 -28.116 1.00 95.50 319 PHE A N 1
ATOM 2544 C CA . PHE A 1 319 ? 11.134 -1.371 -28.164 1.00 95.50 319 PHE A CA 1
ATOM 2545 C C . PHE A 1 319 ? 11.685 -2.758 -28.548 1.00 95.50 319 PHE A C 1
ATOM 2547 O O . PHE A 1 319 ? 11.272 -3.372 -29.527 1.00 95.50 319 PHE A O 1
ATOM 2554 N N . THR A 1 320 ? 12.614 -3.282 -27.746 1.00 95.50 320 THR A N 1
ATOM 2555 C CA . THR A 1 320 ? 13.325 -4.553 -28.007 1.00 95.50 320 THR A CA 1
ATOM 2556 C C . THR A 1 320 ? 12.465 -5.810 -27.830 1.00 95.50 320 THR A C 1
ATOM 2558 O O . THR A 1 320 ? 12.738 -6.851 -28.426 1.00 95.50 320 THR A O 1
ATOM 2561 N N . SER A 1 321 ? 11.422 -5.744 -27.003 1.00 96.81 321 SER A N 1
ATOM 2562 C CA . SER A 1 321 ? 10.495 -6.849 -26.741 1.00 96.81 321 SER A CA 1
ATOM 2563 C C . SER A 1 321 ? 9.149 -6.324 -26.240 1.00 96.81 321 SER A C 1
ATOM 2565 O O . SER A 1 321 ? 9.062 -5.197 -25.750 1.00 96.81 321 SER A O 1
ATOM 2567 N N . ILE A 1 322 ? 8.098 -7.150 -26.302 1.00 97.56 322 ILE A N 1
ATOM 2568 C CA . ILE A 1 322 ? 6.771 -6.778 -25.779 1.00 97.56 322 ILE A CA 1
ATOM 2569 C C . ILE A 1 322 ? 6.836 -6.402 -24.280 1.00 97.56 322 ILE A C 1
ATOM 2571 O O . ILE A 1 322 ? 6.308 -5.347 -23.931 1.00 97.56 322 ILE A O 1
ATOM 2575 N N . PRO A 1 323 ? 7.520 -7.160 -23.391 1.00 97.25 323 PRO A N 1
ATOM 2576 C CA . PRO A 1 323 ? 7.671 -6.752 -21.993 1.00 97.25 323 PRO A CA 1
ATOM 2577 C C . PRO A 1 323 ? 8.470 -5.458 -21.805 1.00 97.25 323 PRO A C 1
ATOM 2579 O O . PRO A 1 323 ? 8.137 -4.676 -20.921 1.00 97.25 323 PRO A O 1
ATOM 2582 N N . ALA A 1 324 ? 9.485 -5.189 -22.636 1.00 95.50 324 ALA A N 1
ATOM 2583 C CA . ALA A 1 324 ? 10.183 -3.900 -22.599 1.00 95.50 324 ALA A CA 1
ATOM 2584 C C . ALA A 1 324 ? 9.234 -2.745 -22.969 1.00 95.50 324 ALA A C 1
ATOM 2586 O O . ALA A 1 324 ? 9.220 -1.708 -22.309 1.00 95.50 324 ALA A O 1
ATOM 2587 N N . ALA A 1 325 ? 8.352 -2.957 -23.950 1.00 97.19 325 ALA A N 1
ATOM 2588 C CA . ALA A 1 325 ? 7.319 -1.998 -24.332 1.00 97.19 325 ALA A CA 1
ATOM 2589 C C . ALA A 1 325 ? 6.207 -1.821 -23.273 1.00 97.19 325 ALA A C 1
ATOM 2591 O O . ALA A 1 325 ? 5.443 -0.855 -23.371 1.00 97.19 325 ALA A O 1
ATOM 2592 N N . PHE A 1 326 ? 6.089 -2.695 -22.258 1.00 98.00 326 PHE A N 1
ATOM 2593 C CA . PHE A 1 326 ? 5.153 -2.483 -21.138 1.00 98.00 326 PHE A CA 1
ATOM 2594 C C . PHE A 1 326 ? 5.496 -1.221 -20.358 1.00 98.00 326 PHE A C 1
ATOM 2596 O O . PHE A 1 326 ? 4.584 -0.501 -19.959 1.00 98.00 326 PHE A O 1
ATOM 2603 N N . TRP A 1 327 ? 6.787 -0.929 -20.172 1.00 97.38 327 TRP A N 1
ATOM 2604 C CA . TRP A 1 327 ? 7.228 0.287 -19.491 1.00 97.38 327 TRP A CA 1
ATOM 2605 C C . TRP A 1 327 ? 6.656 1.536 -20.169 1.00 97.38 327 TRP A C 1
ATOM 2607 O O . TRP A 1 327 ? 5.987 2.340 -19.520 1.00 97.38 327 TRP A O 1
ATOM 2617 N N . TRP A 1 328 ? 6.804 1.626 -21.494 1.00 97.38 328 TRP A N 1
ATOM 2618 C CA . TRP A 1 328 ? 6.229 2.709 -22.287 1.00 97.38 328 TRP A CA 1
ATOM 2619 C C . TRP A 1 328 ? 4.705 2.798 -22.150 1.00 97.38 328 TRP A C 1
ATOM 2621 O O . TRP A 1 328 ? 4.180 3.885 -21.903 1.00 97.38 328 TRP A O 1
ATOM 2631 N N . ALA A 1 329 ? 3.984 1.680 -22.284 1.00 97.12 329 ALA A N 1
ATOM 2632 C CA . ALA A 1 329 ? 2.524 1.700 -22.222 1.00 97.12 329 ALA A CA 1
ATOM 2633 C C . ALA A 1 329 ? 2.017 2.086 -20.826 1.00 97.12 329 ALA A C 1
ATOM 2635 O O . ALA A 1 329 ? 1.081 2.873 -20.726 1.00 97.12 329 ALA A O 1
ATOM 2636 N N . ILE A 1 330 ? 2.659 1.612 -19.752 1.00 96.44 330 ILE A N 1
ATOM 2637 C CA . ILE A 1 330 ? 2.325 2.006 -18.377 1.00 96.44 330 ILE A CA 1
ATOM 2638 C C . ILE A 1 330 ? 2.540 3.510 -18.201 1.00 96.44 330 ILE A C 1
ATOM 2640 O O . ILE A 1 330 ? 1.615 4.208 -17.792 1.00 96.44 330 ILE A O 1
ATOM 2644 N N . VAL A 1 331 ? 3.720 4.029 -18.551 1.00 96.75 331 VAL A N 1
ATOM 2645 C CA . VAL A 1 331 ? 4.083 5.451 -18.398 1.00 96.75 331 VAL A CA 1
ATOM 2646 C C . VA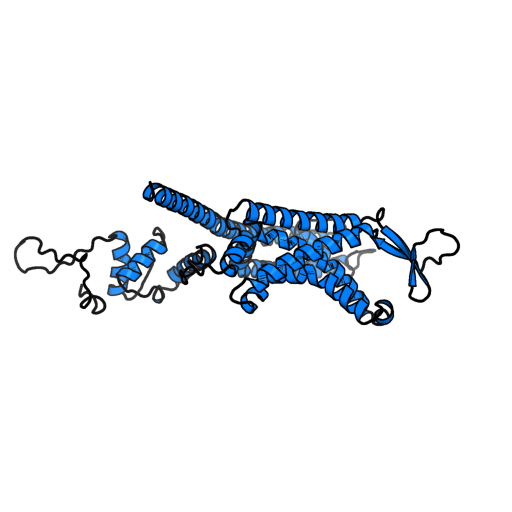L A 1 331 ? 3.190 6.362 -19.247 1.00 96.75 331 VAL A C 1
ATOM 2648 O O . VAL A 1 331 ? 2.813 7.447 -18.805 1.00 96.75 331 VAL A O 1
ATOM 2651 N N . THR A 1 332 ? 2.813 5.917 -20.445 1.00 96.38 332 THR A N 1
ATOM 2652 C CA . THR A 1 332 ? 1.981 6.682 -21.383 1.00 96.38 332 THR A CA 1
ATOM 2653 C C . THR A 1 332 ? 0.507 6.655 -20.985 1.00 96.38 332 THR A C 1
ATOM 2655 O O . THR A 1 332 ? -0.119 7.709 -20.895 1.00 96.38 332 THR A O 1
ATOM 2658 N N . MET A 1 333 ? -0.059 5.479 -20.686 1.00 94.81 333 MET A N 1
ATOM 2659 C CA . MET A 1 333 ? -1.462 5.361 -20.267 1.00 94.81 333 MET A CA 1
ATOM 2660 C C . MET A 1 333 ? -1.718 6.008 -18.902 1.00 94.81 333 MET A C 1
ATOM 2662 O O . MET A 1 333 ? -2.826 6.472 -18.647 1.00 94.81 333 MET A O 1
ATOM 2666 N N . THR A 1 334 ? -0.702 6.075 -18.035 1.00 93.81 334 THR A N 1
ATOM 2667 C CA . THR A 1 334 ? -0.765 6.820 -16.764 1.00 93.81 334 THR A CA 1
ATOM 2668 C C . THR A 1 334 ? -0.408 8.298 -16.888 1.00 93.81 334 THR A C 1
ATOM 2670 O O . THR A 1 334 ? -0.381 9.004 -15.883 1.00 93.81 334 THR A O 1
ATOM 2673 N N . THR A 1 335 ? -0.194 8.796 -18.109 1.00 94.56 335 THR A N 1
ATOM 2674 C CA . THR A 1 335 ? 0.092 10.208 -18.418 1.00 94.56 335 THR A CA 1
ATOM 2675 C C . THR A 1 335 ? 1.358 10.774 -17.757 1.00 94.56 335 THR A C 1
ATOM 2677 O O . THR A 1 335 ? 1.508 11.987 -17.667 1.00 94.56 335 THR A O 1
ATOM 2680 N N . VAL A 1 336 ? 2.287 9.915 -17.315 1.00 96.38 336 VAL A N 1
ATOM 2681 C CA . VAL A 1 336 ? 3.564 10.338 -16.712 1.00 96.38 336 VAL A CA 1
ATOM 2682 C C . VAL A 1 336 ? 4.521 10.859 -17.783 1.00 96.38 336 VAL A C 1
ATOM 2684 O O . VAL A 1 336 ? 5.067 11.945 -17.641 1.00 96.38 336 VAL A O 1
ATOM 2687 N N . GLY A 1 337 ? 4.709 10.094 -18.863 1.00 95.06 337 GLY A N 1
ATOM 2688 C CA . GLY A 1 337 ? 5.457 10.530 -20.047 1.00 95.06 337 GLY A CA 1
ATOM 2689 C C . GLY A 1 337 ? 6.915 10.950 -19.804 1.00 95.06 337 GLY A C 1
ATOM 2690 O O . GLY A 1 337 ? 7.286 12.052 -20.191 1.00 95.06 337 GLY A O 1
ATOM 2691 N N . TYR A 1 338 ? 7.759 10.083 -19.225 1.00 95.88 338 TYR A N 1
ATOM 2692 C CA . TYR A 1 338 ? 9.187 10.386 -18.993 1.00 95.88 338 TYR A CA 1
ATOM 2693 C C . TYR A 1 338 ? 9.972 10.765 -20.263 1.00 95.88 338 TYR A C 1
ATOM 2695 O O . TYR A 1 338 ? 10.947 11.507 -20.173 1.00 95.88 338 TYR A O 1
ATOM 2703 N N . GLY A 1 339 ? 9.554 10.269 -21.434 1.00 94.19 339 GLY A N 1
ATOM 2704 C CA . GLY A 1 339 ? 10.194 10.560 -22.723 1.00 94.19 339 GLY A CA 1
ATOM 2705 C C . GLY A 1 339 ? 11.442 9.722 -23.022 1.00 94.19 339 GLY A C 1
ATOM 2706 O O . GLY A 1 339 ? 12.141 9.999 -23.989 1.00 94.19 339 GLY A O 1
ATOM 2707 N N . ASP A 1 340 ? 11.713 8.695 -22.219 1.00 94.50 340 ASP A N 1
ATOM 2708 C CA . ASP A 1 340 ? 12.800 7.728 -22.400 1.00 94.50 340 ASP A CA 1
ATOM 2709 C C . ASP A 1 340 ? 12.485 6.666 -23.470 1.00 94.50 340 ASP A C 1
ATOM 2711 O O . ASP A 1 340 ? 13.385 6.191 -24.159 1.00 94.50 340 ASP A O 1
ATOM 2715 N N . TYR A 1 341 ? 11.204 6.334 -23.656 1.00 94.62 341 TYR A N 1
ATOM 2716 C CA . TYR A 1 341 ? 10.698 5.518 -24.763 1.00 94.62 341 TYR A CA 1
ATOM 2717 C C . TYR A 1 341 ? 9.723 6.358 -25.588 1.00 94.62 341 TYR A C 1
ATOM 2719 O O . TYR A 1 341 ? 8.690 6.793 -25.076 1.00 94.62 341 TYR A O 1
ATOM 2727 N N . VAL A 1 342 ? 10.019 6.580 -26.869 1.00 95.12 342 VAL A N 1
ATOM 2728 C CA . VAL A 1 342 ? 9.157 7.359 -27.772 1.00 95.12 342 VAL A CA 1
ATOM 2729 C C . VAL A 1 342 ? 9.153 6.705 -29.154 1.00 95.12 342 VAL A C 1
ATOM 2731 O O . VAL A 1 342 ? 10.231 6.480 -29.702 1.00 95.12 342 VAL A O 1
ATOM 2734 N N . PRO A 1 343 ? 7.979 6.400 -29.738 1.00 95.31 343 PRO A N 1
ATOM 2735 C CA . PRO A 1 343 ? 7.917 5.875 -31.095 1.00 95.31 343 PRO A CA 1
ATOM 2736 C C . PRO A 1 343 ? 8.296 6.935 -32.123 1.00 95.31 343 PRO A C 1
ATOM 2738 O O . PRO A 1 343 ? 7.851 8.090 -32.058 1.00 95.31 343 PRO A O 1
ATOM 2741 N N . VAL A 1 344 ? 9.101 6.533 -33.101 1.00 94.88 344 VAL A N 1
ATOM 2742 C CA . VAL A 1 344 ? 9.595 7.437 -34.143 1.00 94.88 344 VAL A CA 1
ATOM 2743 C C . VAL A 1 344 ? 8.743 7.363 -35.403 1.00 94.88 344 VAL A C 1
ATOM 2745 O O . VAL A 1 344 ? 8.570 8.384 -36.083 1.00 94.88 344 VAL A O 1
ATOM 2748 N N . THR A 1 345 ? 8.136 6.205 -35.676 1.00 96.25 345 THR A N 1
ATOM 2749 C CA . THR A 1 345 ? 7.350 5.984 -36.889 1.00 96.25 345 THR A CA 1
ATOM 2750 C C . THR A 1 345 ? 6.000 6.702 -36.829 1.00 96.25 345 THR A C 1
ATOM 2752 O O . THR A 1 345 ? 5.409 6.932 -35.770 1.00 96.25 345 THR A O 1
ATOM 2755 N N . VAL A 1 346 ? 5.468 7.054 -38.001 1.00 96.25 346 VAL A N 1
ATOM 2756 C CA . VAL A 1 346 ? 4.113 7.616 -38.131 1.00 96.25 346 VAL A CA 1
ATOM 2757 C C . VAL A 1 346 ? 3.039 6.679 -37.546 1.00 96.25 346 VAL A C 1
ATOM 2759 O O . VAL A 1 346 ? 2.262 7.146 -36.709 1.00 96.25 346 VAL A O 1
ATOM 2762 N N . PRO A 1 347 ? 2.973 5.379 -37.907 1.00 96.69 347 PRO A N 1
ATOM 2763 C CA . PRO A 1 347 ? 2.015 4.457 -37.293 1.00 96.69 347 PRO A CA 1
ATOM 2764 C C . PRO A 1 347 ? 2.219 4.295 -35.780 1.00 96.69 347 PRO A C 1
ATOM 2766 O O . PRO A 1 347 ? 1.233 4.242 -35.045 1.00 96.69 347 PRO A O 1
ATOM 2769 N N . GLY A 1 348 ? 3.461 4.304 -35.288 1.00 96.69 348 GLY A N 1
ATOM 2770 C CA . GLY A 1 348 ? 3.747 4.251 -33.855 1.00 96.69 348 GLY A CA 1
ATOM 2771 C C . GLY A 1 348 ? 3.201 5.468 -33.104 1.00 96.69 348 GLY A C 1
ATOM 2772 O O . GLY A 1 348 ? 2.589 5.322 -32.046 1.00 96.69 348 GLY A O 1
ATOM 2773 N N . LYS A 1 349 ? 3.302 6.669 -33.688 1.00 97.06 349 LYS A N 1
ATOM 2774 C CA . LYS A 1 349 ? 2.697 7.899 -33.139 1.00 97.06 349 LYS A CA 1
ATOM 2775 C C . LYS A 1 349 ? 1.165 7.870 -33.135 1.00 97.06 349 LYS A C 1
ATOM 2777 O O . LYS A 1 349 ? 0.549 8.388 -32.201 1.00 97.06 349 LYS A O 1
ATOM 2782 N N . LEU A 1 350 ? 0.531 7.250 -34.133 1.00 97.56 350 LEU A N 1
ATOM 2783 C CA . LEU A 1 350 ? -0.925 7.044 -34.137 1.00 97.56 350 LEU A CA 1
ATOM 2784 C C . LEU A 1 350 ? -1.361 6.082 -33.023 1.00 97.56 350 LEU A C 1
ATOM 2786 O O . LEU A 1 350 ? -2.310 6.379 -32.295 1.00 97.56 350 LEU A O 1
ATOM 2790 N N . ILE A 1 351 ? -0.635 4.976 -32.835 1.00 97.56 351 ILE A N 1
ATOM 2791 C CA . ILE A 1 351 ? -0.866 4.034 -31.728 1.00 97.56 351 ILE A CA 1
ATOM 2792 C C . ILE A 1 351 ? -0.674 4.740 -30.381 1.00 97.56 351 ILE A C 1
ATOM 2794 O O . ILE A 1 351 ? -1.521 4.615 -29.498 1.00 97.56 351 ILE A O 1
ATOM 2798 N N . ALA A 1 352 ? 0.388 5.537 -30.240 1.00 96.69 352 ALA A N 1
ATOM 2799 C CA . ALA A 1 352 ? 0.650 6.334 -29.045 1.00 96.69 352 ALA A CA 1
ATOM 2800 C C . ALA A 1 352 ? -0.487 7.315 -28.736 1.00 96.69 352 ALA A C 1
ATOM 2802 O O . ALA A 1 352 ? -0.930 7.400 -27.593 1.00 96.69 352 ALA A O 1
ATOM 2803 N N . SER A 1 353 ? -1.018 7.996 -29.754 1.00 96.44 353 SER A N 1
ATOM 2804 C CA . SER A 1 353 ? -2.164 8.902 -29.604 1.00 96.44 353 SER A CA 1
ATOM 2805 C C . SER A 1 353 ? -3.396 8.160 -29.069 1.00 96.44 353 SER A C 1
ATOM 2807 O O . SER A 1 353 ? -4.056 8.630 -28.142 1.00 96.44 353 SER A O 1
ATOM 2809 N N . GLY A 1 354 ? -3.669 6.960 -29.595 1.00 96.25 354 GLY A N 1
ATOM 2810 C CA . GLY A 1 354 ? -4.743 6.096 -29.100 1.00 96.25 354 GLY A CA 1
ATOM 2811 C C . GLY A 1 354 ? -4.522 5.621 -27.659 1.00 96.25 354 GLY A C 1
ATOM 2812 O O . GLY A 1 354 ? -5.458 5.644 -26.860 1.00 96.25 354 GLY A O 1
ATOM 2813 N N . ALA A 1 355 ? -3.288 5.251 -27.303 1.00 96.75 355 ALA A N 1
ATOM 2814 C CA . ALA A 1 355 ? -2.927 4.821 -25.952 1.00 96.75 355 ALA A CA 1
ATOM 2815 C C . ALA A 1 355 ? -3.112 5.940 -24.916 1.00 96.75 355 ALA A C 1
ATOM 2817 O O . ALA A 1 355 ? -3.628 5.684 -23.828 1.00 96.75 355 ALA A O 1
ATOM 2818 N N . ILE A 1 356 ? -2.758 7.183 -25.264 1.00 96.50 356 ILE A N 1
ATOM 2819 C CA . ILE A 1 356 ? -2.953 8.362 -24.406 1.00 96.50 356 ILE A CA 1
ATOM 2820 C C . ILE A 1 356 ? -4.445 8.585 -24.136 1.00 96.50 356 ILE A C 1
ATOM 2822 O O . ILE A 1 356 ? -4.856 8.671 -22.978 1.00 96.50 356 ILE A O 1
ATOM 2826 N N . ILE A 1 357 ? -5.269 8.625 -25.190 1.00 95.69 357 ILE A N 1
ATOM 2827 C CA . ILE A 1 357 ? -6.721 8.829 -25.060 1.00 95.69 357 ILE A CA 1
ATOM 2828 C C . ILE A 1 357 ? -7.341 7.702 -24.227 1.00 95.69 357 ILE A C 1
ATOM 2830 O O . ILE A 1 357 ? -8.101 7.958 -23.292 1.00 95.69 357 ILE A O 1
ATOM 2834 N N . SER A 1 358 ? -6.981 6.450 -24.525 1.00 94.31 358 SER A N 1
ATOM 2835 C CA . SER A 1 358 ? -7.457 5.292 -23.771 1.00 94.31 358 SER A CA 1
ATOM 2836 C C . SER A 1 358 ? -7.039 5.352 -22.301 1.00 94.31 358 SER A C 1
ATOM 2838 O O . SER A 1 358 ? -7.847 5.020 -21.438 1.00 94.31 358 SER A O 1
ATOM 2840 N N . GLY A 1 359 ? -5.805 5.757 -21.998 1.00 93.69 359 GLY A N 1
ATOM 2841 C CA . GLY A 1 359 ? -5.291 5.855 -20.632 1.00 93.69 359 GLY A CA 1
ATOM 2842 C C . GLY A 1 359 ? -6.077 6.847 -19.779 1.00 93.69 359 GLY A C 1
ATOM 2843 O O . GLY A 1 359 ? -6.558 6.493 -18.701 1.00 93.69 359 GLY A O 1
ATOM 2844 N N . VAL A 1 360 ? -6.308 8.053 -20.309 1.00 93.12 360 VAL A N 1
ATOM 2845 C CA . VAL A 1 360 ? -7.101 9.097 -19.636 1.00 93.12 360 VAL A CA 1
ATOM 2846 C C . VAL A 1 360 ? -8.522 8.609 -19.339 1.00 93.12 360 VAL A C 1
ATOM 2848 O O . VAL A 1 360 ? -9.002 8.757 -18.214 1.00 93.12 360 VAL A O 1
ATOM 2851 N N . LEU A 1 361 ? -9.187 7.979 -20.314 1.00 90.94 361 LEU A N 1
ATOM 2852 C CA . LEU A 1 361 ? -10.550 7.462 -20.142 1.00 90.94 361 LEU A CA 1
ATOM 2853 C C . LEU A 1 361 ? -10.625 6.349 -19.086 1.00 90.94 361 LEU A C 1
ATOM 2855 O O . LEU A 1 361 ? -11.534 6.344 -18.254 1.00 90.94 361 LEU A O 1
ATOM 2859 N N . VAL A 1 362 ? -9.664 5.420 -19.097 1.00 89.69 362 VAL A N 1
ATOM 2860 C CA . VAL A 1 362 ? -9.626 4.291 -18.154 1.00 89.69 362 VAL A CA 1
ATOM 2861 C C . VAL A 1 362 ? -9.358 4.760 -16.723 1.00 89.69 362 VAL A C 1
ATOM 2863 O O . VAL A 1 362 ? -9.936 4.199 -15.793 1.00 89.69 362 VAL A O 1
ATOM 2866 N N . LEU A 1 363 ? -8.528 5.788 -16.526 1.00 89.38 363 LEU A N 1
ATOM 2867 C CA . LEU A 1 363 ? -8.228 6.326 -15.196 1.00 89.38 363 LEU A CA 1
ATOM 2868 C C . LEU A 1 363 ? -9.337 7.232 -14.642 1.00 89.38 363 LEU A C 1
ATOM 2870 O O . LEU A 1 363 ? -9.551 7.252 -13.431 1.00 89.38 363 LEU A O 1
ATOM 2874 N N . ALA A 1 364 ? -10.084 7.943 -15.491 1.00 88.12 364 ALA A N 1
ATOM 2875 C CA . ALA A 1 364 ? -11.108 8.889 -15.041 1.00 88.12 364 ALA A CA 1
ATOM 2876 C C . ALA A 1 364 ? -12.261 8.225 -14.258 1.00 88.12 364 ALA A C 1
ATOM 2878 O O . ALA A 1 364 ? -12.693 8.733 -13.218 1.00 88.12 364 ALA A O 1
ATOM 2879 N N . LEU A 1 365 ? -12.763 7.074 -14.723 1.00 81.56 365 LEU A N 1
ATOM 2880 C CA . LEU A 1 365 ? -13.944 6.433 -14.124 1.00 81.56 365 LEU A CA 1
ATOM 2881 C C . LEU A 1 365 ? -13.682 5.891 -12.705 1.00 81.56 365 LEU A C 1
ATOM 2883 O O . LEU A 1 365 ? -14.467 6.174 -11.805 1.00 81.56 365 LEU A O 1
ATOM 2887 N N . PRO A 1 366 ? -12.596 5.155 -12.426 1.00 81.75 366 PRO A N 1
ATOM 2888 C CA . PRO A 1 366 ? -12.372 4.599 -11.095 1.00 81.75 366 PRO A CA 1
ATOM 2889 C C . PRO A 1 366 ? -11.974 5.665 -10.077 1.00 81.75 366 PRO A C 1
ATOM 2891 O O . PRO A 1 366 ? -12.371 5.553 -8.920 1.00 81.75 366 PRO A O 1
ATOM 2894 N N . ILE A 1 367 ? -11.248 6.712 -10.493 1.00 86.12 367 ILE A N 1
ATOM 2895 C CA . ILE A 1 367 ? -10.889 7.829 -9.608 1.00 86.12 367 ILE A CA 1
ATOM 2896 C C . ILE A 1 367 ? -12.155 8.492 -9.059 1.00 86.12 367 ILE A C 1
ATOM 2898 O O . ILE A 1 367 ? -12.260 8.670 -7.847 1.00 86.12 367 ILE A O 1
ATOM 2902 N N . THR A 1 368 ? -13.145 8.792 -9.909 1.00 86.69 368 THR A N 1
ATOM 2903 C CA . THR A 1 368 ? -14.401 9.418 -9.450 1.00 86.69 368 THR A CA 1
ATOM 2904 C C . THR A 1 368 ? -15.159 8.533 -8.463 1.00 86.69 368 THR A C 1
ATOM 2906 O O . THR A 1 368 ? -15.652 9.023 -7.449 1.00 86.69 368 THR A O 1
ATOM 2909 N N . ILE A 1 369 ? -15.184 7.220 -8.694 1.00 82.00 369 ILE A N 1
ATOM 2910 C CA . ILE A 1 369 ? -15.847 6.274 -7.795 1.00 82.00 369 ILE A CA 1
ATOM 2911 C C . ILE A 1 369 ? -15.102 6.138 -6.456 1.00 82.00 369 ILE A C 1
ATOM 2913 O O . ILE A 1 369 ? -15.734 6.081 -5.402 1.00 82.00 369 ILE A O 1
ATOM 2917 N N . ILE A 1 370 ? -13.765 6.103 -6.470 1.00 84.12 370 ILE A N 1
ATOM 2918 C CA . ILE A 1 370 ? -12.954 6.069 -5.242 1.00 84.12 370 ILE A CA 1
ATOM 2919 C C . ILE A 1 370 ? -13.179 7.345 -4.432 1.00 84.12 370 ILE A C 1
ATOM 2921 O O . ILE A 1 370 ? -13.336 7.257 -3.217 1.00 84.12 370 ILE A O 1
ATOM 2925 N N . VAL A 1 371 ? -13.231 8.508 -5.088 1.00 85.31 371 VAL A N 1
ATOM 2926 C CA . VAL A 1 371 ? -13.520 9.792 -4.434 1.00 85.31 371 VAL A CA 1
ATOM 2927 C C . VAL A 1 371 ? -14.922 9.785 -3.822 1.00 85.31 371 VAL A C 1
ATOM 2929 O O . VAL A 1 371 ? -15.066 10.136 -2.656 1.00 85.31 371 VAL A O 1
ATOM 2932 N N . ASP A 1 372 ? -15.943 9.319 -4.542 1.00 81.44 372 ASP A N 1
ATOM 2933 C CA . ASP A 1 372 ? -17.308 9.204 -4.008 1.00 81.44 372 ASP A CA 1
ATOM 2934 C C . ASP A 1 372 ? -17.376 8.262 -2.790 1.00 81.44 372 ASP A C 1
ATOM 2936 O O . ASP A 1 372 ? -17.941 8.604 -1.749 1.00 81.44 372 ASP A O 1
ATOM 2940 N N . ASN A 1 373 ? -16.718 7.101 -2.858 1.00 78.50 373 ASN A N 1
ATOM 2941 C CA . ASN A 1 373 ? -16.613 6.197 -1.713 1.00 78.50 373 ASN A CA 1
ATOM 2942 C C . ASN A 1 373 ? -15.842 6.833 -0.549 1.00 78.50 373 ASN A C 1
ATOM 2944 O O . ASN A 1 373 ? -16.254 6.675 0.599 1.00 78.50 373 ASN A O 1
ATOM 2948 N N . PHE A 1 374 ? -14.762 7.568 -0.823 1.00 80.44 374 PHE A N 1
ATOM 2949 C CA . PHE A 1 374 ? -13.985 8.277 0.193 1.00 80.44 374 PHE A CA 1
ATOM 2950 C C . PHE A 1 374 ? -14.832 9.325 0.913 1.00 80.44 374 PHE A C 1
AT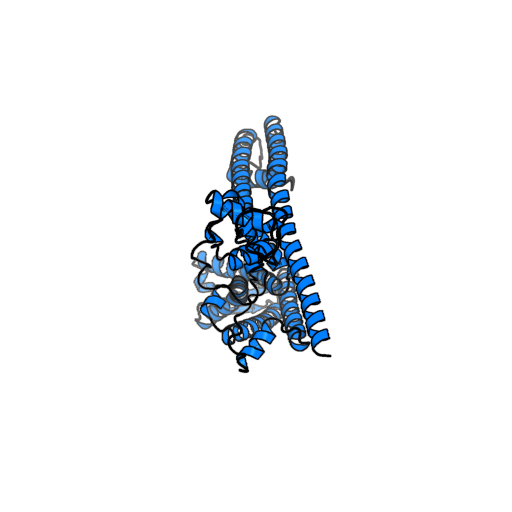OM 2952 O O . PHE A 1 374 ? -14.794 9.398 2.141 1.00 80.44 374 PHE A O 1
ATOM 2959 N N . MET A 1 375 ? -15.633 10.095 0.171 1.00 79.56 375 MET A N 1
ATOM 2960 C CA . MET A 1 375 ? -16.556 11.083 0.732 1.00 79.56 375 MET A CA 1
ATOM 2961 C C . MET A 1 375 ? -17.638 10.415 1.584 1.00 79.56 375 MET A C 1
ATOM 2963 O O . MET A 1 375 ? -17.919 10.879 2.686 1.00 79.56 375 MET A O 1
ATOM 2967 N N . LYS A 1 376 ? -18.186 9.276 1.141 1.00 72.12 376 LYS A N 1
ATOM 2968 C CA . LYS A 1 376 ? -19.153 8.487 1.926 1.00 72.12 376 LYS A CA 1
ATOM 2969 C C . LYS A 1 376 ? -18.563 7.948 3.226 1.00 72.12 376 LYS A C 1
ATOM 2971 O O . LYS A 1 376 ? -19.249 7.951 4.246 1.00 72.12 376 LYS A O 1
ATOM 2976 N N . VAL A 1 377 ? -17.317 7.466 3.205 1.00 71.44 377 VAL A N 1
ATOM 2977 C CA . VAL A 1 377 ? -16.642 6.983 4.420 1.00 71.44 377 VAL A CA 1
ATOM 2978 C C . VAL A 1 377 ? -16.313 8.163 5.340 1.00 71.44 377 VAL A C 1
ATOM 2980 O O . VAL A 1 377 ? -16.610 8.102 6.530 1.00 71.44 377 VAL A O 1
ATOM 2983 N N . SER A 1 378 ? -15.751 9.247 4.802 1.00 69.56 378 SER A N 1
ATOM 2984 C CA . SER A 1 378 ? -15.298 10.407 5.582 1.00 69.56 378 SER A CA 1
ATOM 2985 C C . SER A 1 378 ? -16.454 11.194 6.203 1.00 69.56 378 SER A C 1
ATOM 2987 O O . SER A 1 378 ? -16.397 11.498 7.391 1.00 69.56 378 SER A O 1
ATOM 2989 N N . GLY A 1 379 ? -17.535 11.444 5.454 1.00 66.19 379 GLY A N 1
ATOM 2990 C CA . GLY A 1 379 ? -18.713 12.152 5.968 1.00 66.19 379 GLY A CA 1
ATOM 2991 C C . GLY A 1 379 ? -19.385 11.413 7.128 1.00 66.19 379 GLY A C 1
ATOM 2992 O O . GLY A 1 379 ? -19.785 12.031 8.107 1.00 66.19 379 GLY A O 1
ATOM 2993 N N . LYS A 1 380 ? -19.411 10.074 7.092 1.00 59.00 380 LYS A N 1
ATOM 2994 C CA . LYS A 1 380 ? -19.904 9.265 8.218 1.00 59.00 380 LYS A CA 1
ATOM 2995 C C . LYS A 1 380 ? -19.032 9.380 9.468 1.00 59.00 380 LYS A C 1
ATOM 2997 O O . LYS A 1 380 ? -19.569 9.406 10.571 1.00 59.00 380 LYS A O 1
ATOM 3002 N N . PHE A 1 381 ? -17.707 9.451 9.315 1.00 56.78 381 PHE A N 1
ATOM 3003 C CA . PHE A 1 381 ? -16.805 9.675 10.451 1.00 56.78 381 PHE A CA 1
ATOM 3004 C C . PHE A 1 381 ? -17.063 11.030 11.115 1.00 56.78 381 PHE A C 1
ATOM 3006 O O . PHE A 1 381 ? -17.053 11.107 12.340 1.00 56.78 381 PHE A O 1
ATOM 3013 N N . GLU A 1 382 ? -17.323 12.072 10.326 1.00 56.06 382 GLU A N 1
ATOM 3014 C CA . GLU A 1 382 ? -17.613 13.417 10.825 1.00 56.06 382 GLU A CA 1
ATOM 3015 C C . GLU A 1 382 ? -18.947 13.469 11.585 1.00 56.06 382 GLU A C 1
ATOM 3017 O O . GLU A 1 382 ? -18.989 13.956 12.714 1.00 56.06 382 GLU A O 1
ATOM 3022 N N . THR A 1 383 ? -20.008 12.856 11.047 1.00 53.84 383 THR A N 1
ATOM 3023 C CA . THR A 1 383 ? -21.312 12.759 11.727 1.00 53.84 383 THR A CA 1
ATOM 3024 C C . THR A 1 383 ? -21.211 12.013 13.061 1.00 53.84 383 THR A C 1
ATOM 3026 O O . THR A 1 383 ? -21.693 12.504 14.078 1.00 53.84 383 THR A O 1
ATOM 3029 N N . VAL A 1 384 ? -20.526 10.864 13.100 1.00 51.25 384 VAL A N 1
ATOM 3030 C CA . VAL A 1 384 ? -20.327 10.093 14.344 1.00 51.25 384 VAL A CA 1
ATOM 3031 C C . VAL A 1 384 ? -19.518 10.884 15.378 1.00 51.25 384 VAL A C 1
ATOM 3033 O O . VAL A 1 384 ? -19.786 10.792 16.577 1.00 51.25 384 VAL A O 1
ATOM 3036 N N . TRP A 1 385 ? -18.538 11.679 14.942 1.00 48.91 385 TRP A N 1
ATOM 3037 C CA . TRP A 1 385 ? -17.737 12.509 15.843 1.00 48.91 385 TRP A CA 1
ATOM 3038 C C . TRP A 1 385 ? -18.554 13.656 16.457 1.00 48.91 385 TRP A C 1
ATOM 3040 O O . TRP A 1 385 ? -18.426 13.915 17.654 1.00 48.91 385 TRP A O 1
ATOM 3050 N N . ILE A 1 386 ? -19.434 14.287 15.670 1.00 49.66 386 ILE A N 1
ATOM 3051 C CA . ILE A 1 386 ? -20.369 15.324 16.137 1.00 49.66 386 ILE A CA 1
ATOM 3052 C C . ILE A 1 386 ? -21.338 14.745 17.175 1.00 49.66 386 ILE A C 1
ATOM 3054 O O . ILE A 1 386 ? -21.374 15.243 18.298 1.00 49.66 386 ILE A O 1
ATOM 3058 N N . PHE A 1 387 ? -22.021 13.636 16.864 1.00 49.75 387 PHE A N 1
ATOM 3059 C CA . PHE A 1 387 ? -22.941 12.984 17.808 1.00 49.75 387 PHE A CA 1
ATOM 3060 C C . PHE A 1 387 ? -22.246 12.537 19.099 1.00 49.75 387 PHE A C 1
ATOM 3062 O O . PHE A 1 387 ? -22.823 12.635 20.178 1.00 49.75 387 PHE A O 1
ATOM 3069 N N . LYS A 1 388 ? -20.989 12.078 19.029 1.00 45.62 388 LYS A N 1
ATOM 3070 C CA . LYS A 1 388 ? -20.216 11.728 20.228 1.00 45.62 388 LYS A CA 1
ATOM 3071 C C . LYS A 1 388 ? -19.947 12.947 21.111 1.00 45.62 388 LYS A C 1
ATOM 3073 O O . LYS A 1 388 ? -20.012 12.826 22.332 1.00 45.62 388 LYS A O 1
ATOM 3078 N N . ASN A 1 389 ? -19.628 14.096 20.522 1.00 47.88 389 ASN A N 1
ATOM 3079 C CA . ASN A 1 389 ? -19.399 15.319 21.287 1.00 47.88 389 ASN A CA 1
ATOM 3080 C C . ASN A 1 389 ? -20.694 15.899 21.853 1.00 47.88 389 ASN A C 1
ATOM 3082 O O . ASN A 1 389 ? -20.669 16.389 22.976 1.00 47.88 389 ASN A O 1
ATOM 3086 N N . GLU A 1 390 ? -21.813 15.793 21.135 1.00 48.88 390 GLU A N 1
ATOM 3087 C CA . GLU A 1 390 ? -23.130 16.179 21.654 1.00 48.88 390 GLU A CA 1
ATOM 3088 C C . GLU A 1 390 ? -23.585 15.252 22.788 1.00 48.88 390 GLU A C 1
ATOM 3090 O O . GLU A 1 390 ? -23.935 15.739 23.858 1.00 48.88 390 GLU A O 1
ATOM 3095 N N . ALA A 1 391 ? -23.457 13.930 22.638 1.00 44.94 391 ALA A N 1
ATOM 3096 C CA . ALA A 1 391 ? -23.786 12.975 23.699 1.00 44.94 391 ALA A CA 1
ATOM 3097 C C . ALA A 1 391 ? -22.879 13.128 24.935 1.00 44.94 391 ALA A C 1
ATOM 3099 O O . ALA A 1 391 ? -23.336 12.981 26.067 1.00 44.94 391 ALA A O 1
ATOM 3100 N N . LEU A 1 392 ? -21.590 13.451 24.749 1.00 44.81 392 LEU A N 1
ATOM 3101 C CA . LEU A 1 392 ? -20.685 13.792 25.854 1.00 44.81 392 LEU A CA 1
ATOM 3102 C C . LEU A 1 392 ? -21.047 15.138 26.496 1.00 44.81 392 LEU A C 1
ATOM 3104 O O . LEU A 1 392 ? -20.934 15.266 27.714 1.00 44.81 392 LEU A O 1
ATOM 3108 N N . ALA A 1 393 ? -21.496 16.124 25.716 1.00 43.25 393 ALA A N 1
ATOM 3109 C CA . ALA A 1 393 ? -21.973 17.399 26.241 1.00 43.25 393 ALA A CA 1
ATOM 3110 C C . ALA A 1 393 ? -23.262 17.225 27.063 1.00 43.25 393 ALA A C 1
ATOM 3112 O O . ALA A 1 393 ? -23.352 17.784 28.156 1.00 43.25 393 ALA A O 1
ATOM 3113 N N . GLU A 1 394 ? -24.203 16.392 26.611 1.00 41.25 394 GLU A N 1
ATOM 3114 C CA . GLU A 1 394 ? -25.412 16.033 27.363 1.00 41.25 394 GLU A CA 1
ATOM 3115 C C . GLU A 1 394 ? -25.087 15.241 28.638 1.00 41.25 394 GLU A C 1
ATOM 3117 O O . GLU A 1 394 ? -25.622 15.543 29.706 1.00 41.25 394 GLU A O 1
ATOM 3122 N N . TYR A 1 395 ? -24.144 14.292 28.585 1.00 35.03 395 TYR A N 1
ATOM 3123 C CA . TYR A 1 395 ? -23.693 13.558 29.776 1.00 35.03 395 TYR A CA 1
ATOM 3124 C C . TYR A 1 395 ? -22.998 14.458 30.809 1.00 35.03 395 TYR A C 1
ATOM 3126 O O . TYR A 1 395 ? -23.172 14.258 32.010 1.00 35.03 395 TYR A O 1
ATOM 3134 N N . VAL A 1 396 ? -22.222 15.456 30.373 1.00 41.53 396 VAL A N 1
ATOM 3135 C CA . VAL A 1 396 ? -21.590 16.437 31.274 1.00 41.53 396 VAL A CA 1
ATOM 3136 C C . VAL A 1 396 ? -22.625 17.398 31.869 1.00 41.53 396 VAL A C 1
ATOM 3138 O O . VAL A 1 396 ? -22.471 17.807 33.021 1.00 41.53 396 VAL A O 1
ATOM 3141 N N . PHE A 1 397 ? -23.695 17.720 31.136 1.00 36.66 397 PHE A N 1
ATOM 3142 C CA . PHE A 1 397 ? -24.810 18.522 31.648 1.00 36.66 397 PHE A CA 1
ATOM 3143 C C . PHE A 1 397 ? -25.705 17.760 32.630 1.00 36.66 397 PHE A C 1
ATOM 3145 O O . PHE A 1 397 ? -26.265 18.378 33.522 1.00 36.66 397 PHE A O 1
ATOM 3152 N N . CYS A 1 398 ? -25.806 16.435 32.517 1.00 36.50 398 CYS A N 1
ATOM 3153 C CA . CYS A 1 398 ? -26.639 15.619 33.403 1.00 36.50 398 CYS A CA 1
ATOM 3154 C C . CYS A 1 398 ? -25.961 15.257 34.748 1.00 36.50 398 CYS A C 1
ATOM 3156 O O . CYS A 1 398 ? -26.596 14.652 35.612 1.00 36.50 398 CYS A O 1
ATOM 3158 N N . ILE A 1 399 ? -24.674 15.596 34.927 1.00 40.66 399 ILE A N 1
ATOM 3159 C CA . ILE A 1 399 ? -23.878 15.346 36.152 1.00 40.66 399 ILE A CA 1
ATOM 3160 C C . ILE A 1 399 ? -23.626 16.648 36.957 1.00 40.66 399 ILE A C 1
ATOM 3162 O O . ILE A 1 399 ? -23.007 16.615 38.023 1.00 40.66 399 ILE A O 1
ATOM 3166 N N . LYS A 1 400 ? -24.129 17.797 36.496 1.00 32.47 400 LYS A N 1
ATOM 3167 C CA . LYS A 1 400 ? -24.206 19.047 37.271 1.00 32.47 400 LYS A CA 1
ATOM 3168 C C . LYS A 1 400 ? -25.652 19.354 37.615 1.00 32.47 400 LYS A C 1
ATOM 3170 O O . LYS A 1 400 ? -25.851 19.931 38.706 1.00 32.47 400 LYS A O 1
#

Sequence (400 aa):
MVIPSTRKGHAGSRDHFANSHHHGDEPQEEYYFERSAILFDSIFKYYAAGQLHRPLDVCPQEFSAELAYWKINDGLMSNCCWRGYNMSASLEELVAPKEKKIELHDRSLRSRIHQFCEGDGSLLSTLFTFGSITFVLISVIGLVLGSIHEFQVAIYKKGGKSERIQNWTMVENDSVIWEPHPVFGYVETICIIWFTVEFIVRLAVTPNRFQFLVGIMNIVDMIAIIPFYLELGLALFGIDVASLSDIKGALLVVRVLRVLRVVRILKLGRYSSGMRTFALTLKSSARQLGMMGMVLSTGVVFFSTLLYFVEKDEKDTPFTSIPAAFWWAIVTMTTVGYGDYVPVTVPGKLIASGAIISGVLVLALPITIIVDNFMKVSGKFETVWIFKNEALAEYVFCIK

Secondary structure (DSSP, 8-state):
----HHHHT---TT--B------SSS----B---S-HHHHHHHHHHHHHS-B---TTS-HHHHHHHHHHTT--GGGB-HHHHHHHHHHHHHHHHHS-------TT---HHHHHHHHHH--S-HHHHHHHHHHHHHHHHHHHHHHHHHSGGGEEEEEEETTEEEE-SS-TT--GGGEEEEE-HHHHHHHHHHHHHHHHHHHHHHHHSS-HHHHHTSHHHHHHHHHHHHHHHHHHHHHTT--TTTTTTSHHHHHHHHHHHHHGGGGGGGGGGT-HHHHHHHHHHHHTHHHHHHHHHHHHHHHHHHHHHHHHHHTTSTT-S--SHHHHHHHHHHHHTT---SSS---SHHHHHHHHHHHHHHHHHHHHHHHHHHHHHHHHHHHHHHHHHHHHHHHHHHHHTT-

Foldseek 3Di:
DPLDPVPPVPPDPQWDFDQDDDDDDDRDRDTDDPADPVLVVQVVCCVVPVAHADDPPDDLVSNVVVCVVSVNPPVSHDPVRCVVSVVVVVLCVVQPPPPPVCPPPPPDPLVVLLCLLLCVVDPNSVVLVVVLVVLLVLLVVLLVQFVDQVQWFWWFDDPLDIDGPPDPPDGDPVRIDTGGHCVSVVSNVVSLVSLVVSLVSNLVSDPDNVVQCPDPLSVLSVLLNVLVVVVVVCVVVVVRLVVVVVPVVSVVVNVVSSVSNVSSNCNVLSVDPVSVLLVVLCVVLVVVVVVLVVLLVVLLLVLLVQLLVVQVVPPPAQSVDSVSSSVVLNCLLCVVCPVPHDGDDPVNVVSSVVSNVSSCVSVVVSVVVSVVSSCVSVVVSVVSVVVVVVVVVVVVVVVD

Organism: Caenorhabditis japonica (NCBI:txid281687)

Nearest PDB structures (foldseek):
  5wie-assembly2_H  TM=8.543E-01  e=1.176E-17  Rattus norvegicus
  5wie-assembly1_B  TM=8.012E-01  e=3.400E-18  Rattus norvegicus
  4jta-assembly2_Q-2  TM=8.116E-01  e=3.923E-18  Rattus norvegicus
  3lnm-assembly2_B  TM=8.010E-01  e=8.029E-18  Rattus norvegicus
  8sd3-assembly1_A  TM=8.992E-01  e=5.306E-15  Rattus norvegicus